Protein AF-A0A9D8QHR3-F1 (afdb_monomer_lite)

Structure (mmCIF, N/CA/C/O backbone):
data_AF-A0A9D8QHR3-F1
#
_entry.id   AF-A0A9D8QHR3-F1
#
loop_
_atom_site.group_PDB
_atom_site.id
_atom_site.type_symbol
_atom_site.label_atom_id
_atom_site.label_alt_id
_atom_site.label_comp_id
_atom_site.label_asym_id
_atom_site.label_entity_id
_atom_site.label_seq_id
_atom_site.pdbx_PDB_ins_code
_atom_site.Cartn_x
_atom_site.Cartn_y
_atom_site.Cartn_z
_atom_site.occupancy
_atom_site.B_iso_or_equiv
_atom_site.auth_seq_id
_atom_site.auth_comp_id
_atom_site.auth_asym_id
_atom_site.auth_atom_id
_atom_site.pdbx_PDB_model_num
ATOM 1 N N . MET A 1 1 ? -14.989 1.709 -7.422 1.00 44.19 1 MET A N 1
ATOM 2 C CA . MET A 1 1 ? -15.275 1.577 -8.869 1.00 44.19 1 MET A CA 1
ATOM 3 C C . MET A 1 1 ? -13.946 1.764 -9.574 1.00 44.19 1 MET A C 1
ATOM 5 O O . MET A 1 1 ? -13.256 2.701 -9.197 1.00 44.19 1 MET A O 1
ATOM 9 N N . GLY A 1 2 ? -13.545 0.848 -10.460 1.00 55.00 2 GLY A N 1
ATOM 10 C CA . GLY A 1 2 ? -12.274 0.977 -11.186 1.00 55.00 2 GLY A CA 1
ATOM 11 C C . GLY A 1 2 ? -12.282 2.189 -12.118 1.00 55.00 2 GLY A C 1
ATOM 12 O O . GLY A 1 2 ? -13.356 2.694 -12.461 1.00 55.00 2 GLY A O 1
ATOM 13 N N . GLU A 1 3 ? -11.103 2.671 -12.510 1.00 72.25 3 GLU A N 1
ATOM 14 C CA . GLU A 1 3 ? -11.011 3.735 -13.506 1.00 72.25 3 GLU A CA 1
ATOM 15 C C . GLU A 1 3 ? -11.602 3.259 -14.840 1.00 72.25 3 GLU A C 1
ATOM 17 O O . GLU A 1 3 ? -11.371 2.138 -15.301 1.00 72.25 3 GLU A O 1
ATOM 22 N N . THR A 1 4 ? -12.443 4.102 -15.443 1.00 85.62 4 THR A N 1
ATOM 23 C CA . THR A 1 4 ? -13.077 3.808 -16.729 1.00 85.62 4 THR A CA 1
ATOM 24 C C . THR A 1 4 ? -12.258 4.429 -17.852 1.00 85.62 4 THR A C 1
ATOM 26 O O . THR A 1 4 ? -12.161 5.651 -17.962 1.00 85.62 4 THR A O 1
ATOM 29 N N . VAL A 1 5 ? -11.749 3.590 -18.746 1.00 87.12 5 VAL A N 1
ATOM 30 C CA . VAL A 1 5 ? -11.009 3.993 -19.947 1.00 87.12 5 VAL A CA 1
ATOM 31 C C . VAL A 1 5 ? -11.892 3.875 -21.187 1.00 87.12 5 VAL A C 1
ATOM 33 O O . VAL A 1 5 ? -12.861 3.115 -21.206 1.00 87.12 5 VAL A O 1
ATOM 36 N N . SER A 1 6 ? -11.595 4.637 -22.247 1.00 91.44 6 SER A N 1
ATOM 37 C CA . SER A 1 6 ? -12.362 4.543 -23.496 1.00 91.44 6 SER A CA 1
ATOM 38 C C . SER A 1 6 ? -11.514 4.655 -24.757 1.00 91.44 6 SER A C 1
ATOM 40 O O . SER A 1 6 ? -10.625 5.500 -24.842 1.00 91.44 6 SER A O 1
ATOM 42 N N . ALA A 1 7 ? -11.833 3.840 -25.763 1.00 93.00 7 ALA A N 1
ATOM 43 C CA . ALA A 1 7 ? -11.141 3.823 -27.049 1.00 93.00 7 ALA A CA 1
ATOM 44 C C . ALA A 1 7 ? -12.078 3.458 -28.209 1.00 93.00 7 ALA A C 1
ATOM 46 O O . ALA A 1 7 ? -13.187 2.966 -28.006 1.00 93.00 7 ALA A O 1
ATOM 47 N N . VAL A 1 8 ? -11.629 3.707 -29.442 1.00 94.75 8 VAL A N 1
ATOM 48 C CA . VAL A 1 8 ? -12.275 3.201 -30.664 1.00 94.75 8 VAL A CA 1
ATOM 49 C C . VAL A 1 8 ? -11.417 2.048 -31.198 1.00 94.75 8 VAL A C 1
ATOM 51 O O . VAL A 1 8 ? -10.304 2.319 -31.659 1.00 94.75 8 VAL A O 1
ATOM 54 N N . PRO A 1 9 ? -11.890 0.787 -31.145 1.00 94.56 9 PRO A N 1
ATOM 55 C CA . PRO A 1 9 ? -11.086 -0.379 -31.513 1.00 94.56 9 PRO A CA 1
ATOM 56 C C . PRO A 1 9 ? -10.422 -0.276 -32.888 1.00 94.56 9 PRO A C 1
ATOM 58 O O . PRO A 1 9 ? -9.213 -0.458 -32.999 1.00 94.56 9 PRO A O 1
ATOM 61 N N . SER A 1 10 ? -11.188 0.093 -33.921 1.00 91.56 10 SER A N 1
ATOM 62 C CA . SER A 1 10 ? -10.720 0.159 -35.311 1.00 91.56 10 SER A CA 1
ATOM 63 C C . SER A 1 10 ? -9.621 1.192 -35.519 1.00 91.56 10 SER A C 1
ATOM 65 O O . SER A 1 10 ? -8.743 1.000 -36.360 1.00 91.56 10 SER A O 1
ATOM 67 N N . VAL A 1 11 ? -9.651 2.276 -34.742 1.00 92.38 11 VAL A N 1
ATOM 68 C CA . VAL A 1 11 ? -8.609 3.298 -34.758 1.00 92.38 11 VAL A CA 1
ATOM 69 C C . VAL A 1 11 ? -7.322 2.677 -34.228 1.00 92.38 11 VAL A C 1
ATOM 71 O O . VAL A 1 11 ? -6.329 2.683 -34.946 1.00 92.38 11 VAL A O 1
ATOM 74 N N . LEU A 1 12 ? -7.339 2.065 -33.040 1.00 90.38 12 LEU A N 1
ATOM 75 C CA . LEU A 1 12 ? -6.145 1.453 -32.441 1.00 90.38 12 LEU A CA 1
ATOM 76 C C . LEU A 1 12 ? -5.568 0.318 -33.298 1.00 90.38 12 LEU A C 1
ATOM 78 O O . LEU A 1 12 ? -4.377 0.333 -33.607 1.00 90.38 12 LEU A O 1
ATOM 82 N N . THR A 1 13 ? -6.406 -0.613 -33.768 1.00 89.56 13 THR A N 1
ATOM 83 C CA . THR A 1 13 ? -5.957 -1.695 -34.661 1.00 89.56 13 THR A CA 1
ATOM 84 C C . THR A 1 13 ? -5.456 -1.155 -36.001 1.00 89.56 13 THR A C 1
ATOM 86 O O . THR A 1 13 ? -4.514 -1.694 -36.577 1.00 89.56 13 THR A O 1
ATOM 89 N N . GLY A 1 14 ? -6.060 -0.073 -36.504 1.00 88.81 14 GLY A N 1
ATOM 90 C CA . GLY A 1 14 ? -5.651 0.591 -37.740 1.00 88.81 14 GLY A CA 1
ATOM 91 C C . GLY A 1 14 ? -4.286 1.271 -37.623 1.00 88.81 14 GLY A C 1
ATOM 92 O O . GLY A 1 14 ? -3.439 1.082 -38.496 1.00 88.81 14 GLY A O 1
ATOM 93 N N . TRP A 1 15 ? -4.045 2.010 -36.535 1.00 87.88 15 TRP A N 1
ATOM 94 C CA . TRP A 1 15 ? -2.740 2.614 -36.239 1.00 87.88 15 TRP A CA 1
ATOM 95 C C . TRP A 1 15 ? -1.659 1.549 -36.062 1.00 87.88 15 TRP A C 1
ATOM 97 O O . TRP A 1 15 ? -0.599 1.664 -36.674 1.00 87.88 15 TRP A O 1
ATOM 107 N N . ALA A 1 16 ? -1.953 0.488 -35.307 1.00 87.69 16 ALA A N 1
ATOM 108 C CA . ALA A 1 16 ? -1.055 -0.648 -35.122 1.00 87.69 16 ALA A CA 1
ATOM 109 C C . ALA A 1 16 ? -0.672 -1.304 -36.457 1.00 87.69 16 ALA A C 1
ATOM 111 O O . ALA A 1 16 ? 0.510 -1.479 -36.748 1.00 87.69 16 ALA A O 1
ATOM 112 N N . ALA A 1 17 ? -1.656 -1.611 -37.309 1.00 85.38 17 ALA A N 1
ATOM 113 C CA . ALA A 1 17 ? -1.415 -2.215 -38.618 1.00 85.38 17 ALA A CA 1
ATOM 114 C C . ALA A 1 17 ? -0.607 -1.291 -39.543 1.00 85.38 17 ALA A C 1
ATOM 116 O O . ALA A 1 17 ? 0.316 -1.740 -40.230 1.00 85.38 17 ALA A O 1
ATOM 117 N N . TRP A 1 18 ? -0.924 0.009 -39.547 1.00 89.44 18 TRP A N 1
ATOM 118 C CA . TRP A 1 18 ? -0.169 1.000 -40.309 1.00 89.44 18 TRP A CA 1
ATOM 119 C C . TRP A 1 18 ? 1.288 1.069 -39.842 1.00 89.44 18 TRP A C 1
ATOM 121 O O . TRP A 1 18 ? 2.194 1.004 -40.674 1.00 89.44 18 TRP A O 1
ATOM 131 N N . ALA A 1 19 ? 1.535 1.146 -38.535 1.00 81.50 19 ALA A N 1
ATOM 132 C CA . ALA A 1 19 ? 2.879 1.252 -37.977 1.00 81.50 19 ALA A CA 1
ATOM 133 C C . ALA A 1 19 ? 3.703 -0.028 -38.216 1.00 81.50 19 ALA A C 1
ATOM 135 O O . ALA A 1 19 ? 4.824 0.036 -38.732 1.00 81.50 19 ALA A O 1
ATOM 136 N N . GLN A 1 20 ? 3.101 -1.205 -38.011 1.00 80.69 20 GLN A N 1
ATOM 137 C CA . GLN A 1 20 ? 3.723 -2.501 -38.305 1.00 80.69 20 GLN A CA 1
ATOM 138 C C . GLN A 1 20 ? 4.167 -2.633 -39.767 1.00 80.69 20 GLN A C 1
ATOM 140 O O . GLN A 1 20 ? 5.239 -3.180 -40.033 1.00 80.69 20 GLN A O 1
ATOM 145 N N . ALA A 1 21 ? 3.401 -2.087 -40.718 1.00 84.25 21 ALA A N 1
ATOM 146 C CA . ALA A 1 21 ? 3.781 -2.083 -42.130 1.00 84.25 21 ALA A CA 1
ATOM 147 C C . ALA A 1 21 ? 5.041 -1.236 -42.420 1.00 84.25 21 ALA A C 1
ATOM 149 O O . ALA A 1 21 ? 5.750 -1.498 -43.393 1.00 84.25 21 ALA A O 1
ATOM 150 N N . HIS A 1 22 ? 5.357 -0.246 -41.576 1.00 82.25 22 HIS A N 1
ATOM 151 C CA . HIS A 1 22 ? 6.517 0.639 -41.737 1.00 82.25 22 HIS A CA 1
ATOM 152 C C . HIS A 1 22 ? 7.775 0.145 -41.006 1.00 82.25 22 HIS A C 1
ATOM 154 O O . HIS A 1 22 ? 8.889 0.529 -41.384 1.00 82.25 22 HIS A O 1
ATOM 160 N N . ASN A 1 23 ? 7.637 -0.755 -40.028 1.00 78.50 23 ASN A N 1
ATOM 161 C CA . ASN A 1 23 ? 8.758 -1.281 -39.242 1.00 78.50 23 ASN A CA 1
ATOM 162 C C . ASN A 1 23 ? 9.875 -1.928 -40.088 1.00 78.50 23 ASN A C 1
ATOM 164 O O . ASN A 1 23 ? 11.040 -1.569 -39.890 1.00 78.50 23 ASN A O 1
ATOM 168 N N . PRO A 1 24 ? 9.593 -2.773 -41.105 1.00 80.44 24 PRO A N 1
ATOM 169 C CA . PRO A 1 24 ? 10.641 -3.321 -41.970 1.00 80.44 24 PRO A CA 1
ATOM 170 C C . PRO A 1 24 ? 11.449 -2.242 -42.703 1.00 80.44 24 PRO A C 1
ATOM 172 O O . PRO A 1 24 ? 12.663 -2.380 -42.877 1.00 80.44 24 PRO A O 1
ATOM 175 N N . THR A 1 25 ? 10.797 -1.149 -43.109 1.00 82.94 25 THR A N 1
ATOM 176 C CA . THR A 1 25 ? 11.446 -0.022 -43.790 1.00 82.94 25 THR A CA 1
ATOM 177 C C . THR A 1 25 ? 12.392 0.713 -42.848 1.00 82.94 25 THR A C 1
ATOM 179 O O . THR A 1 25 ? 13.533 0.984 -43.234 1.00 82.94 25 THR A O 1
ATOM 182 N N . LEU A 1 26 ? 11.962 0.974 -41.609 1.00 74.25 26 LEU A N 1
ATOM 183 C CA . LEU A 1 26 ? 12.792 1.591 -40.570 1.00 74.25 26 LEU A CA 1
ATOM 184 C C . LEU A 1 26 ? 14.007 0.721 -40.234 1.00 74.25 26 LEU A C 1
ATOM 186 O O . LEU A 1 26 ? 15.140 1.199 -40.297 1.00 74.25 26 LEU A O 1
ATOM 190 N N . THR A 1 27 ? 13.806 -0.575 -39.981 1.00 75.19 27 THR A N 1
ATOM 191 C CA . THR A 1 27 ? 14.907 -1.514 -39.711 1.00 75.19 27 THR A CA 1
ATOM 192 C C . THR A 1 27 ? 15.877 -1.608 -40.892 1.00 75.19 27 THR A C 1
ATOM 194 O O . THR A 1 27 ? 17.094 -1.632 -40.709 1.00 75.19 27 THR A O 1
ATOM 197 N N . SER A 1 28 ? 15.365 -1.636 -42.125 1.00 78.75 28 SER A N 1
ATOM 198 C CA . SER A 1 28 ? 16.187 -1.686 -43.337 1.00 78.75 28 SER A CA 1
ATOM 199 C C . SER A 1 28 ? 17.006 -0.405 -43.534 1.00 78.75 28 SER A C 1
ATOM 201 O O . SER A 1 28 ? 18.184 -0.470 -43.887 1.00 78.75 28 SER A O 1
ATOM 203 N N . ALA A 1 29 ? 16.413 0.763 -43.272 1.00 76.06 29 ALA A N 1
ATOM 204 C CA . ALA A 1 29 ? 17.115 2.042 -43.313 1.00 76.06 29 ALA A CA 1
ATOM 205 C C . ALA A 1 29 ? 18.218 2.115 -42.247 1.00 76.06 29 ALA A C 1
ATOM 207 O O . ALA A 1 29 ? 19.336 2.513 -42.571 1.00 76.06 29 ALA A O 1
ATOM 208 N N . ALA A 1 30 ? 17.937 1.648 -41.027 1.00 70.25 30 ALA A N 1
ATOM 209 C CA . ALA A 1 30 ? 18.908 1.576 -39.939 1.00 70.25 30 ALA A CA 1
ATOM 210 C C . ALA A 1 30 ? 20.119 0.708 -40.309 1.00 70.25 30 ALA A C 1
ATOM 212 O O . ALA A 1 30 ? 21.258 1.153 -40.196 1.00 70.25 30 ALA A O 1
ATOM 213 N N . ARG A 1 31 ? 19.879 -0.495 -40.850 1.00 77.88 31 ARG A N 1
ATOM 214 C CA . ARG A 1 31 ? 20.946 -1.402 -41.311 1.00 77.88 31 ARG A CA 1
ATOM 215 C C . ARG A 1 31 ? 21.772 -0.816 -42.458 1.00 77.88 31 ARG A C 1
ATOM 217 O O . ARG A 1 31 ? 22.981 -1.013 -42.504 1.00 77.88 31 ARG A O 1
ATOM 224 N N . ARG A 1 32 ? 21.147 -0.090 -43.394 1.00 80.56 32 ARG A N 1
ATOM 225 C CA . ARG A 1 32 ? 21.882 0.601 -44.470 1.00 80.56 32 ARG A CA 1
ATOM 226 C C . ARG A 1 32 ? 22.756 1.731 -43.930 1.00 80.56 32 ARG A C 1
ATOM 228 O O . ARG A 1 32 ? 23.885 1.880 -44.390 1.00 80.56 32 ARG A O 1
ATOM 235 N N . ALA A 1 33 ? 22.243 2.514 -42.982 1.00 73.44 33 ALA A N 1
ATOM 236 C CA . ALA A 1 33 ? 23.008 3.573 -42.334 1.00 73.44 33 ALA A CA 1
ATOM 237 C C . ALA A 1 33 ? 24.202 2.997 -41.558 1.00 73.44 33 ALA A C 1
ATOM 239 O O . ALA A 1 33 ? 25.309 3.509 -41.689 1.00 73.44 33 ALA A O 1
ATOM 240 N N . ASP A 1 34 ? 23.998 1.894 -40.835 1.00 74.00 34 ASP A N 1
ATOM 241 C CA . ASP A 1 34 ? 25.063 1.152 -40.158 1.00 74.00 34 ASP A CA 1
ATOM 242 C C . ASP A 1 34 ? 26.159 0.704 -41.137 1.00 74.00 34 ASP A C 1
ATOM 244 O O . ASP A 1 34 ? 27.317 1.097 -41.000 1.00 74.00 34 ASP A O 1
ATOM 248 N N . ALA A 1 35 ? 25.787 -0.014 -42.200 1.00 80.31 35 ALA A N 1
ATOM 249 C CA . ALA A 1 35 ? 26.742 -0.467 -43.208 1.00 80.31 35 ALA A CA 1
ATOM 250 C C . ALA A 1 35 ? 27.534 0.697 -43.835 1.00 80.31 35 ALA A C 1
ATOM 252 O O . ALA A 1 35 ? 28.734 0.569 -44.078 1.00 80.31 35 ALA A O 1
ATOM 253 N N . ALA A 1 36 ? 26.890 1.845 -44.066 1.00 81.44 36 ALA A N 1
ATOM 254 C CA . ALA A 1 36 ? 27.550 3.038 -44.590 1.00 81.44 36 ALA A CA 1
ATOM 255 C C . ALA A 1 36 ? 28.528 3.664 -43.580 1.00 81.44 36 ALA A C 1
ATOM 257 O O . ALA A 1 36 ? 29.632 4.045 -43.966 1.00 81.44 36 ALA A O 1
ATOM 258 N N . ILE A 1 37 ? 28.161 3.741 -42.297 1.00 77.75 37 ILE A N 1
ATOM 259 C CA . ILE A 1 37 ? 29.025 4.270 -41.230 1.00 77.75 37 ILE A CA 1
ATOM 260 C C . ILE A 1 37 ? 30.220 3.346 -40.996 1.00 77.75 37 ILE A C 1
ATOM 262 O O . ILE A 1 37 ? 31.351 3.820 -40.895 1.00 77.75 37 ILE A O 1
ATOM 266 N N . GLN A 1 38 ? 30.003 2.030 -40.971 1.00 79.06 38 GLN A N 1
ATOM 267 C CA . GLN A 1 38 ? 31.087 1.056 -40.882 1.00 79.06 38 GLN A CA 1
ATOM 268 C C . GLN A 1 38 ? 32.012 1.147 -42.095 1.00 79.06 38 GLN A C 1
ATOM 270 O O . GLN A 1 38 ? 33.227 1.201 -41.926 1.00 79.06 38 GLN A O 1
ATOM 275 N N . ALA A 1 39 ? 31.465 1.225 -43.312 1.00 83.06 39 ALA A N 1
ATOM 276 C CA . ALA A 1 39 ? 32.263 1.410 -44.522 1.00 83.06 39 ALA A CA 1
ATOM 277 C C . ALA A 1 39 ? 33.082 2.711 -44.469 1.00 83.06 39 ALA A C 1
ATOM 279 O O . ALA A 1 39 ? 34.269 2.699 -44.793 1.00 83.06 39 ALA A O 1
ATOM 280 N N . PHE A 1 40 ? 32.482 3.810 -44.000 1.00 82.06 40 PHE A N 1
ATOM 281 C CA . PHE A 1 40 ? 33.166 5.085 -43.812 1.00 82.06 40 PHE A CA 1
ATOM 282 C C . PHE A 1 40 ? 34.310 4.973 -42.796 1.00 82.06 40 PHE A C 1
ATOM 284 O O . PHE A 1 40 ? 35.452 5.280 -43.130 1.00 82.06 40 PHE A O 1
ATOM 291 N N . A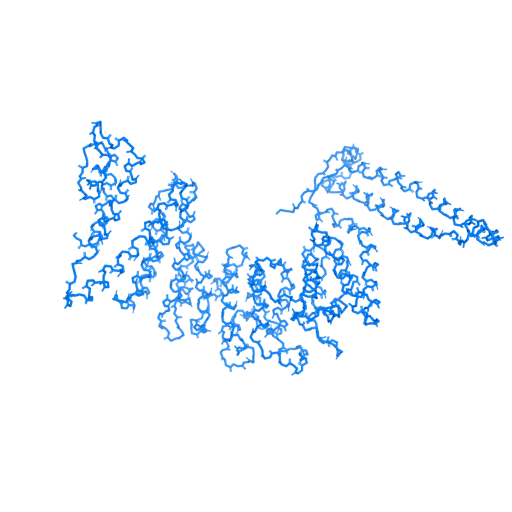SN A 1 41 ? 34.049 4.459 -41.593 1.00 79.38 41 ASN A N 1
ATOM 292 C CA . ASN A 1 41 ? 35.067 4.297 -40.551 1.00 79.38 41 ASN A CA 1
ATOM 293 C C . ASN A 1 41 ? 36.192 3.333 -40.986 1.00 79.38 41 ASN A C 1
ATOM 295 O O . ASN A 1 41 ? 37.371 3.617 -40.771 1.00 79.38 41 ASN A O 1
ATOM 299 N N . ASN A 1 42 ? 35.854 2.240 -41.678 1.00 82.56 42 ASN A N 1
ATOM 300 C CA . ASN A 1 42 ? 36.823 1.269 -42.198 1.00 82.56 42 ASN A CA 1
ATOM 301 C C . ASN A 1 42 ? 37.665 1.821 -43.354 1.00 82.56 42 ASN A C 1
ATOM 303 O O . ASN A 1 42 ? 38.779 1.345 -43.575 1.00 82.56 42 ASN A O 1
ATOM 307 N N . SER A 1 43 ? 37.174 2.837 -44.072 1.00 85.25 43 SER A N 1
ATOM 308 C CA . SER A 1 43 ? 37.928 3.476 -45.156 1.00 85.25 43 SER A CA 1
ATOM 309 C C . SER A 1 43 ? 39.126 4.304 -44.670 1.00 85.25 43 SER A C 1
ATOM 311 O O . SER A 1 43 ? 39.935 4.718 -45.496 1.00 85.25 43 SER A O 1
ATOM 313 N N . LYS A 1 44 ? 39.273 4.497 -43.345 1.00 83.50 44 LYS A N 1
ATOM 314 C CA . LYS A 1 44 ? 40.316 5.321 -42.708 1.00 83.50 44 LYS A CA 1
ATOM 315 C C . LYS A 1 44 ? 40.331 6.741 -43.298 1.00 83.50 44 LYS A C 1
ATOM 317 O O . LYS A 1 44 ? 41.303 7.113 -43.958 1.00 83.50 44 LYS A O 1
ATOM 322 N N . PRO A 1 45 ? 39.247 7.515 -43.100 1.00 77.06 45 PRO A N 1
ATOM 323 C CA . PRO A 1 45 ? 39.127 8.855 -43.659 1.00 77.06 45 PRO A CA 1
ATOM 324 C C . PRO A 1 45 ? 40.280 9.741 -43.181 1.00 77.06 45 PRO A C 1
ATOM 326 O O . PRO A 1 45 ? 40.812 9.535 -42.088 1.00 77.06 45 PRO A O 1
ATOM 329 N N . ASP A 1 46 ? 40.664 10.713 -44.011 1.00 85.06 46 ASP A N 1
ATOM 330 C CA . ASP A 1 46 ? 41.776 11.616 -43.718 1.00 85.06 46 ASP A CA 1
ATOM 331 C C . ASP A 1 46 ? 41.583 12.270 -42.332 1.00 85.06 46 ASP A C 1
ATOM 333 O O . ASP A 1 46 ? 40.606 13.005 -42.134 1.00 85.06 46 ASP A O 1
ATOM 337 N N . PRO A 1 47 ? 42.489 12.024 -41.367 1.00 76.56 47 PRO A N 1
ATOM 338 C CA . PRO A 1 47 ? 42.366 12.551 -40.014 1.00 76.56 47 PRO A CA 1
ATOM 339 C C . PRO A 1 47 ? 42.473 14.082 -39.948 1.00 76.56 47 PRO A C 1
ATOM 341 O O . PRO A 1 47 ? 42.086 14.668 -38.937 1.00 76.56 47 PRO A O 1
ATOM 344 N N . ALA A 1 48 ? 42.950 14.744 -41.012 1.00 80.38 48 ALA A N 1
ATOM 345 C CA . ALA A 1 48 ? 42.902 16.200 -41.138 1.00 80.38 48 ALA A CA 1
ATOM 346 C C . ALA A 1 48 ? 41.474 16.735 -41.373 1.00 80.38 48 ALA A C 1
ATOM 348 O O . ALA A 1 48 ? 41.203 17.899 -41.082 1.00 80.38 48 ALA A O 1
ATOM 349 N N . VAL A 1 49 ? 40.562 15.895 -41.881 1.00 77.81 49 VAL A N 1
ATOM 350 C CA . VAL A 1 49 ? 39.163 16.245 -42.184 1.00 77.81 49 VAL A CA 1
ATOM 351 C C . VAL A 1 49 ? 38.205 15.661 -41.146 1.00 77.81 49 VAL A C 1
ATOM 353 O O . VAL A 1 49 ? 37.271 16.338 -40.719 1.00 77.81 49 VAL A O 1
ATOM 356 N N . VAL A 1 50 ? 38.438 14.421 -40.707 1.00 77.69 50 VAL A N 1
ATOM 357 C CA . VAL A 1 50 ? 37.612 13.738 -39.705 1.00 77.69 50 VAL A CA 1
ATOM 358 C C . VAL A 1 50 ? 38.475 13.339 -38.518 1.00 77.69 50 VAL A C 1
ATOM 360 O O . VAL A 1 50 ? 39.159 12.322 -38.516 1.00 77.69 50 VAL A O 1
ATOM 363 N N . THR A 1 51 ? 38.428 14.170 -37.481 1.00 74.81 51 THR A N 1
ATOM 364 C CA . THR A 1 51 ? 39.276 14.042 -36.287 1.00 74.81 51 THR A CA 1
ATOM 365 C C . THR A 1 51 ? 38.785 12.990 -35.294 1.00 74.81 51 THR A C 1
ATOM 367 O O . THR A 1 51 ? 39.510 12.641 -34.362 1.00 74.81 51 THR A O 1
ATOM 370 N N . ARG A 1 52 ? 37.557 12.482 -35.459 1.00 69.50 52 ARG A N 1
ATOM 371 C CA . ARG A 1 52 ? 36.955 11.440 -34.617 1.00 69.50 52 ARG A CA 1
ATOM 372 C C . ARG A 1 52 ? 36.103 10.496 -35.469 1.00 69.50 52 ARG A C 1
ATOM 374 O O . ARG A 1 52 ? 35.434 10.987 -36.377 1.00 69.50 52 ARG A O 1
ATOM 381 N N . PRO A 1 53 ? 36.081 9.183 -35.174 1.00 68.44 53 PRO A N 1
ATOM 382 C CA . PRO A 1 53 ? 35.147 8.257 -35.808 1.00 68.44 53 PRO A CA 1
ATOM 383 C C . PRO A 1 53 ? 33.711 8.774 -35.704 1.00 68.44 53 PRO A C 1
ATOM 385 O O . PRO A 1 53 ? 33.335 9.357 -34.682 1.00 68.44 53 PRO A O 1
ATOM 388 N N . VAL A 1 54 ? 32.909 8.557 -36.748 1.00 68.81 54 VAL A N 1
ATOM 389 C CA . VAL A 1 54 ? 31.485 8.913 -36.704 1.00 68.81 54 VAL A CA 1
ATOM 390 C C . VAL A 1 54 ? 30.836 8.064 -35.604 1.00 68.81 54 VAL A C 1
ATOM 392 O O . VAL A 1 54 ? 31.005 6.839 -35.643 1.00 68.81 54 VAL A O 1
ATOM 395 N N . PRO A 1 55 ? 30.140 8.678 -34.620 1.00 62.81 55 PRO A N 1
ATOM 396 C CA . PRO A 1 55 ? 29.454 7.944 -33.561 1.00 62.81 55 PRO A CA 1
ATOM 397 C C . PRO A 1 55 ? 28.522 6.897 -34.162 1.00 62.81 55 PRO A C 1
ATOM 399 O O . PRO A 1 55 ? 27.986 7.106 -35.245 1.00 62.81 55 PRO A O 1
ATOM 402 N N . TYR A 1 56 ? 28.326 5.783 -33.466 1.00 62.94 56 TYR A N 1
ATOM 403 C CA . TYR A 1 56 ? 27.524 4.659 -33.937 1.00 62.94 56 TYR A CA 1
ATOM 404 C C . TYR A 1 56 ? 26.058 4.789 -33.474 1.00 62.94 56 TYR A C 1
ATOM 406 O O . TYR A 1 56 ? 25.769 4.504 -32.315 1.00 62.94 56 TYR A O 1
ATOM 414 N N . PRO A 1 57 ? 25.106 5.214 -34.334 1.00 61.69 57 PRO A N 1
ATOM 415 C CA . PRO A 1 57 ? 23.685 5.226 -33.995 1.00 61.69 57 PRO A CA 1
ATOM 416 C C . PRO A 1 57 ? 22.983 3.903 -34.333 1.00 61.69 57 PRO A C 1
ATOM 418 O O . PRO A 1 57 ? 21.819 3.745 -33.984 1.00 61.69 57 PRO A O 1
ATOM 421 N N . GLY A 1 58 ? 23.636 2.984 -35.058 1.00 61.03 58 GLY A N 1
ATOM 422 C CA . GLY A 1 58 ? 22.986 1.835 -35.702 1.00 61.03 58 GLY A CA 1
ATOM 423 C C . GLY A 1 58 ? 22.207 0.958 -34.725 1.00 61.03 58 GLY A C 1
ATOM 424 O O . GLY A 1 58 ? 21.026 0.693 -34.939 1.00 61.03 58 GLY A O 1
ATOM 425 N N . GLU A 1 59 ? 22.828 0.591 -33.609 1.00 58.25 59 GLU A N 1
ATOM 426 C CA . GLU A 1 59 ? 22.190 -0.204 -32.556 1.00 58.25 59 GLU A CA 1
ATOM 427 C C . GLU A 1 59 ? 21.074 0.555 -31.833 1.00 58.25 59 GLU A C 1
ATOM 429 O O . GLU A 1 59 ? 20.029 -0.028 -31.554 1.00 58.25 59 GLU A O 1
ATOM 434 N N . ASN A 1 60 ? 21.211 1.869 -31.637 1.00 60.62 60 ASN A N 1
ATOM 435 C CA . ASN A 1 60 ? 20.152 2.706 -31.063 1.00 60.62 60 ASN A CA 1
ATOM 436 C C . ASN A 1 60 ? 18.926 2.799 -31.987 1.00 60.62 60 ASN A C 1
ATOM 438 O O . ASN A 1 60 ? 17.794 2.754 -31.520 1.00 60.62 60 ASN A O 1
ATOM 442 N N . VAL A 1 61 ? 19.122 2.891 -33.306 1.00 64.62 61 VAL A N 1
ATOM 443 C CA . VAL A 1 61 ? 18.008 2.957 -34.270 1.00 64.62 61 VAL A CA 1
ATOM 444 C C . VAL A 1 61 ? 17.358 1.583 -34.459 1.00 64.62 61 VAL A C 1
ATOM 446 O O . VAL A 1 61 ? 16.136 1.489 -34.559 1.00 64.62 61 VAL A O 1
ATOM 449 N N . VAL A 1 62 ? 18.149 0.505 -34.487 1.00 64.12 62 VAL A N 1
ATOM 450 C CA . VAL A 1 62 ? 17.625 -0.867 -34.571 1.00 64.12 62 VAL A CA 1
ATOM 451 C C . VAL A 1 62 ? 16.850 -1.234 -33.304 1.00 64.12 62 VAL A C 1
ATOM 453 O O . VAL A 1 62 ? 15.746 -1.767 -33.412 1.00 64.12 62 VAL A O 1
ATOM 456 N N . SER A 1 63 ? 17.374 -0.911 -32.119 1.00 62.75 63 SER A N 1
ATOM 457 C CA . SER A 1 63 ? 16.675 -1.132 -30.847 1.00 62.75 63 SER A CA 1
ATOM 458 C C . SER A 1 63 ? 15.422 -0.264 -30.719 1.00 62.75 63 SER A C 1
ATOM 460 O O . SER A 1 63 ? 14.387 -0.767 -30.289 1.00 62.75 63 SER A O 1
ATOM 462 N N . PHE A 1 64 ? 15.457 0.993 -31.170 1.00 66.31 64 PHE A N 1
ATOM 463 C CA . PHE A 1 64 ? 14.271 1.849 -31.241 1.00 66.31 64 PHE A CA 1
ATOM 464 C C . PHE A 1 64 ? 13.185 1.259 -32.152 1.00 66.31 64 PHE A C 1
ATOM 466 O O . PHE A 1 64 ? 12.030 1.167 -31.746 1.00 66.31 64 PHE A O 1
ATOM 473 N N . ALA A 1 65 ? 13.547 0.796 -33.354 1.00 67.75 65 ALA A N 1
ATOM 474 C CA . ALA A 1 65 ? 12.600 0.162 -34.272 1.00 67.75 65 ALA A CA 1
ATOM 475 C C . ALA A 1 65 ? 12.001 -1.130 -33.688 1.00 67.75 65 ALA A C 1
ATOM 477 O O . ALA A 1 65 ? 10.812 -1.389 -33.860 1.00 67.75 65 ALA A O 1
ATOM 478 N N . ALA A 1 66 ? 12.804 -1.925 -32.972 1.00 66.81 66 ALA A N 1
ATOM 479 C CA . ALA A 1 66 ? 12.318 -3.114 -32.280 1.00 66.81 66 ALA A CA 1
ATOM 480 C C . ALA A 1 66 ? 11.334 -2.759 -31.152 1.00 66.81 66 ALA A C 1
ATOM 482 O O . ALA A 1 66 ? 10.257 -3.344 -31.095 1.00 66.81 66 ALA A O 1
ATOM 483 N N . ARG A 1 67 ? 11.658 -1.768 -30.306 1.00 67.19 67 ARG A N 1
ATOM 484 C CA . ARG A 1 67 ? 10.769 -1.287 -29.231 1.00 67.19 67 ARG A CA 1
ATOM 485 C C . ARG A 1 67 ? 9.446 -0.762 -29.783 1.00 67.19 67 ARG A C 1
ATOM 487 O O . ARG A 1 67 ? 8.396 -1.184 -29.309 1.00 67.19 67 ARG A O 1
ATOM 494 N N . ASN A 1 68 ? 9.490 0.071 -30.825 1.00 73.88 68 ASN A N 1
ATOM 495 C CA . ASN A 1 68 ? 8.278 0.558 -31.489 1.00 73.88 68 ASN A CA 1
ATOM 496 C C . ASN A 1 68 ? 7.424 -0.588 -32.028 1.00 73.88 68 ASN A C 1
ATOM 498 O O . ASN A 1 68 ? 6.219 -0.587 -31.818 1.00 73.88 68 ASN A O 1
ATOM 502 N N . GLY A 1 69 ? 8.035 -1.612 -32.631 1.00 73.25 69 GLY A N 1
ATOM 503 C CA . GLY A 1 69 ? 7.287 -2.773 -33.107 1.00 73.25 69 GLY A CA 1
ATOM 504 C C . GLY A 1 69 ? 6.512 -3.504 -32.009 1.00 73.25 69 GLY A C 1
ATOM 505 O O . GLY A 1 69 ? 5.413 -3.991 -32.273 1.00 73.25 69 GLY A O 1
ATOM 506 N N . ILE A 1 70 ? 7.041 -3.551 -30.782 1.00 75.81 70 ILE A N 1
ATOM 507 C CA . ILE A 1 70 ? 6.341 -4.155 -29.641 1.00 75.81 70 ILE A CA 1
ATOM 508 C C . ILE A 1 70 ? 5.196 -3.244 -29.164 1.00 75.81 70 ILE A C 1
ATOM 510 O O . ILE A 1 70 ? 4.099 -3.746 -28.921 1.00 75.81 70 ILE A O 1
ATOM 514 N N . VAL A 1 71 ? 5.402 -1.920 -29.105 1.00 78.31 71 VAL A N 1
ATOM 515 C CA . VAL A 1 71 ? 4.327 -0.949 -28.800 1.00 78.31 71 VAL A CA 1
ATOM 516 C C . VAL A 1 71 ? 3.196 -1.060 -29.805 1.00 78.31 71 VAL A C 1
ATOM 518 O O . VAL A 1 71 ? 2.042 -1.168 -29.411 1.00 78.31 71 VAL A O 1
ATOM 521 N N . ASP A 1 72 ? 3.514 -1.078 -31.098 1.00 81.31 72 ASP A N 1
ATOM 522 C CA . ASP A 1 72 ? 2.513 -1.136 -32.160 1.00 81.31 72 ASP A CA 1
ATOM 523 C C . ASP A 1 72 ? 1.659 -2.402 -32.032 1.00 81.31 72 ASP A C 1
ATOM 525 O O . ASP A 1 72 ? 0.439 -2.365 -32.178 1.00 81.31 72 ASP A O 1
ATOM 529 N N . GLN A 1 73 ? 2.289 -3.542 -31.730 1.00 82.19 73 GLN A N 1
ATOM 530 C CA . GLN A 1 73 ? 1.577 -4.789 -31.448 1.00 82.19 73 GLN A CA 1
ATOM 531 C C . GLN A 1 73 ? 0.692 -4.678 -30.209 1.00 82.19 73 GLN A C 1
ATOM 533 O O . GLN A 1 73 ? -0.454 -5.123 -30.247 1.00 82.19 73 GLN A O 1
ATOM 538 N N . TRP A 1 74 ? 1.194 -4.081 -29.131 1.00 84.81 74 TRP A N 1
ATOM 539 C CA . TRP A 1 74 ? 0.425 -3.893 -27.906 1.00 84.81 74 TRP A CA 1
ATOM 540 C C . TRP A 1 74 ? -0.776 -2.965 -28.116 1.00 84.81 74 TRP A C 1
ATOM 542 O O . TRP A 1 74 ? -1.888 -3.344 -27.763 1.00 84.81 74 TRP A O 1
ATOM 552 N N . VAL A 1 75 ? -0.610 -1.833 -28.807 1.00 86.19 75 VAL A N 1
ATOM 553 C CA . VAL A 1 75 ? -1.713 -0.934 -29.197 1.00 86.19 75 VAL A CA 1
ATOM 554 C C . VAL A 1 75 ? -2.772 -1.681 -30.014 1.00 86.19 75 VAL A C 1
ATOM 556 O O . VAL A 1 75 ? -3.971 -1.494 -29.797 1.00 86.19 75 VAL A O 1
ATOM 559 N N . GLY A 1 76 ? -2.347 -2.568 -30.919 1.00 87.44 76 GLY A N 1
ATOM 560 C CA . GLY A 1 76 ? -3.252 -3.441 -31.667 1.00 87.44 76 GLY A CA 1
ATOM 561 C C . GLY A 1 76 ? -4.067 -4.349 -30.747 1.00 87.44 76 GLY A C 1
ATOM 562 O O . GLY A 1 76 ? -5.294 -4.368 -30.842 1.00 87.44 76 GLY A O 1
ATOM 563 N N . LYS A 1 77 ? -3.404 -5.018 -29.797 1.00 88.25 77 LYS A N 1
ATOM 564 C CA . LYS A 1 77 ? -4.074 -5.857 -28.796 1.00 88.25 77 LYS A CA 1
ATOM 565 C C . LYS A 1 77 ? -5.015 -5.054 -27.891 1.00 88.25 77 LYS A C 1
ATOM 567 O O . LYS A 1 77 ? -6.065 -5.569 -27.528 1.00 88.25 77 LYS A O 1
ATOM 572 N N . VAL A 1 78 ? -4.702 -3.795 -27.556 1.00 88.50 78 VAL A N 1
ATOM 573 C CA . VAL A 1 78 ? -5.624 -2.909 -26.809 1.00 88.50 78 VAL A CA 1
ATOM 574 C C . VAL A 1 78 ? -6.890 -2.680 -27.625 1.00 88.50 78 VAL A C 1
ATOM 576 O O . VAL A 1 78 ? -7.996 -2.822 -27.105 1.00 88.50 78 VAL A O 1
ATOM 579 N N . GLY A 1 79 ? -6.750 -2.402 -28.923 1.00 90.12 79 GLY A N 1
ATOM 580 C CA . GLY A 1 79 ? -7.889 -2.328 -29.837 1.00 90.12 79 GLY A CA 1
ATOM 581 C C . GLY A 1 79 ? -8.726 -3.611 -29.843 1.00 90.12 79 GLY A C 1
ATOM 582 O O . GLY A 1 79 ? -9.949 -3.547 -29.701 1.00 90.12 79 GLY A O 1
ATOM 583 N N . GLU A 1 80 ? -8.079 -4.773 -29.941 1.00 91.69 80 GLU A N 1
ATOM 584 C CA . GLU A 1 80 ? -8.739 -6.085 -29.872 1.00 91.69 80 GLU A CA 1
ATOM 585 C C . GLU A 1 80 ? -9.446 -6.314 -28.526 1.00 91.69 80 GLU A C 1
ATOM 587 O O . GLU A 1 80 ? -10.569 -6.819 -28.511 1.00 91.69 80 GLU A O 1
ATOM 592 N N . ALA A 1 81 ? -8.858 -5.869 -27.412 1.00 92.00 81 ALA A N 1
ATOM 593 C CA . ALA A 1 81 ? -9.435 -6.007 -26.079 1.00 92.00 81 ALA A CA 1
ATOM 594 C C . ALA A 1 81 ? -10.715 -5.182 -25.906 1.00 92.00 81 ALA A C 1
ATOM 596 O O . ALA A 1 81 ? -11.742 -5.704 -25.466 1.00 92.00 81 ALA A O 1
ATOM 597 N N . PHE A 1 82 ? -10.711 -3.912 -26.325 1.00 94.06 82 PHE A N 1
ATOM 598 C CA . PHE A 1 82 ? -11.930 -3.095 -26.315 1.00 94.06 82 PHE A CA 1
ATOM 599 C C . PHE A 1 82 ? -13.026 -3.701 -27.201 1.00 94.06 82 PHE A C 1
ATOM 601 O O . PHE A 1 82 ? -14.202 -3.677 -26.829 1.00 94.06 82 PHE A O 1
ATOM 608 N N . PHE A 1 83 ? -12.660 -4.280 -28.349 1.00 92.81 83 PHE A N 1
ATOM 609 C CA . PHE A 1 83 ? -13.615 -4.991 -29.196 1.00 92.81 83 PHE A CA 1
ATOM 610 C C . PHE A 1 83 ? -14.184 -6.230 -28.492 1.00 92.81 83 PHE A C 1
ATOM 612 O O . PHE A 1 83 ? -15.402 -6.406 -28.456 1.00 92.81 83 PHE A O 1
ATOM 619 N N . ALA A 1 84 ? -13.341 -7.064 -27.883 1.00 92.31 84 ALA A N 1
ATOM 620 C CA . ALA A 1 84 ? -13.763 -8.259 -27.157 1.00 92.31 84 ALA A CA 1
ATOM 621 C C . ALA A 1 84 ? -14.674 -7.926 -25.962 1.00 92.31 84 ALA A C 1
ATOM 623 O O . ALA A 1 84 ? -15.694 -8.580 -25.755 1.00 92.31 84 ALA A O 1
ATOM 624 N N . ILE A 1 85 ? -14.366 -6.866 -25.209 1.00 91.94 85 ILE A N 1
ATOM 625 C CA . ILE A 1 85 ? -15.203 -6.394 -24.095 1.00 91.94 85 ILE A CA 1
ATOM 626 C C . ILE A 1 85 ? -16.580 -5.956 -24.601 1.00 91.94 85 ILE A C 1
ATOM 628 O O . ILE A 1 85 ? -17.601 -6.381 -24.058 1.00 91.94 85 ILE A O 1
ATOM 632 N N . ALA A 1 86 ? -16.624 -5.162 -25.674 1.00 91.56 86 ALA A N 1
ATOM 633 C CA . ALA A 1 86 ? -17.878 -4.690 -26.258 1.00 91.56 86 ALA A CA 1
ATOM 634 C C . ALA A 1 86 ? -18.753 -5.823 -26.814 1.00 91.56 86 ALA A C 1
ATOM 636 O O . ALA A 1 86 ? -19.973 -5.686 -26.889 1.00 91.56 86 ALA A O 1
ATOM 637 N N . THR A 1 87 ? -18.127 -6.936 -27.201 1.00 92.62 87 THR A N 1
ATOM 638 C CA . THR A 1 87 ? -18.774 -8.061 -27.882 1.00 92.62 87 THR A CA 1
ATOM 639 C C . THR A 1 87 ? -18.997 -9.283 -26.993 1.00 92.62 87 THR A C 1
ATOM 641 O O . THR A 1 87 ? -19.629 -10.240 -27.436 1.00 92.62 87 THR A O 1
ATOM 644 N N . LYS A 1 88 ? -18.573 -9.241 -25.720 1.00 92.44 88 LYS A N 1
ATOM 645 C CA . LYS A 1 88 ? -18.587 -10.373 -24.773 1.00 92.44 88 LYS A CA 1
ATOM 646 C C . LYS A 1 88 ? -19.924 -11.120 -24.686 1.00 92.44 88 LYS A C 1
ATOM 648 O O . LYS A 1 88 ? -19.931 -12.332 -24.506 1.00 92.44 88 LYS A O 1
ATOM 653 N N . ASN A 1 89 ? -21.044 -10.408 -24.806 1.00 91.38 89 ASN A N 1
ATOM 654 C CA . ASN A 1 89 ? -22.394 -10.970 -24.667 1.00 91.38 89 ASN A CA 1
ATOM 655 C C . ASN A 1 89 ? -23.172 -11.020 -25.990 1.00 91.38 89 ASN A C 1
ATOM 657 O O . ASN A 1 89 ? -24.395 -11.156 -25.981 1.00 91.38 89 ASN A O 1
ATOM 661 N N . ILE A 1 90 ? -22.487 -10.870 -27.122 1.00 88.81 90 ILE A N 1
ATOM 662 C CA . ILE A 1 90 ? -23.119 -10.841 -28.438 1.00 88.81 90 ILE A CA 1
ATOM 663 C C . ILE A 1 90 ? -22.953 -12.212 -29.092 1.00 88.81 90 ILE A C 1
ATOM 665 O O . ILE A 1 90 ? -21.825 -12.694 -29.210 1.00 88.81 90 ILE A O 1
ATOM 669 N N . PRO A 1 91 ? -24.047 -12.848 -29.544 1.00 90.31 91 PRO A N 1
ATOM 670 C CA . PRO A 1 91 ? -23.962 -14.108 -30.265 1.00 90.31 91 PRO A CA 1
ATOM 671 C C . PRO A 1 91 ? -23.060 -13.995 -31.508 1.00 90.31 91 PRO A C 1
ATOM 673 O O . PRO A 1 91 ? -23.137 -12.986 -32.221 1.00 90.31 91 PRO A O 1
ATOM 676 N N . PRO A 1 92 ? -22.242 -15.017 -31.823 1.00 88.69 92 PRO A N 1
ATOM 677 C CA . PRO A 1 92 ? -21.362 -15.004 -32.992 1.00 88.69 92 PRO A CA 1
ATOM 678 C C . PRO A 1 92 ? -22.080 -14.688 -34.312 1.00 88.69 92 PRO A C 1
ATOM 680 O O . PRO A 1 92 ? -21.512 -14.026 -35.180 1.00 88.69 92 PRO A O 1
ATOM 683 N N . GLU A 1 93 ? -23.336 -15.114 -34.465 1.00 88.00 93 GLU A N 1
ATOM 684 C CA . GLU A 1 93 ? -24.142 -14.857 -35.660 1.00 88.00 93 GLU A CA 1
ATOM 685 C C . GLU A 1 93 ? -24.511 -13.373 -35.807 1.00 88.00 93 GLU A C 1
ATOM 687 O O . GLU A 1 93 ? -24.539 -12.853 -36.921 1.00 88.00 93 GLU A O 1
ATOM 692 N N . ALA A 1 94 ? -24.752 -12.672 -34.694 1.00 86.19 94 ALA A N 1
ATOM 693 C CA . ALA A 1 94 ? -25.040 -11.237 -34.692 1.00 86.19 94 ALA A CA 1
ATOM 694 C C . ALA A 1 94 ? -23.766 -10.406 -34.931 1.00 86.19 94 ALA A C 1
ATOM 696 O O . ALA A 1 94 ? -23.794 -9.404 -35.650 1.00 86.19 94 ALA A O 1
ATOM 697 N N . LEU A 1 95 ? -22.619 -10.873 -34.425 1.00 86.81 95 LEU A N 1
ATOM 698 C CA . LEU A 1 95 ? -21.326 -10.213 -34.627 1.00 86.81 95 LEU A CA 1
ATOM 699 C C . LEU A 1 95 ? -20.916 -10.104 -36.095 1.00 86.81 95 LEU A C 1
ATOM 701 O O . LEU A 1 95 ? -20.253 -9.135 -36.467 1.00 86.81 95 LEU A O 1
ATOM 705 N N . GLN A 1 96 ? -21.331 -11.041 -36.950 1.00 81.12 96 GLN A N 1
ATOM 706 C CA . GLN A 1 96 ? -21.034 -10.969 -38.384 1.00 81.12 96 GLN A CA 1
ATOM 707 C C . GLN A 1 96 ? -21.599 -9.698 -39.035 1.00 81.12 96 GLN A C 1
ATOM 709 O O . GLN A 1 96 ? -20.950 -9.122 -39.908 1.00 81.12 96 GLN A O 1
ATOM 714 N N . TYR A 1 97 ? -22.760 -9.225 -38.579 1.00 80.94 97 TYR A N 1
ATOM 715 C CA . TYR A 1 97 ? -23.414 -8.031 -39.116 1.00 80.94 97 TYR A CA 1
ATOM 716 C C . TYR A 1 97 ? -23.015 -6.753 -38.370 1.00 80.94 97 TYR A C 1
ATOM 718 O O . TYR A 1 97 ? -22.950 -5.681 -38.972 1.00 80.94 97 TYR A O 1
ATOM 726 N N . GLU A 1 98 ? -22.697 -6.864 -37.078 1.00 87.06 98 GLU A N 1
ATOM 727 C CA . GLU A 1 98 ? -22.450 -5.712 -36.202 1.00 87.06 98 GLU A CA 1
ATOM 728 C C . GLU A 1 98 ? -20.965 -5.453 -35.909 1.00 87.06 98 GLU A C 1
ATOM 730 O O . GLU A 1 98 ? -20.624 -4.462 -35.265 1.00 87.06 98 GLU A O 1
ATOM 735 N N . SER A 1 99 ? -20.046 -6.278 -36.417 1.00 84.31 99 SER A N 1
ATOM 736 C CA . SER A 1 99 ? -18.600 -6.088 -36.216 1.00 84.31 99 SER A CA 1
ATOM 737 C C . SER A 1 99 ? -18.127 -4.677 -36.592 1.00 84.31 99 SER A C 1
ATOM 739 O O . SER A 1 99 ? -17.358 -4.062 -35.851 1.00 84.31 99 SER A O 1
ATOM 741 N N . SER A 1 100 ? -18.631 -4.112 -37.695 1.00 87.56 100 SER A N 1
ATOM 742 C CA . SER A 1 100 ? -18.311 -2.742 -38.127 1.00 87.56 100 SER A CA 1
ATOM 743 C C . SER A 1 100 ? -18.835 -1.678 -37.157 1.00 87.56 100 SER A C 1
ATOM 745 O O . SER A 1 100 ? -18.197 -0.644 -36.963 1.00 87.56 100 SER A O 1
ATOM 747 N N . TYR A 1 101 ? -19.967 -1.940 -36.508 1.00 88.44 101 TYR A N 1
ATOM 748 C CA . TYR A 1 101 ? -20.536 -1.059 -35.501 1.00 88.44 101 TYR A CA 1
ATOM 749 C C . TYR A 1 101 ? -19.664 -1.035 -34.242 1.00 88.44 101 TYR A C 1
ATOM 751 O O . TYR A 1 101 ? -19.238 0.037 -33.817 1.00 88.44 101 TYR A O 1
ATOM 759 N N . TYR A 1 102 ? -19.326 -2.202 -33.685 1.00 89.75 102 TYR A N 1
ATOM 760 C CA . TYR A 1 102 ? -18.523 -2.287 -32.458 1.00 89.75 102 TYR A CA 1
ATOM 761 C C . TYR A 1 102 ? -17.071 -1.859 -32.652 1.00 89.75 102 TYR A C 1
ATOM 763 O O . TYR A 1 102 ? -16.496 -1.232 -31.768 1.00 89.75 102 TYR A O 1
ATOM 771 N N . SER A 1 103 ? -16.492 -2.132 -33.821 1.00 90.00 103 SER A N 1
ATOM 772 C CA . SER A 1 103 ? -15.125 -1.708 -34.130 1.00 90.00 103 SER A CA 1
ATOM 773 C C . SER A 1 103 ? -14.991 -0.189 -34.277 1.00 90.00 103 SER A C 1
ATOM 775 O O . SER A 1 103 ? -13.977 0.360 -33.863 1.00 90.00 103 SER A O 1
ATOM 777 N N . ASN A 1 104 ? -16.002 0.510 -34.805 1.00 92.31 104 ASN A N 1
ATOM 778 C CA . ASN A 1 104 ? -15.945 1.964 -35.023 1.00 92.31 104 ASN A CA 1
ATOM 779 C C . ASN A 1 104 ? -16.595 2.797 -33.908 1.00 92.31 104 ASN A C 1
ATOM 781 O O . ASN A 1 104 ? -16.558 4.029 -33.951 1.00 92.31 104 ASN A O 1
ATOM 785 N N . ARG A 1 105 ? -17.200 2.153 -32.908 1.00 91.88 105 ARG A N 1
ATOM 786 C CA . ARG A 1 105 ? -17.816 2.833 -31.768 1.00 91.88 105 ARG A CA 1
ATOM 787 C C . ARG A 1 105 ? -16.779 3.085 -30.673 1.00 91.88 105 ARG A C 1
ATOM 789 O O . ARG A 1 105 ? -15.904 2.263 -30.428 1.00 91.88 105 ARG A O 1
ATOM 796 N N . ARG A 1 106 ? -16.909 4.218 -29.972 1.00 94.00 106 ARG A N 1
ATOM 797 C CA . ARG A 1 106 ? -16.181 4.440 -28.717 1.00 94.00 106 ARG A CA 1
ATOM 798 C C . ARG A 1 106 ? -16.729 3.490 -27.652 1.00 94.00 106 ARG A C 1
ATOM 800 O O . ARG A 1 106 ? -17.905 3.583 -27.299 1.00 94.00 106 ARG A O 1
ATOM 807 N N . ILE A 1 107 ? -15.874 2.606 -27.163 1.00 93.06 107 ILE A N 1
ATOM 808 C CA . ILE A 1 107 ? -16.164 1.652 -26.097 1.00 93.06 107 ILE A CA 1
ATOM 809 C C . ILE A 1 107 ? -15.552 2.192 -24.812 1.00 93.06 107 ILE A C 1
ATOM 811 O O . ILE A 1 107 ? -14.385 2.574 -24.818 1.00 93.06 107 ILE A O 1
ATOM 815 N N . SER A 1 108 ? -16.339 2.227 -23.740 1.00 93.19 108 SER A N 1
ATOM 816 C CA . SER A 1 108 ? -15.848 2.471 -22.384 1.00 93.19 108 SER A CA 1
ATOM 817 C C . SER A 1 108 ? -15.773 1.142 -21.644 1.00 93.19 108 SER A C 1
ATOM 819 O O . SER A 1 108 ? -16.703 0.341 -21.747 1.00 93.19 108 SER A O 1
ATOM 821 N N . ALA A 1 109 ? -14.681 0.906 -20.929 1.00 88.81 109 ALA A N 1
ATOM 822 C CA . ALA A 1 109 ? -14.433 -0.317 -20.181 1.00 88.81 109 ALA A CA 1
ATOM 823 C C . ALA A 1 109 ? -13.705 0.001 -18.873 1.00 88.81 109 ALA A C 1
ATOM 825 O O . ALA A 1 109 ? -13.023 1.021 -18.778 1.00 88.81 109 ALA A O 1
ATOM 826 N N . ASP A 1 110 ? -13.838 -0.886 -17.892 1.00 86.12 110 ASP A N 1
ATOM 827 C CA . ASP A 1 110 ? -12.980 -0.861 -16.711 1.00 86.12 110 ASP A CA 1
ATOM 828 C C . ASP A 1 110 ? -11.535 -1.148 -17.140 1.00 86.12 110 ASP A C 1
ATOM 830 O O . ASP A 1 110 ? -11.288 -2.093 -17.895 1.00 86.12 110 ASP A O 1
ATOM 834 N N . GLU A 1 111 ? -10.587 -0.340 -16.666 1.00 79.44 111 GLU A N 1
ATOM 835 C CA . GLU A 1 111 ? -9.167 -0.458 -17.014 1.00 79.44 111 GLU A CA 1
ATOM 836 C C . GLU A 1 111 ? -8.619 -1.859 -16.738 1.00 79.44 111 GLU A C 1
ATOM 838 O O . GLU A 1 111 ? -8.042 -2.483 -17.627 1.00 79.44 111 GLU A O 1
ATOM 843 N N . SER A 1 112 ? -8.932 -2.421 -15.570 1.00 76.94 112 SER A N 1
ATOM 844 C CA . SER A 1 112 ? -8.503 -3.769 -15.188 1.00 76.94 112 SER A CA 1
ATOM 845 C C . SER A 1 112 ? -8.996 -4.861 -16.148 1.00 76.94 112 SER A C 1
ATOM 847 O O . SER A 1 112 ? -8.306 -5.856 -16.368 1.00 76.94 112 SER A O 1
ATOM 849 N N . ALA A 1 113 ? -10.167 -4.688 -16.770 1.00 83.06 113 ALA A N 1
ATOM 850 C CA . ALA A 1 113 ? -10.687 -5.635 -17.755 1.00 83.06 113 ALA A CA 1
ATOM 851 C C . ALA A 1 113 ? -9.937 -5.548 -19.092 1.00 83.06 113 ALA A C 1
ATOM 853 O O . ALA A 1 113 ? -9.812 -6.557 -19.791 1.00 83.06 113 ALA A O 1
ATOM 854 N N . VAL A 1 114 ? -9.445 -4.358 -19.449 1.00 83.44 114 VAL A N 1
ATOM 855 C CA . VAL A 1 114 ? -8.571 -4.159 -20.610 1.00 83.44 114 VAL A CA 1
ATOM 856 C C . VAL A 1 114 ? -7.203 -4.765 -20.310 1.00 83.44 114 VAL A C 1
ATOM 858 O O . VAL A 1 114 ? -6.763 -5.640 -21.052 1.00 83.44 114 VAL A O 1
ATOM 861 N N . GLU A 1 115 ? -6.579 -4.391 -19.191 1.00 77.44 115 GLU A N 1
ATOM 862 C CA . GLU A 1 115 ? -5.262 -4.880 -18.763 1.00 77.44 115 GLU A CA 1
ATOM 863 C C . GLU A 1 115 ? -5.171 -6.409 -18.728 1.00 77.44 115 GLU A C 1
ATOM 865 O O . GLU A 1 115 ? -4.207 -6.978 -19.241 1.00 77.44 115 GLU A O 1
ATOM 870 N N . GLN A 1 116 ? -6.199 -7.091 -18.211 1.00 78.56 116 GLN A N 1
ATOM 871 C CA . GLN A 1 116 ? -6.263 -8.558 -18.190 1.00 78.56 116 GLN A CA 1
ATOM 872 C C . GLN A 1 116 ? -6.161 -9.197 -19.584 1.00 78.56 116 GLN A C 1
ATOM 874 O O . GLN A 1 116 ? -5.694 -10.329 -19.701 1.00 78.56 116 GLN A O 1
ATOM 879 N N . GLN A 1 117 ? -6.598 -8.505 -20.640 1.00 79.88 117 GLN A N 1
ATOM 880 C CA . GLN A 1 117 ? -6.546 -9.026 -22.007 1.00 79.88 117 GLN A CA 1
ATOM 881 C C . GLN A 1 117 ? -5.245 -8.686 -22.737 1.00 79.88 117 GLN A C 1
ATOM 883 O O . GLN A 1 117 ? -4.792 -9.476 -23.567 1.00 79.88 117 GLN A O 1
ATOM 888 N N . VAL A 1 118 ? -4.640 -7.530 -22.451 1.00 80.31 118 VAL A N 1
ATOM 889 C CA . VAL A 1 118 ? -3.439 -7.056 -23.164 1.00 80.31 118 VAL A CA 1
ATOM 890 C C . VAL A 1 118 ? -2.117 -7.322 -22.458 1.00 80.31 118 VAL A C 1
ATOM 892 O O . VAL A 1 118 ? -1.095 -7.454 -23.140 1.00 80.31 118 VAL A O 1
ATOM 895 N N . GLY A 1 119 ? -2.121 -7.412 -21.128 1.00 75.06 119 GLY A N 1
ATOM 896 C CA . GLY A 1 119 ? -0.922 -7.255 -20.306 1.00 75.06 119 GLY A CA 1
ATOM 897 C C . GLY A 1 119 ? -0.451 -5.794 -20.226 1.00 75.06 119 GLY A C 1
ATOM 898 O O . GLY A 1 119 ? -0.988 -4.914 -20.901 1.00 75.06 119 GLY A O 1
ATOM 899 N N . GLY A 1 120 ? 0.564 -5.534 -19.395 1.00 69.06 120 GLY A N 1
ATOM 900 C CA . GLY A 1 120 ? 1.107 -4.181 -19.190 1.00 69.06 120 GLY A CA 1
ATOM 901 C C . GLY A 1 120 ? 1.857 -3.604 -20.401 1.00 69.06 120 GLY A C 1
ATOM 902 O O . GLY A 1 120 ? 2.130 -4.318 -21.368 1.00 69.06 120 GLY A O 1
ATOM 903 N N . ASP A 1 121 ? 2.211 -2.317 -20.326 1.00 71.31 121 ASP A N 1
ATOM 904 C CA . ASP A 1 121 ? 2.941 -1.596 -21.379 1.00 71.31 121 ASP A CA 1
ATOM 905 C C . ASP A 1 121 ? 4.329 -2.225 -21.639 1.00 71.31 121 ASP A C 1
ATOM 907 O O . ASP A 1 121 ? 5.185 -2.233 -20.748 1.00 71.31 121 ASP A O 1
ATOM 911 N N . PRO A 1 122 ? 4.605 -2.724 -22.857 1.00 73.25 122 PRO A N 1
ATOM 912 C CA . PRO A 1 122 ? 5.877 -3.355 -23.183 1.00 73.25 122 PRO A CA 1
ATOM 913 C C . PRO A 1 122 ? 7.078 -2.400 -23.194 1.00 73.25 122 PRO A C 1
ATOM 915 O O . PRO A 1 122 ? 8.208 -2.864 -23.041 1.00 73.25 122 PRO A O 1
ATOM 918 N N . VAL A 1 123 ? 6.891 -1.092 -23.409 1.00 71.50 123 VAL A N 1
ATOM 919 C CA . VAL A 1 123 ? 7.996 -0.120 -23.331 1.00 71.50 123 VAL A CA 1
ATOM 920 C C . VAL A 1 123 ? 8.352 0.158 -21.890 1.00 71.50 123 VAL A C 1
ATOM 922 O O . VAL A 1 123 ? 9.541 0.132 -21.565 1.00 71.50 123 VAL A O 1
ATOM 925 N N . ALA A 1 124 ? 7.347 0.370 -21.040 1.00 73.25 124 ALA A N 1
ATOM 926 C CA . ALA A 1 124 ? 7.553 0.445 -19.603 1.00 73.25 124 ALA A CA 1
ATOM 927 C C . ALA A 1 124 ? 8.255 -0.826 -19.103 1.00 73.25 124 ALA A C 1
ATOM 929 O O . ALA A 1 124 ? 9.291 -0.713 -18.460 1.00 73.25 124 ALA A O 1
ATOM 930 N N . GLN A 1 125 ? 7.794 -2.015 -19.511 1.00 79.81 125 GLN A N 1
ATOM 931 C CA . GLN A 1 125 ? 8.423 -3.296 -19.163 1.00 79.81 125 GLN A CA 1
ATOM 932 C C . GLN A 1 125 ? 9.865 -3.414 -19.663 1.00 79.81 125 GLN A C 1
ATOM 934 O O . GLN A 1 125 ? 10.754 -3.727 -18.886 1.00 79.81 125 GLN A O 1
ATOM 939 N N . ALA A 1 126 ? 10.141 -3.142 -20.943 1.00 75.75 126 ALA A N 1
ATOM 940 C CA . ALA A 1 126 ? 11.493 -3.281 -21.487 1.00 75.75 126 ALA A CA 1
ATOM 941 C C . ALA A 1 126 ? 12.481 -2.278 -20.872 1.00 75.75 126 ALA A C 1
ATOM 943 O O . ALA A 1 126 ? 13.664 -2.586 -20.723 1.00 75.75 126 ALA A O 1
ATOM 944 N N . LYS A 1 127 ? 12.010 -1.069 -20.545 1.00 84.75 127 LYS A N 1
ATOM 945 C CA . LYS A 1 127 ? 12.812 -0.072 -19.837 1.00 84.75 127 LYS A CA 1
ATOM 946 C C . LYS A 1 127 ? 13.058 -0.508 -18.396 1.00 84.75 127 LYS A C 1
ATOM 948 O O . LYS A 1 127 ? 14.207 -0.543 -17.978 1.00 84.75 127 LYS A O 1
ATOM 953 N N . ALA A 1 128 ? 12.001 -0.892 -17.689 1.00 89.69 128 ALA A N 1
ATOM 954 C CA . ALA A 1 128 ? 12.067 -1.363 -16.317 1.00 89.69 128 ALA A CA 1
ATOM 955 C C . ALA A 1 128 ? 12.991 -2.579 -16.168 1.00 89.69 128 ALA A C 1
ATOM 957 O O . ALA A 1 128 ? 13.810 -2.590 -15.260 1.00 89.69 128 ALA A O 1
ATOM 958 N N . ALA A 1 129 ? 12.943 -3.532 -17.104 1.00 82.00 129 ALA A N 1
ATOM 959 C CA . ALA A 1 129 ? 13.843 -4.683 -17.159 1.00 82.00 129 ALA A CA 1
ATOM 960 C C . ALA A 1 129 ? 15.314 -4.273 -17.322 1.00 82.00 129 ALA A C 1
ATOM 962 O O . ALA A 1 129 ? 16.199 -4.828 -16.675 1.00 82.00 129 ALA A O 1
ATOM 963 N N . GLY A 1 130 ? 15.588 -3.298 -18.198 1.00 80.38 130 GLY A N 1
ATOM 964 C CA . GLY A 1 130 ? 16.935 -2.764 -18.403 1.00 80.38 130 GLY A CA 1
ATOM 965 C C . GLY A 1 130 ? 17.469 -2.053 -17.160 1.00 80.38 130 GLY A C 1
ATOM 966 O O . GLY A 1 130 ? 18.592 -2.320 -16.739 1.00 80.38 130 GLY A O 1
ATOM 967 N N . ASP A 1 131 ? 16.639 -1.210 -16.546 1.00 93.00 131 ASP A N 1
ATOM 968 C CA . ASP A 1 131 ? 16.988 -0.478 -15.330 1.00 93.00 131 ASP A CA 1
ATOM 969 C C . ASP A 1 131 ? 17.124 -1.454 -14.132 1.00 93.00 131 ASP A C 1
ATOM 971 O O . ASP A 1 131 ? 18.028 -1.321 -13.311 1.00 93.00 131 ASP A O 1
ATOM 975 N N . ALA A 1 132 ? 16.305 -2.505 -14.041 1.00 92.00 132 ALA A N 1
ATOM 976 C CA . ALA A 1 132 ? 16.454 -3.555 -13.030 1.00 92.00 132 ALA A CA 1
ATOM 977 C C . ALA A 1 132 ? 17.752 -4.365 -13.216 1.00 92.00 132 ALA A C 1
ATOM 979 O O . ALA A 1 132 ? 18.450 -4.637 -12.241 1.00 92.00 132 ALA A O 1
ATOM 980 N N . ALA A 1 133 ? 18.128 -4.691 -14.457 1.00 84.81 133 ALA A N 1
ATOM 981 C CA . ALA A 1 133 ? 19.375 -5.397 -14.753 1.00 84.81 133 ALA A CA 1
ATOM 982 C C . ALA A 1 133 ? 20.627 -4.549 -14.453 1.00 84.81 133 ALA A C 1
ATOM 984 O O . ALA A 1 133 ? 21.611 -5.068 -13.926 1.00 84.81 133 ALA A O 1
ATOM 985 N N . GLU A 1 134 ? 20.605 -3.241 -14.740 1.00 88.69 134 GLU A N 1
ATOM 986 C CA . GLU A 1 134 ? 21.696 -2.337 -14.340 1.00 88.69 134 GLU A CA 1
ATOM 987 C C . GLU A 1 134 ? 21.778 -2.228 -12.804 1.00 88.69 134 GLU A C 1
ATOM 989 O O . GLU A 1 134 ? 22.880 -2.212 -12.251 1.00 88.69 134 GLU A O 1
ATOM 994 N N . MET A 1 135 ? 20.636 -2.251 -12.103 1.00 94.31 135 MET A N 1
ATOM 995 C CA . MET A 1 135 ? 20.597 -2.302 -10.638 1.00 94.31 135 MET A CA 1
ATOM 996 C C . MET A 1 135 ? 21.195 -3.611 -10.093 1.00 94.31 135 MET A C 1
ATOM 998 O O . MET A 1 135 ? 21.981 -3.557 -9.146 1.00 94.31 135 MET A O 1
ATOM 1002 N N . HIS A 1 136 ? 20.904 -4.770 -10.706 1.00 87.94 136 HIS A N 1
ATOM 1003 C CA . HIS A 1 136 ? 21.566 -6.047 -10.380 1.00 87.94 136 HIS A CA 1
ATOM 1004 C C . HIS A 1 136 ? 23.083 -5.935 -10.513 1.00 87.94 136 HIS A C 1
ATOM 1006 O O . HIS A 1 136 ? 23.805 -6.222 -9.561 1.00 87.94 136 HIS A O 1
ATOM 1012 N N . GLU A 1 137 ? 23.570 -5.449 -11.659 1.00 80.19 137 GLU A N 1
ATOM 1013 C CA . GLU A 1 137 ? 25.008 -5.316 -11.913 1.00 80.19 137 GLU A CA 1
ATOM 1014 C C . GLU A 1 137 ? 25.675 -4.331 -10.937 1.00 80.19 137 GLU A C 1
ATOM 1016 O O . GLU A 1 137 ? 26.824 -4.516 -10.526 1.00 80.19 137 GLU A O 1
ATOM 1021 N N . ALA A 1 138 ? 24.980 -3.261 -10.548 1.00 89.94 138 ALA A N 1
ATOM 1022 C CA . ALA A 1 138 ? 25.473 -2.316 -9.554 1.00 89.94 138 ALA A CA 1
ATOM 1023 C C . ALA A 1 138 ? 25.592 -2.955 -8.163 1.00 89.94 138 ALA A C 1
ATOM 1025 O O . ALA A 1 138 ? 26.625 -2.791 -7.511 1.00 89.94 138 ALA A O 1
ATOM 1026 N N . ILE A 1 139 ? 24.579 -3.717 -7.741 1.00 88.50 139 ILE A N 1
ATOM 1027 C CA . ILE A 1 139 ? 24.573 -4.450 -6.469 1.00 88.50 139 ILE A CA 1
ATOM 1028 C C . ILE A 1 139 ? 25.679 -5.511 -6.450 1.00 88.50 139 ILE A C 1
ATOM 1030 O O . ILE A 1 139 ? 26.456 -5.553 -5.498 1.00 88.50 139 ILE A O 1
ATOM 1034 N N . ASP A 1 140 ? 25.816 -6.308 -7.512 1.00 86.94 140 ASP A N 1
ATOM 1035 C CA . ASP A 1 140 ? 26.822 -7.378 -7.605 1.00 86.94 140 ASP A CA 1
ATOM 1036 C C . ASP A 1 140 ? 28.263 -6.842 -7.616 1.00 86.94 140 ASP A C 1
ATOM 1038 O O . ASP A 1 140 ? 29.193 -7.511 -7.162 1.00 86.94 140 ASP A O 1
ATOM 1042 N N . ARG A 1 141 ? 28.468 -5.612 -8.107 1.00 90.88 141 ARG A N 1
ATOM 1043 C CA . ARG A 1 141 ? 29.762 -4.907 -8.055 1.00 90.88 141 ARG A CA 1
ATOM 1044 C C . ARG A 1 141 ? 29.977 -4.117 -6.762 1.00 90.88 141 ARG A C 1
ATOM 1046 O O . ARG A 1 141 ? 31.013 -3.464 -6.625 1.00 90.88 141 ARG A O 1
ATOM 1053 N N . SER A 1 142 ? 29.013 -4.134 -5.842 1.00 92.69 142 SER A N 1
ATOM 1054 C CA . SER A 1 142 ? 28.979 -3.288 -4.644 1.00 92.69 142 SER A CA 1
ATOM 1055 C C . SER A 1 142 ? 29.122 -1.785 -4.940 1.00 92.69 142 SER A C 1
ATOM 1057 O O . SER A 1 142 ? 29.658 -1.028 -4.125 1.00 92.69 142 SER A O 1
ATOM 1059 N N . ASP A 1 143 ? 28.643 -1.325 -6.100 1.00 95.12 143 ASP A N 1
ATOM 1060 C CA . ASP A 1 143 ? 28.663 0.085 -6.497 1.00 95.12 143 ASP A CA 1
ATOM 1061 C C . ASP A 1 143 ? 27.455 0.832 -5.918 1.00 95.12 143 ASP A C 1
ATOM 1063 O O . ASP A 1 143 ? 26.485 1.163 -6.607 1.00 95.12 143 ASP A O 1
ATOM 1067 N N . GLY A 1 144 ? 27.542 1.154 -4.626 1.00 93.81 144 GLY A N 1
ATOM 1068 C CA . GLY A 1 144 ? 26.489 1.892 -3.927 1.00 93.81 144 GLY A CA 1
ATOM 1069 C C . GLY A 1 144 ? 26.184 3.272 -4.518 1.00 93.81 144 GLY A C 1
ATOM 1070 O O . GLY A 1 144 ? 25.092 3.795 -4.312 1.00 93.81 144 GLY A O 1
ATOM 1071 N N . SER A 1 145 ? 27.119 3.879 -5.260 1.00 95.31 145 SER A N 1
ATOM 1072 C CA . SER A 1 145 ? 26.878 5.171 -5.912 1.00 95.31 145 SER A CA 1
ATOM 1073 C C . SER A 1 145 ? 25.922 5.036 -7.095 1.00 95.31 145 SER A C 1
ATOM 1075 O O . SER A 1 145 ? 25.003 5.845 -7.235 1.00 95.31 145 SER A O 1
ATOM 1077 N N . THR A 1 146 ? 26.085 3.976 -7.890 1.00 94.81 146 THR A N 1
ATOM 1078 C CA . THR A 1 146 ? 25.151 3.640 -8.963 1.00 94.81 146 THR A CA 1
ATOM 1079 C C . THR A 1 146 ? 23.809 3.197 -8.396 1.00 94.81 146 THR A C 1
ATOM 1081 O O . THR A 1 146 ? 22.799 3.736 -8.834 1.00 94.81 146 THR A O 1
ATOM 1084 N N . VAL A 1 147 ? 23.780 2.331 -7.373 1.00 95.31 147 VAL A N 1
ATOM 1085 C CA . VAL A 1 147 ? 22.524 1.900 -6.723 1.00 95.31 147 VAL A CA 1
ATOM 1086 C C . VAL A 1 147 ? 21.689 3.103 -6.271 1.00 95.31 147 VAL A C 1
ATOM 1088 O O . VAL A 1 147 ? 20.517 3.211 -6.628 1.00 95.31 147 VAL A O 1
ATOM 1091 N N . ARG A 1 148 ? 22.304 4.068 -5.572 1.00 95.88 148 ARG A N 1
ATOM 1092 C CA . ARG A 1 148 ? 21.615 5.294 -5.133 1.00 95.88 148 ARG A CA 1
ATOM 1093 C C . ARG A 1 148 ? 21.122 6.150 -6.296 1.00 95.88 148 ARG A C 1
ATOM 1095 O O . ARG A 1 148 ? 19.966 6.550 -6.303 1.00 95.88 148 ARG A O 1
ATOM 1102 N N . ARG A 1 149 ? 21.961 6.372 -7.316 1.00 97.12 149 ARG A N 1
ATOM 1103 C CA . ARG A 1 149 ? 21.567 7.110 -8.531 1.00 97.12 149 ARG A CA 1
ATOM 1104 C C . ARG A 1 149 ? 20.358 6.468 -9.217 1.00 97.12 149 ARG A C 1
ATOM 1106 O O . ARG A 1 149 ? 19.503 7.184 -9.730 1.00 97.12 149 ARG A O 1
ATOM 1113 N N . MET A 1 150 ? 20.309 5.139 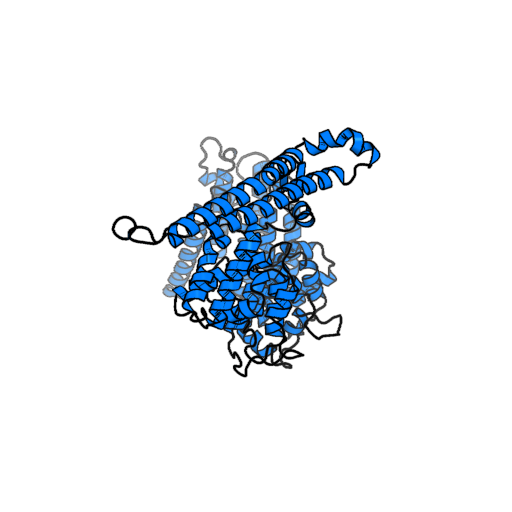-9.269 1.00 96.38 150 MET A N 1
ATOM 1114 C CA . MET A 1 150 ? 19.203 4.405 -9.882 1.00 96.38 150 MET A CA 1
ATOM 1115 C C . MET A 1 150 ? 17.924 4.495 -9.053 1.00 96.38 150 MET A C 1
ATOM 1117 O O . MET A 1 150 ? 16.869 4.771 -9.617 1.00 96.38 150 MET A O 1
ATOM 1121 N N . ALA A 1 151 ? 18.026 4.349 -7.730 1.00 95.06 151 ALA A N 1
ATOM 1122 C CA . ALA A 1 151 ? 16.901 4.524 -6.818 1.00 95.06 151 ALA A CA 1
ATOM 1123 C C . ALA A 1 151 ? 16.334 5.960 -6.855 1.00 95.06 151 ALA A C 1
ATOM 1125 O O . ALA A 1 151 ? 15.124 6.131 -6.979 1.00 95.06 151 ALA A O 1
ATOM 1126 N N . ASP A 1 152 ? 17.186 6.993 -6.871 1.00 94.94 152 ASP A N 1
ATOM 1127 C CA . ASP A 1 152 ? 16.762 8.389 -7.090 1.00 94.94 152 ASP A CA 1
ATOM 1128 C C . ASP A 1 152 ? 16.096 8.572 -8.465 1.00 94.94 152 ASP A C 1
ATOM 1130 O O . ASP A 1 152 ? 15.145 9.341 -8.624 1.00 94.94 152 ASP A O 1
ATOM 1134 N N . GLY A 1 153 ? 16.573 7.830 -9.469 1.00 94.75 153 GLY A N 1
ATOM 1135 C CA . GLY A 1 153 ? 16.008 7.785 -10.815 1.00 94.75 153 GLY A CA 1
ATOM 1136 C C . GLY A 1 153 ? 14.566 7.272 -10.875 1.00 94.75 153 GLY A C 1
ATOM 1137 O O . GLY A 1 153 ? 13.904 7.490 -11.892 1.00 94.75 153 GLY A O 1
ATOM 1138 N N . LEU A 1 154 ? 14.052 6.654 -9.802 1.00 95.31 154 LEU A N 1
ATOM 1139 C CA . LEU A 1 154 ? 12.655 6.230 -9.705 1.00 95.31 154 LEU A CA 1
ATOM 1140 C C . LEU A 1 154 ? 11.689 7.388 -9.397 1.00 95.31 154 LEU A C 1
ATOM 1142 O O . LEU A 1 154 ? 10.491 7.264 -9.660 1.00 95.31 154 LEU A O 1
ATOM 1146 N N . ALA A 1 155 ? 12.184 8.529 -8.896 1.00 93.06 155 ALA A N 1
ATOM 1147 C CA . ALA A 1 155 ? 11.349 9.650 -8.453 1.00 93.06 155 ALA A CA 1
ATOM 1148 C C . ALA A 1 155 ? 10.315 10.135 -9.490 1.00 93.06 155 ALA A C 1
ATOM 1150 O O . ALA A 1 155 ? 9.169 10.362 -9.099 1.00 93.06 155 ALA A O 1
ATOM 1151 N N . PRO A 1 156 ? 10.633 10.265 -10.797 1.00 92.19 156 PRO A N 1
ATOM 1152 C CA . PRO A 1 156 ? 9.645 10.681 -11.791 1.00 92.19 156 PRO A CA 1
ATOM 1153 C C . PRO A 1 156 ? 8.468 9.706 -11.920 1.00 92.19 156 PRO A C 1
ATOM 1155 O O . PRO A 1 156 ? 7.346 10.143 -12.148 1.00 92.19 156 PRO A O 1
ATOM 1158 N N . TYR A 1 157 ? 8.697 8.401 -11.758 1.00 91.12 157 TYR A N 1
ATOM 1159 C CA . TYR A 1 157 ? 7.637 7.392 -11.857 1.00 91.12 157 TYR A CA 1
ATOM 1160 C C . TYR A 1 157 ? 6.759 7.386 -10.612 1.00 91.12 157 TYR A C 1
ATOM 1162 O O . TYR A 1 157 ? 5.541 7.321 -10.728 1.00 91.12 157 TYR A O 1
ATOM 1170 N N . VAL A 1 158 ? 7.366 7.549 -9.433 1.00 87.31 158 VAL A N 1
ATOM 1171 C CA . VAL A 1 158 ? 6.634 7.715 -8.169 1.00 87.31 158 VAL A CA 1
ATOM 1172 C C . VAL A 1 158 ? 5.745 8.960 -8.221 1.00 87.31 158 VAL A C 1
ATOM 1174 O O . VAL A 1 158 ? 4.559 8.889 -7.920 1.00 87.31 158 VAL A O 1
ATOM 1177 N N . GLN A 1 159 ? 6.292 10.100 -8.652 1.00 87.38 159 GLN A N 1
ATOM 1178 C CA . GLN A 1 159 ? 5.558 11.370 -8.721 1.00 87.38 159 GLN A CA 1
ATOM 1179 C C . GLN A 1 159 ? 4.421 11.352 -9.747 1.00 87.38 159 GLN A C 1
ATOM 1181 O O . GLN A 1 159 ? 3.390 11.983 -9.522 1.00 87.38 159 GLN A O 1
ATOM 1186 N N . ASN A 1 160 ? 4.604 10.636 -10.859 1.00 83.75 160 ASN A N 1
ATOM 1187 C CA . ASN A 1 160 ? 3.587 10.502 -11.900 1.00 83.75 160 ASN A CA 1
ATOM 1188 C C . ASN A 1 160 ? 2.594 9.360 -11.633 1.00 83.75 160 ASN A C 1
ATOM 1190 O O . ASN A 1 160 ? 1.656 9.206 -12.410 1.00 83.75 160 ASN A O 1
ATOM 1194 N N . GLY A 1 161 ? 2.796 8.560 -10.578 1.00 82.62 161 GLY A N 1
ATOM 1195 C CA . GLY A 1 161 ? 1.985 7.372 -10.311 1.00 82.62 161 GLY A CA 1
ATOM 1196 C C . GLY A 1 161 ? 2.097 6.306 -11.405 1.00 82.62 161 GLY A C 1
ATOM 1197 O O . GLY A 1 161 ? 1.122 5.613 -11.674 1.00 82.62 161 GLY A O 1
ATOM 1198 N N . ASP A 1 162 ? 3.259 6.179 -12.057 1.00 85.00 162 ASP A N 1
ATOM 1199 C CA . ASP A 1 162 ? 3.504 5.194 -13.121 1.00 85.00 162 ASP A CA 1
ATOM 1200 C C . ASP A 1 162 ? 3.688 3.790 -12.523 1.00 85.00 162 ASP A C 1
ATOM 1202 O O . ASP A 1 162 ? 4.788 3.235 -12.415 1.00 85.00 162 ASP A O 1
ATOM 1206 N N . GLY A 1 163 ? 2.568 3.236 -12.066 1.00 87.50 163 GLY A N 1
ATOM 1207 C CA . GLY A 1 163 ? 2.504 1.939 -11.417 1.00 87.50 163 GLY A CA 1
ATOM 1208 C C . GLY A 1 163 ? 2.918 0.790 -12.328 1.00 87.50 163 GLY A C 1
ATOM 1209 O O . GLY A 1 163 ? 3.550 -0.150 -11.853 1.00 87.50 163 GLY A O 1
ATOM 1210 N N . ALA A 1 164 ? 2.649 0.878 -13.634 1.00 83.06 164 ALA A N 1
ATOM 1211 C CA . ALA A 1 164 ? 3.019 -0.156 -14.597 1.00 83.06 164 ALA A CA 1
ATOM 1212 C C . ALA A 1 164 ? 4.543 -0.300 -14.732 1.00 83.06 164 ALA A C 1
ATOM 1214 O O . ALA A 1 164 ? 5.056 -1.424 -14.709 1.00 83.06 164 ALA A O 1
ATOM 1215 N N . TYR A 1 165 ? 5.273 0.820 -14.826 1.00 90.50 165 TYR A N 1
ATOM 1216 C CA . TYR A 1 165 ? 6.735 0.803 -14.822 1.00 90.50 165 TYR A CA 1
ATOM 1217 C C . TYR A 1 165 ? 7.284 0.243 -13.505 1.00 90.50 165 TYR A C 1
ATOM 1219 O O . TYR A 1 165 ? 8.135 -0.645 -13.525 1.00 90.50 165 TYR A O 1
ATOM 1227 N N . LEU A 1 166 ? 6.788 0.732 -12.363 1.00 93.19 166 LEU A N 1
ATOM 1228 C CA . LEU A 1 166 ? 7.283 0.329 -11.043 1.00 93.19 166 LEU A CA 1
ATOM 1229 C C . LEU A 1 166 ? 7.001 -1.154 -10.755 1.00 93.19 166 LEU A C 1
ATOM 1231 O O . LEU A 1 166 ? 7.889 -1.859 -10.280 1.00 93.19 166 LEU A O 1
ATOM 1235 N N . LEU A 1 167 ? 5.819 -1.657 -11.122 1.00 89.75 167 LEU A N 1
ATOM 1236 C CA . LEU A 1 167 ? 5.484 -3.081 -11.064 1.00 89.75 167 LEU A CA 1
ATOM 1237 C C . LEU A 1 167 ? 6.481 -3.921 -11.869 1.00 89.75 167 LEU A C 1
ATOM 1239 O O . LEU A 1 167 ? 7.010 -4.902 -11.350 1.00 89.75 167 LEU A O 1
ATOM 1243 N N . ALA A 1 168 ? 6.750 -3.545 -13.123 1.00 87.62 168 ALA A N 1
ATOM 1244 C CA . ALA A 1 168 ? 7.707 -4.264 -13.959 1.00 87.62 168 ALA A CA 1
ATOM 1245 C C . ALA A 1 168 ? 9.131 -4.197 -13.382 1.00 87.62 168 ALA A C 1
ATOM 1247 O O . ALA A 1 168 ? 9.816 -5.215 -13.331 1.00 87.62 168 ALA A O 1
ATOM 1248 N N . TYR A 1 169 ? 9.539 -3.029 -12.881 1.00 94.31 169 TYR A N 1
ATOM 1249 C CA . TYR A 1 169 ? 10.870 -2.805 -12.319 1.00 94.31 169 TYR A CA 1
ATOM 1250 C C . TYR A 1 169 ? 11.113 -3.707 -11.114 1.00 94.31 169 TYR A C 1
ATOM 1252 O O . TYR A 1 169 ? 12.096 -4.438 -11.093 1.00 94.31 169 TYR A O 1
ATOM 1260 N N . TYR A 1 170 ? 10.198 -3.717 -10.141 1.00 93.62 170 TYR A N 1
ATOM 1261 C CA . TYR A 1 170 ? 10.337 -4.561 -8.954 1.00 93.62 170 TYR A CA 1
ATOM 1262 C C . TYR A 1 170 ? 10.182 -6.048 -9.267 1.00 93.62 170 TYR A C 1
ATOM 1264 O O . TYR A 1 170 ? 10.875 -6.868 -8.668 1.00 93.62 170 TYR A O 1
ATOM 1272 N N . LYS A 1 171 ? 9.340 -6.413 -10.239 1.00 88.56 171 LYS A N 1
ATOM 1273 C CA . LYS A 1 171 ? 9.214 -7.802 -10.690 1.00 88.56 171 LYS A CA 1
ATOM 1274 C C . LYS A 1 171 ? 10.519 -8.337 -11.284 1.00 88.56 171 LYS A C 1
ATOM 1276 O O . LYS A 1 171 ? 10.905 -9.456 -10.953 1.00 88.56 171 LYS A O 1
ATOM 1281 N N . ASP A 1 172 ? 11.184 -7.546 -12.123 1.00 88.00 172 ASP A N 1
ATOM 1282 C CA . ASP A 1 172 ? 12.449 -7.933 -12.757 1.00 88.00 172 ASP A CA 1
ATOM 1283 C C . ASP A 1 172 ? 13.642 -7.792 -11.802 1.00 88.00 172 ASP A C 1
ATOM 1285 O O . ASP A 1 172 ? 14.561 -8.612 -11.840 1.00 88.00 172 ASP A O 1
ATOM 1289 N N . LEU A 1 173 ? 13.610 -6.807 -10.894 1.00 90.44 173 LEU A N 1
ATOM 1290 C CA . LEU A 1 173 ? 14.594 -6.679 -9.820 1.00 90.44 173 LEU A CA 1
ATOM 1291 C C . LEU A 1 173 ? 14.513 -7.894 -8.883 1.00 90.44 173 LEU A C 1
ATOM 1293 O O . LEU A 1 173 ? 15.534 -8.452 -8.492 1.00 90.44 173 LEU A O 1
ATOM 1297 N N . GLY A 1 174 ? 13.304 -8.348 -8.566 1.00 87.44 174 GLY A N 1
ATOM 1298 C CA . GLY A 1 174 ? 13.065 -9.487 -7.693 1.00 87.44 174 GLY A CA 1
ATOM 1299 C C . GLY A 1 174 ? 13.286 -9.174 -6.205 1.00 87.44 174 GLY A C 1
ATOM 1300 O O . GLY A 1 174 ? 13.870 -8.144 -5.849 1.00 87.44 174 GLY A O 1
ATOM 1301 N N . PRO A 1 175 ? 12.806 -10.057 -5.313 1.00 84.88 175 PRO A N 1
ATOM 1302 C CA . PRO A 1 175 ? 12.805 -9.824 -3.869 1.00 84.88 175 PRO A CA 1
ATOM 1303 C C . PRO A 1 175 ? 14.227 -9.671 -3.308 1.00 84.88 175 PRO A C 1
ATOM 1305 O O . PRO A 1 175 ? 14.517 -8.678 -2.649 1.00 84.88 175 PRO A O 1
ATOM 1308 N N . ASP A 1 176 ? 15.155 -10.568 -3.654 1.00 80.19 176 ASP A N 1
ATOM 1309 C CA . ASP A 1 176 ? 16.517 -10.580 -3.099 1.00 80.19 176 ASP A CA 1
ATOM 1310 C C . ASP A 1 176 ? 17.316 -9.307 -3.421 1.00 80.19 176 ASP A C 1
ATOM 1312 O O . ASP A 1 176 ? 18.007 -8.755 -2.564 1.00 80.19 176 ASP A O 1
ATOM 1316 N N . TYR A 1 177 ? 17.239 -8.813 -4.660 1.00 85.69 177 TYR A N 1
ATOM 1317 C CA . TYR A 1 177 ? 17.947 -7.590 -5.051 1.00 85.69 177 TYR A CA 1
ATOM 1318 C C . TYR A 1 177 ? 17.220 -6.329 -4.597 1.00 85.69 177 TYR A C 1
ATOM 1320 O O . TYR A 1 177 ? 17.886 -5.343 -4.285 1.00 85.69 177 TYR A O 1
ATOM 1328 N N . THR A 1 178 ? 15.889 -6.369 -4.472 1.00 89.31 178 THR A N 1
ATOM 1329 C CA . THR A 1 178 ? 15.145 -5.326 -3.751 1.00 89.31 178 THR A CA 1
ATOM 1330 C C . THR A 1 178 ? 15.672 -5.221 -2.325 1.00 89.31 178 THR A C 1
ATOM 1332 O O . THR A 1 178 ? 15.919 -4.115 -1.843 1.00 89.31 178 THR A O 1
ATOM 1335 N N . VAL A 1 179 ? 15.957 -6.367 -1.691 1.00 82.75 179 VAL A N 1
ATOM 1336 C CA . VAL A 1 179 ? 16.525 -6.410 -0.346 1.00 82.75 179 VAL A CA 1
ATOM 1337 C C . VAL A 1 179 ? 17.925 -5.830 -0.277 1.00 82.75 179 VAL A C 1
ATOM 1339 O O . VAL A 1 179 ? 18.181 -4.907 0.499 1.00 82.75 179 VAL A O 1
ATOM 1342 N N . LYS A 1 180 ? 18.815 -6.304 -1.144 1.00 84.56 180 LYS A N 1
ATOM 1343 C CA . LYS A 1 180 ? 20.203 -5.835 -1.201 1.00 84.56 180 LYS A CA 1
ATOM 1344 C C . LYS A 1 180 ? 20.318 -4.348 -1.538 1.00 84.56 180 LYS A C 1
ATOM 1346 O O . LYS A 1 180 ? 21.224 -3.694 -1.030 1.00 84.56 180 LYS A O 1
ATOM 1351 N N . ALA A 1 181 ? 19.416 -3.797 -2.355 1.00 89.44 181 ALA A N 1
ATOM 1352 C CA . ALA A 1 181 ? 19.425 -2.380 -2.714 1.00 89.44 181 ALA A CA 1
ATOM 1353 C C . ALA A 1 181 ? 19.364 -1.470 -1.477 1.00 89.44 181 ALA A C 1
ATOM 1355 O O . ALA A 1 181 ? 20.111 -0.492 -1.396 1.00 89.44 181 ALA A O 1
ATOM 1356 N N . THR A 1 182 ? 18.527 -1.809 -0.489 1.00 85.94 182 THR A N 1
ATOM 1357 C CA . THR A 1 182 ? 18.336 -0.976 0.711 1.00 85.94 182 THR A CA 1
ATOM 1358 C C . THR A 1 182 ? 19.599 -0.873 1.562 1.00 85.94 182 THR A C 1
ATOM 1360 O O . THR A 1 182 ? 19.839 0.166 2.169 1.00 85.94 182 THR A O 1
ATOM 1363 N N . HIS A 1 183 ? 20.475 -1.884 1.536 1.00 84.06 183 HIS A N 1
ATOM 1364 C CA . HIS A 1 183 ? 21.764 -1.868 2.241 1.00 84.06 183 HIS A CA 1
ATOM 1365 C C . HIS A 1 183 ? 22.746 -0.813 1.714 1.00 84.06 183 HIS A C 1
ATOM 1367 O O . HIS A 1 183 ? 23.697 -0.458 2.402 1.00 84.06 183 HIS A O 1
ATOM 1373 N N . PHE A 1 184 ? 22.536 -0.284 0.507 1.00 87.38 184 PHE A N 1
ATOM 1374 C CA . PHE A 1 184 ? 23.338 0.823 -0.023 1.00 87.38 184 PHE A CA 1
ATOM 1375 C C . PHE A 1 184 ? 22.756 2.206 0.317 1.00 87.38 184 PHE A C 1
ATOM 1377 O O . PHE A 1 184 ? 23.313 3.225 -0.110 1.00 87.38 184 PHE A O 1
ATOM 1384 N N . MET A 1 185 ? 21.638 2.247 1.047 1.00 87.12 185 MET A N 1
ATOM 1385 C CA . MET A 1 185 ? 20.860 3.449 1.365 1.00 87.12 185 MET A CA 1
ATOM 1386 C C . MET A 1 185 ? 20.450 3.500 2.851 1.00 87.12 185 MET A C 1
ATOM 1388 O O . MET A 1 185 ? 19.525 4.220 3.214 1.00 87.12 185 MET A O 1
ATOM 1392 N N . ASP A 1 186 ? 21.117 2.725 3.710 1.00 76.56 186 ASP A N 1
ATOM 1393 C CA . ASP A 1 186 ? 20.707 2.459 5.095 1.00 76.56 186 ASP A CA 1
ATOM 1394 C C . ASP A 1 186 ? 21.219 3.486 6.122 1.00 76.56 186 ASP A C 1
ATOM 1396 O O . ASP A 1 186 ? 20.822 3.456 7.290 1.00 76.56 186 ASP A O 1
ATOM 1400 N N . ASN A 1 187 ? 22.064 4.440 5.718 1.00 80.19 187 ASN A N 1
ATOM 1401 C CA . ASN A 1 187 ? 22.519 5.501 6.611 1.00 80.19 187 ASN A CA 1
ATOM 1402 C C . ASN A 1 187 ? 21.458 6.603 6.755 1.00 80.19 187 ASN A C 1
ATOM 1404 O O . ASN A 1 187 ? 21.536 7.649 6.115 1.00 80.19 187 ASN A O 1
ATOM 1408 N N . LEU A 1 188 ? 20.499 6.397 7.657 1.00 73.88 188 LEU A N 1
ATOM 1409 C CA . LEU A 1 188 ? 19.392 7.334 7.903 1.00 73.88 188 LEU A CA 1
ATOM 1410 C C . LEU A 1 188 ? 19.830 8.688 8.487 1.00 73.88 188 LEU A C 1
ATOM 1412 O O . LEU A 1 188 ? 19.079 9.660 8.424 1.00 73.88 188 LEU A O 1
ATOM 1416 N N . ASN A 1 189 ? 21.053 8.782 9.020 1.00 77.19 189 ASN A N 1
ATOM 1417 C CA . ASN A 1 189 ? 21.629 10.055 9.461 1.00 77.19 189 ASN A CA 1
ATOM 1418 C C . ASN A 1 189 ? 22.125 10.917 8.289 1.00 77.19 189 ASN A C 1
ATOM 1420 O O . ASN A 1 189 ? 22.439 12.091 8.487 1.00 77.19 189 ASN A O 1
ATOM 1424 N N . ASP A 1 190 ? 22.230 10.345 7.087 1.00 82.25 190 ASP A N 1
ATOM 1425 C CA . ASP A 1 190 ? 22.512 11.060 5.848 1.00 82.25 190 ASP A CA 1
ATOM 1426 C C . ASP A 1 190 ? 21.183 11.407 5.148 1.00 82.25 190 ASP A C 1
ATOM 1428 O O . ASP A 1 190 ? 20.521 10.516 4.606 1.00 82.25 190 ASP A O 1
ATOM 1432 N N . PRO A 1 191 ? 20.779 12.694 5.115 1.00 82.75 191 PRO A N 1
ATOM 1433 C CA . PRO A 1 191 ? 19.509 13.103 4.521 1.00 82.75 191 PRO A CA 1
ATOM 1434 C C . PRO A 1 191 ? 19.361 12.711 3.049 1.00 82.75 191 PRO A C 1
ATOM 1436 O O . PRO A 1 191 ? 18.239 12.506 2.590 1.00 82.75 191 PRO A O 1
ATOM 1439 N N . ALA A 1 192 ? 20.469 12.615 2.304 1.00 86.50 192 ALA A N 1
ATOM 1440 C CA . ALA A 1 192 ? 20.424 12.207 0.906 1.00 86.50 192 ALA A CA 1
ATOM 1441 C C . ALA A 1 192 ? 20.049 10.726 0.789 1.00 86.50 192 ALA A C 1
ATOM 1443 O O . ALA A 1 192 ? 19.120 10.394 0.062 1.00 86.50 192 ALA A O 1
ATOM 1444 N N . GLN A 1 193 ? 20.698 9.852 1.563 1.00 85.12 193 GLN A N 1
ATOM 1445 C CA . GLN A 1 193 ? 20.387 8.418 1.560 1.00 85.12 193 GLN A CA 1
ATOM 1446 C C . GLN A 1 193 ? 18.977 8.137 2.077 1.00 85.12 193 GLN A C 1
ATOM 1448 O O . GLN A 1 193 ? 18.265 7.335 1.478 1.00 85.12 193 GLN A O 1
ATOM 1453 N N . ALA A 1 194 ? 18.537 8.854 3.115 1.00 81.38 194 ALA A N 1
ATOM 1454 C CA . ALA A 1 194 ? 17.165 8.765 3.603 1.00 81.38 194 ALA A CA 1
ATOM 1455 C C . ALA A 1 194 ? 16.138 9.164 2.523 1.00 81.38 194 ALA A C 1
ATOM 1457 O O . ALA A 1 194 ? 15.113 8.499 2.365 1.00 81.38 194 ALA A O 1
ATOM 1458 N N . ALA A 1 195 ? 16.409 10.218 1.743 1.00 84.81 195 ALA A N 1
ATOM 1459 C CA . ALA A 1 195 ? 15.543 10.636 0.639 1.00 84.81 195 ALA A CA 1
ATOM 1460 C C . ALA A 1 195 ? 15.530 9.625 -0.524 1.00 84.81 195 ALA A C 1
ATOM 1462 O O . ALA A 1 195 ? 14.463 9.345 -1.080 1.00 84.81 195 ALA A O 1
ATOM 1463 N N . THR A 1 196 ? 16.685 9.048 -0.864 1.00 89.19 196 THR A N 1
ATOM 1464 C CA . THR A 1 196 ? 16.799 7.998 -1.884 1.00 89.19 196 THR A CA 1
ATOM 1465 C C . THR A 1 196 ? 16.019 6.751 -1.476 1.00 89.19 196 THR A C 1
ATOM 1467 O O . THR A 1 196 ? 15.185 6.267 -2.241 1.00 89.19 196 THR A O 1
ATOM 1470 N N . LEU A 1 197 ? 16.224 6.259 -0.250 1.00 86.25 197 LEU A N 1
ATOM 1471 C CA . LEU A 1 197 ? 15.522 5.081 0.249 1.00 86.25 197 LEU A CA 1
ATOM 1472 C C . LEU A 1 197 ? 14.012 5.339 0.343 1.00 86.25 197 LEU A C 1
ATOM 1474 O O . LEU A 1 197 ? 13.234 4.465 -0.018 1.00 86.25 197 LEU A O 1
ATOM 1478 N N . LYS A 1 198 ? 13.582 6.557 0.709 1.00 82.94 198 LYS A N 1
ATOM 1479 C CA . LYS A 1 198 ? 12.162 6.948 0.675 1.00 82.94 198 LYS A CA 1
ATOM 1480 C C . LYS A 1 198 ? 11.577 6.876 -0.735 1.00 82.94 198 LYS A C 1
ATOM 1482 O O . LYS A 1 198 ? 10.456 6.415 -0.909 1.00 82.94 198 LYS A O 1
ATOM 1487 N N . THR A 1 199 ? 12.314 7.343 -1.737 1.00 88.38 199 THR A N 1
ATOM 1488 C CA . THR A 1 199 ? 11.873 7.274 -3.139 1.00 88.38 199 THR A CA 1
ATOM 1489 C C . THR A 1 199 ? 11.737 5.822 -3.593 1.00 88.38 199 THR A C 1
ATOM 1491 O O . THR A 1 199 ? 10.750 5.463 -4.233 1.00 88.38 199 THR A O 1
ATOM 1494 N N . PHE A 1 200 ? 12.705 4.981 -3.224 1.00 90.88 200 PHE A N 1
ATOM 1495 C CA . PHE A 1 200 ? 12.684 3.550 -3.507 1.00 90.88 200 PHE A CA 1
ATOM 1496 C C . PHE A 1 200 ? 11.463 2.874 -2.855 1.00 90.88 200 PHE A C 1
ATOM 1498 O O . PHE A 1 200 ? 10.650 2.272 -3.554 1.00 90.88 200 PHE A O 1
ATOM 1505 N N . ASP A 1 201 ? 11.266 3.085 -1.552 1.00 85.50 201 ASP A N 1
ATOM 1506 C CA . ASP A 1 201 ? 10.124 2.611 -0.756 1.00 85.50 201 ASP A CA 1
ATOM 1507 C C . ASP A 1 201 ? 8.773 3.027 -1.369 1.00 85.50 201 ASP A C 1
ATOM 1509 O O . ASP A 1 201 ? 7.942 2.177 -1.680 1.00 85.50 201 ASP A O 1
ATOM 1513 N N . GLN A 1 202 ? 8.588 4.309 -1.701 1.00 85.81 202 GLN A N 1
ATOM 1514 C CA . GLN A 1 202 ? 7.373 4.790 -2.373 1.00 85.81 202 GLN A CA 1
ATOM 1515 C C . GLN A 1 202 ? 7.151 4.139 -3.747 1.00 85.81 202 GLN A C 1
ATOM 1517 O O . GLN A 1 202 ? 6.008 3.912 -4.160 1.00 85.81 202 GLN A O 1
ATOM 1522 N N . GLY A 1 203 ? 8.235 3.819 -4.455 1.00 90.38 203 GLY A N 1
ATOM 1523 C CA . GLY A 1 203 ? 8.183 3.028 -5.678 1.00 90.38 203 GLY A CA 1
ATOM 1524 C C . GLY A 1 203 ? 7.614 1.633 -5.435 1.00 90.38 203 GLY A C 1
ATOM 1525 O O . GLY A 1 203 ? 6.734 1.199 -6.180 1.00 90.38 203 GLY A O 1
ATOM 1526 N N . LEU A 1 204 ? 8.077 0.956 -4.381 1.00 89.88 204 LEU A N 1
ATOM 1527 C CA . LEU A 1 204 ? 7.605 -0.377 -4.007 1.00 89.88 204 LEU A CA 1
ATOM 1528 C C . LEU A 1 204 ? 6.142 -0.336 -3.552 1.00 89.88 204 LEU A C 1
ATOM 1530 O O . LEU A 1 204 ? 5.340 -1.140 -4.019 1.00 89.88 204 LEU A O 1
ATOM 1534 N N . VAL A 1 205 ? 5.755 0.650 -2.735 1.00 86.19 205 VAL A N 1
ATOM 1535 C CA . VAL A 1 205 ? 4.352 0.886 -2.356 1.00 86.19 205 VAL A CA 1
ATOM 1536 C C . VAL A 1 205 ? 3.468 0.998 -3.597 1.00 86.19 205 VAL A C 1
ATOM 1538 O O . VAL A 1 205 ? 2.449 0.315 -3.707 1.00 86.19 205 VAL A O 1
ATOM 1541 N N . THR A 1 206 ? 3.869 1.831 -4.559 1.00 86.25 206 THR A N 1
ATOM 1542 C CA . THR A 1 206 ? 3.101 2.043 -5.793 1.00 86.25 206 THR A CA 1
ATOM 1543 C C . THR A 1 206 ? 2.988 0.752 -6.603 1.00 86.25 206 THR A C 1
ATOM 1545 O O . THR A 1 206 ? 1.903 0.449 -7.099 1.00 86.25 206 THR A O 1
ATOM 1548 N N . ALA A 1 207 ? 4.070 -0.029 -6.694 1.00 88.88 207 ALA A N 1
ATOM 1549 C CA . ALA A 1 207 ? 4.100 -1.319 -7.380 1.00 88.88 207 ALA A CA 1
ATOM 1550 C C . ALA A 1 207 ? 3.192 -2.368 -6.716 1.00 88.88 207 ALA A C 1
ATOM 1552 O O . ALA A 1 207 ? 2.439 -3.050 -7.411 1.00 88.88 207 ALA A O 1
ATOM 1553 N N . THR A 1 208 ? 3.215 -2.466 -5.381 1.00 86.56 208 THR A N 1
ATOM 1554 C CA . THR A 1 208 ? 2.430 -3.463 -4.625 1.00 86.56 208 THR A CA 1
ATOM 1555 C C . THR A 1 208 ? 0.922 -3.255 -4.738 1.00 86.56 208 THR A C 1
ATOM 1557 O O . THR A 1 208 ? 0.153 -4.207 -4.629 1.00 86.56 208 THR A O 1
ATOM 1560 N N . ASN A 1 209 ? 0.490 -2.022 -5.005 1.00 82.44 209 ASN A N 1
ATOM 1561 C CA . ASN A 1 209 ? -0.917 -1.676 -5.191 1.00 82.44 209 ASN A CA 1
ATOM 1562 C C . ASN A 1 209 ? -1.426 -1.896 -6.628 1.00 82.44 209 ASN A C 1
ATOM 1564 O O . ASN A 1 209 ? -2.585 -1.595 -6.912 1.00 82.44 209 ASN A O 1
ATOM 1568 N N . GLN A 1 210 ? -0.596 -2.406 -7.546 1.00 83.88 210 GLN A N 1
ATOM 1569 C CA . GLN A 1 210 ? -1.010 -2.645 -8.930 1.00 83.88 210 GLN A CA 1
ATOM 1570 C C . GLN A 1 210 ? -1.768 -3.978 -9.101 1.00 83.88 210 GLN A C 1
ATOM 1572 O O . GLN A 1 210 ? -1.377 -4.976 -8.491 1.00 83.88 210 GLN A O 1
ATOM 1577 N N . PRO A 1 211 ? -2.768 -4.069 -10.009 1.00 75.31 211 PRO A N 1
ATOM 1578 C CA . PRO A 1 211 ? -3.561 -5.287 -10.266 1.00 75.31 211 PRO A CA 1
ATOM 1579 C C . PRO A 1 211 ? -2.785 -6.542 -10.719 1.00 75.31 211 PRO A C 1
ATOM 1581 O O . PRO A 1 211 ? -3.375 -7.615 -10.834 1.00 75.31 211 PRO A O 1
ATOM 1584 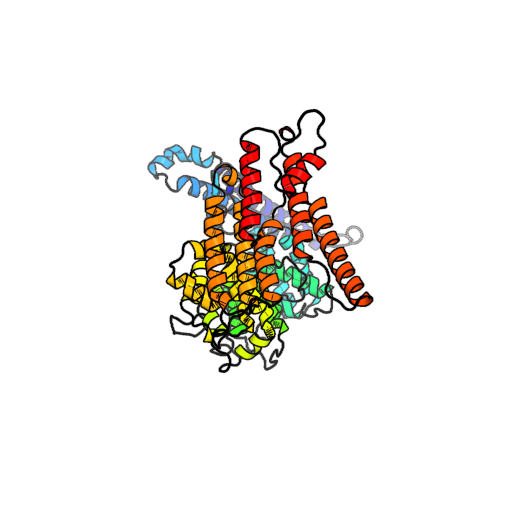N N . GLY A 1 212 ? -1.482 -6.428 -10.995 1.00 77.44 212 GLY A N 1
ATOM 1585 C CA . GLY A 1 212 ? -0.600 -7.525 -11.407 1.00 77.44 212 GLY A CA 1
ATOM 1586 C C . GLY A 1 212 ? 0.545 -7.822 -10.437 1.00 77.44 212 GLY A C 1
ATOM 1587 O O . GLY A 1 212 ? 1.473 -8.536 -10.825 1.00 77.44 212 GLY A O 1
ATOM 1588 N N . TRP A 1 213 ? 0.518 -7.255 -9.225 1.00 86.38 213 TRP A N 1
ATOM 1589 C CA . TRP A 1 213 ? 1.516 -7.546 -8.199 1.00 86.38 213 TRP A CA 1
ATOM 1590 C C . TRP A 1 213 ? 1.507 -9.034 -7.826 1.00 86.38 213 TRP A C 1
ATOM 1592 O O . TRP A 1 213 ? 0.456 -9.635 -7.601 1.00 86.38 213 TRP A O 1
ATOM 1602 N N . ASP A 1 214 ? 2.691 -9.637 -7.786 1.00 83.00 214 ASP A N 1
ATOM 1603 C CA . ASP A 1 214 ? 2.878 -11.037 -7.417 1.00 83.00 214 ASP A CA 1
ATOM 1604 C C . ASP A 1 214 ? 2.996 -11.140 -5.895 1.00 83.00 214 ASP A C 1
ATOM 1606 O O . ASP A 1 214 ? 4.032 -10.797 -5.336 1.00 83.00 214 ASP A O 1
ATOM 1610 N N . SER A 1 215 ? 1.965 -11.643 -5.213 1.00 80.88 215 SER A N 1
ATOM 1611 C CA . SER A 1 215 ? 1.988 -11.792 -3.750 1.00 80.88 215 SER A CA 1
ATOM 1612 C C . SER A 1 215 ? 3.104 -12.724 -3.250 1.00 80.88 215 SER A C 1
ATOM 1614 O O . SER A 1 215 ? 3.537 -12.600 -2.106 1.00 80.88 215 SER A O 1
ATOM 1616 N N . SER A 1 216 ? 3.630 -13.618 -4.103 1.00 79.00 216 SER A N 1
ATOM 1617 C CA . SER A 1 216 ? 4.800 -14.445 -3.770 1.00 79.00 216 SER A CA 1
ATOM 1618 C C . SER A 1 216 ? 6.101 -13.638 -3.704 1.00 79.00 216 SER A C 1
ATOM 1620 O O . SER A 1 216 ? 7.108 -14.125 -3.187 1.00 79.00 216 SER A O 1
ATOM 1622 N N . PHE A 1 217 ? 6.121 -12.414 -4.244 1.00 85.19 217 PHE A N 1
ATOM 1623 C CA . PHE A 1 217 ? 7.203 -11.467 -4.005 1.00 85.19 217 PHE A CA 1
ATOM 1624 C C . PHE A 1 217 ? 7.265 -11.130 -2.519 1.00 85.19 217 PHE A C 1
ATOM 1626 O O . PHE A 1 217 ? 8.326 -11.277 -1.925 1.00 85.19 217 PHE A O 1
ATOM 1633 N N . ASP A 1 218 ? 6.131 -10.763 -1.916 1.00 82.44 218 ASP A N 1
ATOM 1634 C CA . ASP A 1 218 ? 6.046 -10.407 -0.495 1.00 82.44 218 ASP A CA 1
ATOM 1635 C C . ASP A 1 218 ? 6.472 -11.595 0.368 1.00 82.44 218 ASP A C 1
ATOM 1637 O O . ASP A 1 218 ? 7.324 -11.457 1.243 1.00 82.44 218 ASP A O 1
ATOM 1641 N N . ASP A 1 219 ? 5.955 -12.788 0.050 1.00 77.06 219 ASP A N 1
ATOM 1642 C CA . ASP A 1 219 ? 6.347 -14.019 0.735 1.00 77.06 219 ASP A CA 1
ATOM 1643 C C . ASP A 1 219 ? 7.856 -14.240 0.687 1.00 77.06 219 ASP A C 1
ATOM 1645 O O . ASP A 1 219 ? 8.411 -14.662 1.687 1.00 77.06 219 ASP A O 1
ATOM 1649 N N . ARG A 1 220 ? 8.520 -13.951 -0.440 1.00 75.12 220 ARG A N 1
ATOM 1650 C CA . ARG A 1 220 ? 9.971 -14.122 -0.604 1.00 75.12 220 ARG A CA 1
ATOM 1651 C C . ARG A 1 220 ? 10.790 -13.015 0.046 1.00 75.12 220 ARG A C 1
ATOM 1653 O O . ARG A 1 220 ? 11.844 -13.316 0.590 1.00 75.12 220 ARG A O 1
ATOM 1660 N N . VAL A 1 221 ? 10.315 -11.769 0.024 1.00 76.19 221 VAL A N 1
ATOM 1661 C CA . VAL A 1 221 ? 10.948 -10.664 0.763 1.00 76.19 221 VAL A CA 1
ATOM 1662 C C . VAL A 1 221 ? 10.979 -10.980 2.253 1.00 76.19 221 VAL A C 1
ATOM 1664 O O . VAL A 1 221 ? 11.972 -10.691 2.907 1.00 76.19 221 VAL A O 1
ATOM 1667 N N . PHE A 1 222 ? 9.921 -11.597 2.781 1.00 73.38 222 PHE A N 1
ATOM 1668 C CA . PHE A 1 222 ? 9.824 -11.976 4.191 1.00 73.38 222 PHE A CA 1
ATOM 1669 C C . PHE A 1 222 ? 10.116 -13.466 4.454 1.00 73.38 222 PHE A C 1
ATOM 1671 O O . PHE A 1 222 ? 9.966 -13.921 5.590 1.00 73.38 222 PHE A O 1
ATOM 1678 N N . ALA A 1 223 ? 10.519 -14.233 3.433 1.00 65.88 223 ALA A N 1
ATOM 1679 C CA . ALA A 1 223 ? 10.824 -15.654 3.569 1.00 65.88 223 ALA A CA 1
ATOM 1680 C C . ALA A 1 223 ? 12.125 -15.853 4.339 1.00 65.88 223 ALA A C 1
ATOM 1682 O O . ALA A 1 223 ? 13.005 -14.993 4.378 1.00 65.88 223 ALA A O 1
ATOM 1683 N N . GLU A 1 224 ? 12.220 -17.045 4.922 1.00 49.56 224 GLU A N 1
ATOM 1684 C CA . GLU A 1 224 ? 13.366 -17.559 5.649 1.00 49.56 224 GLU A CA 1
ATOM 1685 C C . GLU A 1 224 ? 14.696 -17.145 5.008 1.00 49.56 224 GLU A C 1
ATOM 1687 O O . GLU A 1 224 ? 14.975 -17.500 3.863 1.00 49.56 224 GLU A O 1
ATOM 1692 N N . GLY A 1 225 ? 15.484 -16.369 5.762 1.00 47.47 225 GLY A N 1
ATOM 1693 C CA . GLY A 1 225 ? 16.743 -15.791 5.326 1.00 47.47 225 GLY A CA 1
ATOM 1694 C C . GLY A 1 225 ? 17.578 -16.759 4.503 1.00 47.47 225 GLY A C 1
ATOM 1695 O O . GLY A 1 225 ? 17.954 -17.836 4.961 1.00 47.47 225 GLY A O 1
ATOM 1696 N N . THR A 1 226 ? 17.936 -16.335 3.295 1.00 40.84 226 THR A N 1
ATOM 1697 C CA . THR A 1 226 ? 19.170 -16.833 2.701 1.00 40.84 226 THR A CA 1
ATOM 1698 C C . THR A 1 226 ? 20.280 -16.577 3.721 1.00 40.84 226 THR A C 1
ATOM 1700 O O . THR A 1 226 ? 20.380 -15.447 4.206 1.00 40.84 226 THR A O 1
ATOM 1703 N N . ASP A 1 227 ? 21.072 -17.603 4.051 1.00 44.75 227 ASP A N 1
ATOM 1704 C CA . ASP A 1 227 ? 22.131 -17.587 5.082 1.00 44.75 227 ASP A CA 1
ATOM 1705 C C . ASP A 1 227 ? 23.059 -16.355 5.021 1.00 44.75 227 ASP A C 1
ATOM 1707 O O . ASP A 1 227 ? 23.686 -16.000 6.018 1.00 44.75 227 ASP A O 1
ATOM 1711 N N . ASP A 1 228 ? 23.132 -15.680 3.872 1.00 45.19 228 ASP A N 1
ATOM 1712 C CA . ASP A 1 228 ? 23.962 -14.498 3.682 1.00 45.19 228 ASP A CA 1
ATOM 1713 C C . ASP A 1 228 ? 23.336 -13.200 4.227 1.00 45.19 228 ASP A C 1
ATOM 1715 O O . ASP A 1 228 ? 24.071 -12.383 4.779 1.00 45.19 228 ASP A O 1
ATOM 1719 N N . HIS A 1 229 ? 22.013 -12.997 4.147 1.00 49.38 229 HIS A N 1
ATOM 1720 C CA . HIS A 1 229 ? 21.336 -11.776 4.619 1.00 49.38 229 HIS A CA 1
ATOM 1721 C C . HIS A 1 229 ? 19.837 -12.039 4.871 1.00 49.38 229 HIS A C 1
ATOM 1723 O O . HIS A 1 229 ? 19.057 -12.005 3.918 1.00 49.38 229 HIS A O 1
ATOM 1729 N N . PRO A 1 230 ? 19.374 -12.279 6.111 1.00 50.22 230 PRO A N 1
ATOM 1730 C CA . PRO A 1 230 ? 17.942 -12.222 6.382 1.00 50.22 230 PRO A CA 1
ATOM 1731 C C . PRO A 1 230 ? 17.458 -10.816 6.041 1.00 50.22 230 PRO A C 1
ATOM 1733 O O . PRO A 1 230 ? 18.086 -9.832 6.442 1.00 50.22 230 PRO A O 1
ATOM 1736 N N . ALA A 1 231 ? 16.379 -10.723 5.265 1.00 51.28 231 ALA A N 1
ATOM 1737 C CA . ALA A 1 231 ? 15.724 -9.458 4.998 1.00 51.28 231 ALA A CA 1
ATOM 1738 C C . ALA A 1 231 ? 15.361 -8.840 6.346 1.00 51.28 231 ALA A C 1
ATOM 1740 O O . ALA A 1 231 ? 14.458 -9.318 7.019 1.00 51.28 231 ALA A O 1
ATOM 1741 N N . ASP A 1 232 ? 16.127 -7.837 6.772 1.00 57.31 232 ASP A N 1
ATOM 1742 C CA . ASP A 1 232 ? 15.835 -7.033 7.949 1.00 57.31 232 ASP A CA 1
ATOM 1743 C C . ASP A 1 232 ? 14.604 -6.205 7.584 1.00 57.31 232 ASP A C 1
ATOM 1745 O O . ASP A 1 232 ? 14.728 -5.232 6.826 1.00 57.31 232 ASP A O 1
ATOM 1749 N N . PRO A 1 233 ? 13.398 -6.596 8.025 1.00 50.53 233 PRO A N 1
ATOM 1750 C CA . PRO A 1 233 ? 12.192 -6.002 7.483 1.00 50.53 233 PRO A CA 1
ATOM 1751 C C . PRO A 1 233 ? 12.045 -4.518 7.882 1.00 50.53 233 PRO A C 1
ATOM 1753 O O . PRO A 1 233 ? 11.179 -3.816 7.369 1.00 50.53 233 PRO A O 1
ATOM 1756 N N . HIS A 1 234 ? 12.922 -4.013 8.767 1.00 52.28 234 HIS A N 1
ATOM 1757 C CA . HIS A 1 234 ? 13.023 -2.618 9.192 1.00 52.28 234 HIS A CA 1
ATOM 1758 C C . HIS A 1 234 ? 13.663 -1.757 8.105 1.00 52.28 234 HIS A C 1
ATOM 1760 O O . HIS A 1 234 ? 13.663 -0.537 8.216 1.00 52.28 234 HIS A O 1
ATOM 1766 N N . ARG A 1 235 ? 14.225 -2.388 7.068 1.00 56.56 235 ARG A N 1
ATOM 1767 C CA . ARG A 1 235 ? 14.833 -1.720 5.915 1.00 56.56 235 ARG A CA 1
ATOM 1768 C C . ARG A 1 235 ? 13.868 -1.578 4.736 1.00 56.56 235 ARG A C 1
ATOM 1770 O O . ARG A 1 235 ? 14.076 -0.685 3.923 1.00 56.56 235 ARG A O 1
ATOM 1777 N N . PHE A 1 236 ? 12.834 -2.430 4.644 1.00 56.72 236 PHE A N 1
ATOM 1778 C CA . PHE A 1 236 ? 11.779 -2.360 3.606 1.00 56.72 236 PHE A CA 1
ATOM 1779 C C . PHE A 1 236 ? 10.626 -1.460 3.981 1.00 56.72 236 PHE A C 1
ATOM 1781 O O . PHE A 1 236 ? 9.929 -0.966 3.112 1.00 56.72 236 PHE A O 1
ATOM 1788 N N . LEU A 1 237 ? 10.420 -1.282 5.275 1.00 60.41 237 LEU A N 1
ATOM 1789 C CA . LEU A 1 237 ? 9.527 -0.283 5.805 1.00 60.41 237 LEU A CA 1
ATOM 1790 C C . LEU A 1 237 ? 10.453 0.837 6.262 1.00 60.41 237 LEU A C 1
ATOM 1792 O O . LEU A 1 237 ? 11.073 0.701 7.304 1.00 60.41 237 LEU A O 1
ATOM 1796 N N . LEU A 1 238 ? 10.627 1.916 5.512 1.00 50.94 238 LEU A N 1
ATOM 1797 C CA . LEU A 1 238 ? 11.108 3.162 6.121 1.00 50.94 238 LEU A CA 1
ATOM 1798 C C . LEU A 1 238 ? 9.911 3.851 6.788 1.00 50.94 238 LEU A C 1
ATOM 1800 O O . LEU A 1 238 ? 8.945 4.167 6.110 1.00 50.94 238 LEU A O 1
ATOM 1804 N N . LEU A 1 239 ? 9.803 4.192 8.070 1.00 48.84 239 LEU A N 1
ATOM 1805 C CA . LEU A 1 239 ? 10.629 4.091 9.273 1.00 48.84 239 LEU A CA 1
ATOM 1806 C C . LEU A 1 239 ? 11.858 4.996 9.367 1.00 48.84 239 LEU A C 1
ATOM 1808 O O . LEU A 1 239 ? 12.969 4.539 9.587 1.00 48.84 239 LEU A O 1
ATOM 1812 N N . HIS A 1 240 ? 11.615 6.311 9.318 1.00 41.47 240 HIS A N 1
ATOM 1813 C CA . HIS A 1 240 ? 12.188 7.231 10.319 1.00 41.47 240 HIS A CA 1
ATOM 1814 C C . HIS A 1 240 ? 11.395 8.544 10.473 1.00 41.47 240 HIS A C 1
ATOM 1816 O O . HIS A 1 240 ? 11.950 9.564 10.882 1.00 41.47 240 HIS A O 1
ATOM 1822 N N . ASP A 1 241 ? 10.103 8.591 10.144 1.00 41.19 241 ASP A N 1
ATOM 1823 C CA . ASP A 1 241 ? 9.382 9.849 10.319 1.00 41.19 241 ASP A CA 1
ATOM 1824 C C . ASP A 1 241 ? 7.979 9.658 10.877 1.00 41.19 241 ASP A C 1
ATOM 1826 O O . ASP A 1 241 ? 7.008 9.473 10.150 1.00 41.19 241 ASP A O 1
ATOM 1830 N N . ALA A 1 242 ? 7.878 9.768 12.203 1.00 43.00 242 ALA A N 1
ATOM 1831 C CA . ALA A 1 242 ? 6.602 9.935 12.893 1.00 43.00 242 ALA A CA 1
ATOM 1832 C C . ALA A 1 242 ? 5.832 11.185 12.412 1.00 43.00 242 ALA A C 1
ATOM 1834 O O . ALA A 1 242 ? 4.655 11.327 12.731 1.00 43.00 242 ALA A O 1
ATOM 1835 N N . SER A 1 243 ? 6.479 12.088 11.660 1.00 45.06 243 SER A N 1
ATOM 1836 C CA . SER A 1 243 ? 5.872 13.283 11.079 1.00 45.06 243 SER A CA 1
ATOM 1837 C C . SER A 1 243 ? 5.509 13.167 9.598 1.00 45.06 243 SER A C 1
ATOM 1839 O O . SER A 1 243 ? 4.933 14.119 9.083 1.00 45.06 243 SER A O 1
ATOM 1841 N N . ALA A 1 244 ? 5.752 12.034 8.920 1.00 43.97 244 ALA A N 1
ATOM 1842 C CA . ALA A 1 244 ? 5.279 11.823 7.551 1.00 43.97 244 ALA A CA 1
ATOM 1843 C C . ALA A 1 244 ? 3.783 11.444 7.575 1.00 43.97 244 ALA A C 1
ATOM 1845 O O . ALA A 1 244 ? 3.455 10.274 7.764 1.00 43.97 244 ALA A O 1
ATOM 1846 N N . PRO A 1 245 ? 2.840 12.380 7.347 1.00 40.97 245 PRO A N 1
ATOM 1847 C CA . PRO A 1 245 ? 1.403 12.151 7.538 1.00 40.97 245 PRO A CA 1
ATOM 1848 C C . PRO A 1 245 ? 0.786 11.295 6.417 1.00 40.97 245 PRO A C 1
ATOM 1850 O O . PRO A 1 245 ? -0.432 11.168 6.318 1.00 40.97 245 PRO A O 1
ATOM 1853 N N . HIS A 1 246 ? 1.627 10.768 5.525 1.00 43.44 246 HIS A N 1
ATOM 1854 C CA . HIS A 1 246 ? 1.265 10.221 4.225 1.00 43.44 246 HIS A CA 1
ATOM 1855 C C . HIS A 1 246 ? 2.215 9.091 3.820 1.00 43.44 246 HIS A C 1
ATOM 1857 O O . HIS A 1 246 ? 2.695 9.097 2.688 1.00 43.44 246 HIS A O 1
ATOM 1863 N N . ALA A 1 247 ? 2.547 8.149 4.711 1.00 48.69 247 ALA A N 1
ATOM 1864 C CA . ALA A 1 247 ? 3.059 6.876 4.204 1.00 48.69 247 ALA A CA 1
ATOM 1865 C C . ALA A 1 247 ? 1.936 6.292 3.327 1.00 48.69 247 ALA A C 1
ATOM 1867 O O . ALA A 1 247 ? 0.856 6.012 3.857 1.00 48.69 247 ALA A O 1
ATOM 1868 N N . PRO A 1 248 ? 2.107 6.228 1.992 1.00 51.28 248 PRO A N 1
ATOM 1869 C CA . PRO A 1 248 ? 1.100 5.602 1.161 1.00 51.28 248 PRO A CA 1
ATOM 1870 C C . PRO A 1 248 ? 1.015 4.137 1.601 1.00 51.28 248 PRO A C 1
ATOM 1872 O O . PRO A 1 248 ? 2.031 3.513 1.912 1.00 51.28 248 PRO A O 1
ATOM 1875 N N . SER A 1 249 ? -0.201 3.612 1.733 1.00 64.94 249 SER A N 1
ATOM 1876 C CA . SER A 1 249 ? -0.398 2.265 2.254 1.00 64.94 249 SER A CA 1
ATOM 1877 C C . SER A 1 249 ? 0.161 1.257 1.259 1.00 64.94 249 SER A C 1
ATOM 1879 O O . SER A 1 249 ? -0.326 1.170 0.131 1.00 64.94 249 SER A O 1
ATOM 1881 N N . TYR A 1 250 ? 1.158 0.485 1.678 1.00 75.94 250 TYR A N 1
ATOM 1882 C CA . TYR A 1 250 ? 1.497 -0.788 1.051 1.00 75.94 250 TYR A CA 1
ATOM 1883 C C . TYR A 1 250 ? 0.241 -1.648 0.835 1.00 75.94 250 TYR A C 1
ATOM 1885 O O . TYR A 1 250 ? -0.776 -1.463 1.522 1.00 75.94 250 TYR A O 1
ATOM 1893 N N . SER A 1 251 ? 0.325 -2.608 -0.091 1.00 76.69 251 SER A N 1
ATOM 1894 C CA . SER A 1 251 ? -0.744 -3.592 -0.262 1.00 76.69 251 SER A CA 1
ATOM 1895 C C . SER A 1 251 ? -1.058 -4.288 1.067 1.00 76.69 251 SER A C 1
ATOM 1897 O O . SER A 1 251 ? -0.183 -4.492 1.915 1.00 76.69 251 SER A O 1
ATOM 1899 N N . THR A 1 252 ? -2.322 -4.668 1.253 1.00 81.06 252 THR A N 1
ATOM 1900 C CA . THR A 1 252 ? -2.771 -5.366 2.464 1.00 81.06 252 THR A CA 1
ATOM 1901 C C . THR A 1 252 ? -1.927 -6.609 2.752 1.00 81.06 252 THR A C 1
ATOM 1903 O O . THR A 1 252 ? -1.452 -6.785 3.871 1.00 81.06 252 THR A O 1
ATOM 1906 N N . HIS A 1 253 ? -1.647 -7.413 1.723 1.00 81.38 253 HIS A N 1
ATOM 1907 C CA . HIS A 1 253 ? -0.835 -8.621 1.850 1.00 81.38 253 HIS A CA 1
ATOM 1908 C C . HIS A 1 253 ? 0.596 -8.321 2.326 1.00 81.38 253 HIS A C 1
ATOM 1910 O O . HIS A 1 253 ? 1.091 -8.988 3.233 1.00 81.38 253 HIS A O 1
ATOM 1916 N N . PHE A 1 254 ? 1.243 -7.283 1.785 1.00 81.31 254 PHE A N 1
ATOM 1917 C CA . PHE A 1 254 ? 2.588 -6.888 2.205 1.00 81.31 254 PHE A CA 1
ATOM 1918 C C . PHE A 1 254 ? 2.623 -6.475 3.684 1.00 81.31 254 PHE A C 1
ATOM 1920 O O . PHE A 1 254 ? 3.490 -6.920 4.436 1.00 81.31 254 PHE A O 1
ATOM 1927 N N . LEU A 1 255 ? 1.655 -5.660 4.120 1.00 81.81 255 LEU A N 1
ATOM 1928 C CA . LEU A 1 255 ? 1.538 -5.210 5.512 1.00 81.81 255 LEU A CA 1
ATOM 1929 C C . LEU A 1 255 ? 1.268 -6.370 6.477 1.00 81.81 255 LEU A C 1
ATOM 1931 O O . LEU A 1 255 ? 1.859 -6.418 7.557 1.00 81.81 255 LEU A O 1
ATOM 1935 N N . GLU A 1 256 ? 0.423 -7.322 6.083 1.00 82.12 256 GLU A N 1
ATOM 1936 C CA . GLU A 1 256 ? 0.170 -8.525 6.873 1.00 82.12 256 GLU A CA 1
ATOM 1937 C C . GLU A 1 256 ? 1.428 -9.379 7.035 1.00 82.12 256 GLU A C 1
ATOM 1939 O O . GLU A 1 256 ? 1.754 -9.788 8.150 1.00 82.12 256 GLU A O 1
ATOM 1944 N N . LYS A 1 257 ? 2.159 -9.617 5.938 1.00 81.25 257 LYS A N 1
ATOM 1945 C CA . LYS A 1 257 ? 3.394 -10.410 5.951 1.00 81.25 257 LYS A CA 1
ATOM 1946 C C . LYS A 1 257 ? 4.494 -9.738 6.751 1.00 81.25 257 LYS A C 1
ATOM 1948 O O . LYS A 1 257 ? 5.173 -10.416 7.517 1.00 81.25 257 LYS A O 1
ATOM 1953 N N . ALA A 1 258 ? 4.618 -8.418 6.648 1.00 78.19 258 ALA A N 1
ATOM 1954 C CA . ALA A 1 258 ? 5.509 -7.651 7.500 1.00 78.19 258 ALA A CA 1
ATOM 1955 C C . ALA A 1 258 ? 5.147 -7.813 8.984 1.00 78.19 258 ALA A C 1
ATOM 1957 O O . ALA A 1 258 ? 6.013 -8.135 9.795 1.00 78.19 258 ALA A O 1
ATOM 1958 N N . GLY A 1 259 ? 3.871 -7.639 9.348 1.00 78.31 259 GLY A N 1
ATOM 1959 C CA . GLY A 1 259 ? 3.399 -7.861 10.717 1.00 78.31 259 GLY A CA 1
ATOM 1960 C C . GLY A 1 259 ? 3.713 -9.275 11.209 1.00 78.31 259 GLY A C 1
ATOM 1961 O O . GLY A 1 259 ? 4.238 -9.457 12.307 1.00 78.31 259 GLY A O 1
ATOM 1962 N N . ASP A 1 260 ? 3.477 -10.281 10.374 1.00 79.56 260 ASP A N 1
ATOM 1963 C CA . ASP A 1 260 ? 3.749 -11.679 10.704 1.00 79.56 260 ASP A CA 1
ATOM 1964 C C . ASP A 1 260 ? 5.224 -11.971 10.933 1.00 79.56 260 ASP A C 1
ATOM 1966 O O . ASP A 1 260 ? 5.598 -12.556 11.956 1.00 79.56 260 ASP A O 1
ATOM 1970 N N . ALA A 1 261 ? 6.055 -11.505 10.004 1.00 74.06 261 ALA A N 1
ATOM 1971 C CA . ALA A 1 261 ? 7.498 -11.617 10.074 1.00 74.06 261 ALA A CA 1
ATOM 1972 C C . ALA A 1 261 ? 8.077 -10.881 11.283 1.00 74.06 261 ALA A C 1
ATOM 1974 O O . ALA A 1 261 ? 9.169 -11.226 11.710 1.00 74.06 261 ALA A O 1
ATOM 1975 N N . TYR A 1 262 ? 7.377 -9.903 11.866 1.00 72.69 262 TYR A N 1
ATOM 1976 C CA . TYR A 1 262 ? 7.805 -9.248 13.103 1.00 72.69 262 TYR A CA 1
ATOM 1977 C C . TYR A 1 262 ? 7.351 -9.946 14.367 1.00 72.69 262 TYR A C 1
ATOM 1979 O O . TYR A 1 262 ? 8.139 -10.149 15.290 1.00 72.69 262 TYR A O 1
ATOM 1987 N N . PHE A 1 263 ? 6.071 -10.287 14.428 1.00 72.81 263 PHE A N 1
ATOM 1988 C CA . PHE A 1 263 ? 5.441 -10.681 15.678 1.00 72.81 263 PHE A CA 1
ATOM 1989 C C . PHE A 1 263 ? 5.488 -12.183 15.941 1.00 72.81 263 PHE A C 1
ATOM 1991 O O . PHE A 1 263 ? 5.432 -12.594 17.101 1.00 72.81 263 PHE A O 1
ATOM 1998 N N . PHE A 1 264 ? 5.638 -13.004 14.897 1.00 70.75 264 PHE A N 1
ATOM 1999 C CA . PHE A 1 264 ? 5.539 -14.463 15.000 1.00 70.75 264 PHE A CA 1
ATOM 2000 C C . PHE A 1 264 ? 6.803 -15.202 14.539 1.00 70.75 264 PHE A C 1
ATOM 2002 O O . PHE A 1 264 ? 6.752 -16.403 14.276 1.00 70.75 264 PHE A O 1
ATOM 2009 N N . GLN A 1 265 ? 7.961 -14.525 14.548 1.00 62.22 265 GLN A N 1
ATOM 2010 C CA . GLN A 1 265 ? 9.286 -15.087 14.207 1.00 62.22 265 GLN A CA 1
ATOM 2011 C C . GLN A 1 265 ? 9.606 -16.421 14.899 1.00 62.22 265 GLN A C 1
ATOM 2013 O O . GLN A 1 265 ? 10.404 -17.210 14.407 1.00 62.22 265 GLN A O 1
ATOM 2018 N N . TYR A 1 266 ? 8.995 -16.681 16.055 1.00 53.19 266 TYR A N 1
ATOM 2019 C CA . TYR A 1 266 ? 9.400 -17.748 16.960 1.00 53.19 266 TYR A CA 1
ATOM 2020 C C . TYR A 1 266 ? 8.833 -19.142 16.673 1.00 53.19 266 TYR A C 1
ATOM 2022 O O . TYR A 1 266 ? 9.313 -20.085 17.300 1.00 53.19 266 TYR A O 1
ATOM 2030 N N . MET A 1 267 ? 7.847 -19.316 15.783 1.00 47.50 267 MET A N 1
ATOM 2031 C CA . MET A 1 267 ? 7.222 -20.642 15.635 1.00 47.50 267 MET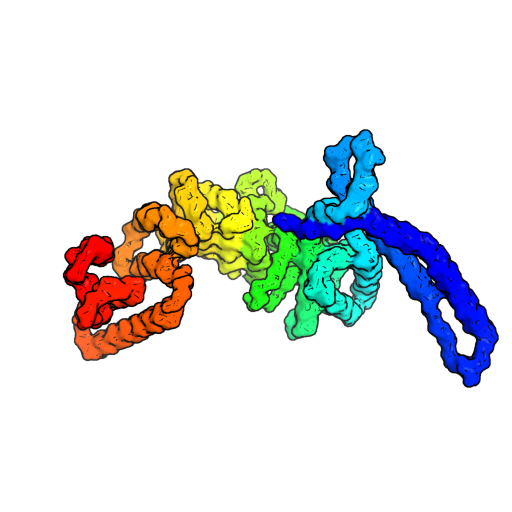 A CA 1
ATOM 2032 C C . MET A 1 267 ? 7.791 -21.498 14.505 1.00 47.50 267 MET A C 1
ATOM 2034 O O . MET A 1 267 ? 7.832 -22.707 14.688 1.00 47.50 267 MET A O 1
ATOM 2038 N N . ASN A 1 268 ? 8.277 -20.916 13.401 1.00 44.59 268 ASN A N 1
ATOM 2039 C CA . ASN A 1 268 ? 8.885 -21.673 12.294 1.00 44.59 268 ASN A CA 1
ATOM 2040 C C . ASN A 1 268 ? 9.873 -20.878 11.413 1.00 44.59 268 ASN A C 1
ATOM 2042 O O . ASN A 1 268 ? 10.355 -21.466 10.465 1.00 44.59 268 ASN A O 1
ATOM 2046 N N . ALA A 1 269 ? 10.178 -19.598 11.673 1.00 43.38 269 ALA A N 1
ATOM 2047 C CA . ALA A 1 269 ? 11.079 -18.806 10.819 1.00 43.38 269 ALA A CA 1
ATOM 2048 C C . ALA A 1 269 ? 12.546 -18.908 11.295 1.00 43.38 269 ALA A C 1
ATOM 2050 O O . ALA A 1 269 ? 12.785 -19.086 12.498 1.00 43.38 269 ALA A O 1
ATOM 2051 N N . PRO A 1 270 ? 13.560 -18.769 10.416 1.00 40.25 270 PRO A N 1
ATOM 2052 C CA . PRO A 1 270 ? 14.942 -18.685 10.838 1.00 40.25 270 PRO A CA 1
ATOM 2053 C C . PRO A 1 270 ? 15.090 -17.453 11.708 1.00 40.25 270 PRO A C 1
ATOM 2055 O O . PRO A 1 270 ? 14.524 -16.389 11.448 1.00 40.25 270 PRO A O 1
ATOM 2058 N N . LYS A 1 271 ? 15.872 -17.625 12.767 1.00 45.69 271 LYS A N 1
ATOM 2059 C CA . LYS A 1 271 ? 16.251 -16.533 13.646 1.00 45.69 271 LYS A CA 1
ATOM 2060 C C . LYS A 1 271 ? 16.786 -15.397 12.775 1.00 45.69 271 LYS A C 1
ATOM 2062 O O . LYS A 1 271 ? 17.729 -15.614 12.011 1.00 45.69 271 LYS A O 1
ATOM 2067 N N . LEU A 1 272 ? 16.222 -14.195 12.923 1.00 44.22 272 LEU A N 1
ATOM 2068 C CA . LEU A 1 272 ? 16.960 -12.983 12.572 1.00 44.22 272 LEU A CA 1
ATOM 2069 C C . LEU A 1 272 ? 18.372 -13.106 13.177 1.00 44.22 272 LEU A C 1
ATOM 2071 O O . LEU A 1 272 ? 18.521 -13.774 14.211 1.00 44.22 272 LEU A O 1
ATOM 2075 N N . PRO A 1 273 ? 19.413 -12.513 12.563 1.00 43.78 273 PRO A N 1
ATOM 2076 C CA . PRO A 1 273 ? 20.764 -12.597 13.098 1.00 43.78 273 PRO A CA 1
ATOM 2077 C C . PRO A 1 273 ? 20.704 -12.211 14.573 1.00 43.78 273 PRO A C 1
ATOM 2079 O O . PRO A 1 273 ? 19.907 -11.346 14.936 1.00 43.78 273 PRO A O 1
ATOM 2082 N N . ASP A 1 274 ? 21.539 -12.818 15.419 1.00 42.62 274 ASP A N 1
ATOM 2083 C CA . ASP A 1 274 ? 21.582 -12.590 16.876 1.00 42.62 274 ASP A CA 1
ATOM 2084 C C . ASP A 1 274 ? 21.783 -11.107 17.294 1.00 42.62 274 ASP A C 1
ATOM 2086 O O . ASP A 1 274 ? 21.892 -10.793 18.481 1.00 42.62 274 ASP A O 1
ATOM 2090 N N . THR A 1 275 ? 21.775 -10.156 16.355 1.00 42.03 275 THR A N 1
ATOM 2091 C CA . THR A 1 275 ? 21.193 -8.828 16.566 1.00 42.03 275 THR A CA 1
ATOM 2092 C C . THR A 1 275 ? 19.721 -8.960 16.949 1.00 42.03 275 THR A C 1
ATOM 2094 O O . THR A 1 275 ? 18.814 -8.665 16.174 1.00 42.03 275 THR A O 1
ATOM 2097 N N . VAL A 1 276 ? 19.476 -9.383 18.185 1.00 42.09 276 VAL A N 1
ATOM 2098 C CA . VAL A 1 276 ? 18.220 -9.097 18.856 1.00 42.09 276 VAL A CA 1
ATOM 2099 C C . VAL A 1 276 ? 18.014 -7.590 18.702 1.00 42.09 276 VAL A C 1
ATOM 2101 O O . VAL A 1 276 ? 18.737 -6.796 19.308 1.00 42.09 276 VAL A O 1
ATOM 2104 N N . VAL A 1 277 ? 17.077 -7.182 17.847 1.00 45.03 277 VAL A N 1
ATOM 2105 C CA . VAL A 1 277 ? 16.595 -5.803 17.799 1.00 45.03 277 VAL A CA 1
ATOM 2106 C C . VAL A 1 277 ? 15.792 -5.624 19.085 1.00 45.03 277 VAL A C 1
ATOM 2108 O O . VAL A 1 277 ? 14.573 -5.745 19.127 1.00 45.03 277 VAL A O 1
ATOM 2111 N N . ILE A 1 278 ? 16.507 -5.447 20.200 1.00 45.91 278 ILE A N 1
ATOM 2112 C CA . ILE A 1 278 ? 15.954 -5.096 21.508 1.00 45.91 278 ILE A CA 1
ATOM 2113 C C . ILE A 1 278 ? 15.628 -3.605 21.427 1.00 45.91 278 ILE A C 1
ATOM 2115 O O . ILE A 1 278 ? 16.331 -2.764 21.979 1.00 45.91 278 ILE A O 1
ATOM 2119 N N . GLY A 1 279 ? 14.603 -3.265 20.652 1.00 54.38 279 GLY A N 1
ATOM 2120 C CA . GLY A 1 279 ? 14.136 -1.900 20.467 1.00 54.38 279 GLY A CA 1
ATOM 2121 C C . GLY A 1 279 ? 12.629 -1.897 20.274 1.00 54.38 279 GLY A C 1
ATOM 2122 O O . GLY A 1 279 ? 12.098 -2.636 19.455 1.00 54.38 279 GLY A O 1
ATOM 2123 N N . SER A 1 280 ? 11.927 -1.071 21.042 1.00 60.38 280 SER A N 1
ATOM 2124 C CA . SER A 1 280 ? 10.490 -0.816 20.890 1.00 60.38 280 SER A CA 1
ATOM 2125 C C . SER A 1 280 ? 10.162 -0.117 19.565 1.00 60.38 280 SER A C 1
ATOM 2127 O O . SER A 1 280 ? 9.115 -0.364 18.967 1.00 60.38 280 SER A O 1
ATOM 2129 N N . GLU A 1 281 ? 11.067 0.740 19.087 1.00 66.62 281 GLU A N 1
ATOM 2130 C CA . GLU A 1 281 ? 10.869 1.577 17.897 1.00 66.62 281 GLU A CA 1
ATOM 2131 C C . GLU A 1 281 ? 10.506 0.773 16.651 1.00 66.62 281 GLU A C 1
ATOM 2133 O O . GLU A 1 281 ? 9.470 1.067 16.053 1.00 66.62 281 GLU A O 1
ATOM 2138 N N . PRO A 1 282 ? 11.240 -0.294 16.298 1.00 65.25 282 PRO A N 1
ATOM 2139 C CA . PRO A 1 282 ? 11.047 -0.916 15.002 1.00 65.25 282 PRO A CA 1
ATOM 2140 C C . PRO A 1 282 ? 9.782 -1.784 14.906 1.00 65.25 282 PRO A C 1
ATOM 2142 O O . PRO A 1 282 ? 9.234 -2.005 13.828 1.00 65.25 282 PRO A O 1
ATOM 2145 N N . THR A 1 283 ? 9.245 -2.175 16.060 1.00 69.25 283 THR A N 1
ATOM 2146 C CA . THR A 1 283 ? 7.919 -2.785 16.199 1.00 69.25 283 THR A CA 1
ATOM 2147 C C . THR A 1 283 ? 6.791 -1.746 16.103 1.00 69.25 283 THR A C 1
ATOM 2149 O O . THR A 1 283 ? 5.812 -1.967 15.390 1.00 69.25 283 THR A O 1
ATOM 2152 N N . ASN A 1 284 ? 6.916 -0.594 16.783 1.00 73.31 284 ASN A N 1
ATOM 2153 C CA . ASN A 1 284 ? 5.918 0.495 16.721 1.00 73.31 284 ASN A CA 1
ATOM 2154 C C . ASN A 1 284 ? 5.671 0.960 15.296 1.00 73.31 284 ASN A C 1
ATOM 2156 O O . ASN A 1 284 ? 4.561 1.245 14.875 1.00 73.31 284 ASN A O 1
ATOM 2160 N N . TRP A 1 285 ? 6.762 1.047 14.577 1.00 74.19 285 TRP A N 1
ATOM 2161 C CA . TRP A 1 285 ? 6.873 1.370 13.188 1.00 74.19 285 TRP A CA 1
ATOM 2162 C C . TRP A 1 285 ? 6.019 0.495 12.257 1.00 74.19 285 TRP A C 1
ATOM 2164 O O . TRP A 1 285 ? 5.186 1.025 11.522 1.00 74.19 285 TRP A O 1
ATOM 2174 N N . VAL A 1 286 ? 6.162 -0.828 12.333 1.00 76.06 286 VAL A N 1
ATOM 2175 C CA . VAL A 1 286 ? 5.361 -1.772 11.535 1.00 76.06 286 VAL A CA 1
ATOM 2176 C C . VAL A 1 286 ? 3.887 -1.672 11.913 1.00 76.06 286 VAL A C 1
ATOM 2178 O O . VAL A 1 286 ? 3.032 -1.558 11.041 1.00 76.06 286 VAL A O 1
ATOM 2181 N N . LEU A 1 287 ? 3.584 -1.628 13.215 1.00 79.12 287 LEU A N 1
ATOM 2182 C CA . LEU A 1 287 ? 2.213 -1.459 13.707 1.00 79.12 287 LEU A CA 1
ATOM 2183 C C . LEU A 1 287 ? 1.577 -0.162 13.207 1.00 79.12 287 LEU A C 1
ATOM 2185 O O . LEU A 1 287 ? 0.418 -0.165 12.801 1.00 79.12 287 LEU A O 1
ATOM 2189 N N . ASN A 1 288 ? 2.334 0.934 13.209 1.00 79.56 288 ASN A N 1
ATOM 2190 C CA . ASN A 1 288 ? 1.871 2.213 12.693 1.00 79.56 288 ASN A CA 1
ATOM 2191 C C . ASN A 1 288 ? 1.604 2.123 11.186 1.00 79.56 288 ASN A C 1
ATOM 2193 O O . ASN A 1 288 ? 0.545 2.564 10.750 1.00 79.56 288 ASN A O 1
ATOM 2197 N N . ALA A 1 289 ? 2.497 1.507 10.404 1.00 77.06 289 ALA A N 1
ATOM 2198 C CA . ALA A 1 289 ? 2.298 1.314 8.966 1.00 77.06 289 ALA A CA 1
ATOM 2199 C C . ALA A 1 289 ? 1.036 0.490 8.663 1.00 77.06 289 ALA A C 1
ATOM 2201 O O . ALA A 1 289 ? 0.230 0.897 7.829 1.00 77.06 289 ALA A O 1
ATOM 2202 N N . ILE A 1 290 ? 0.814 -0.608 9.396 1.00 82.44 290 ILE A N 1
ATOM 2203 C CA . ILE A 1 290 ? -0.418 -1.399 9.291 1.00 82.44 290 ILE A CA 1
ATOM 2204 C C . ILE A 1 290 ? -1.634 -0.539 9.680 1.00 82.44 290 ILE A C 1
ATOM 2206 O O . ILE A 1 290 ? -2.633 -0.538 8.970 1.00 82.44 290 ILE A O 1
ATOM 2210 N N . SER A 1 291 ? -1.550 0.248 10.760 1.00 83.25 291 SER A N 1
ATOM 2211 C CA . SER A 1 291 ? -2.663 1.086 11.239 1.00 83.25 291 SER A CA 1
ATOM 2212 C C . SER A 1 291 ? -3.081 2.203 10.273 1.00 83.25 291 SER A C 1
ATOM 2214 O O . SER A 1 291 ? -4.214 2.669 10.339 1.00 83.25 291 SER A O 1
ATOM 2216 N N . LEU A 1 292 ? -2.206 2.622 9.353 1.00 80.81 292 LEU A N 1
ATOM 2217 C CA . LEU A 1 292 ? -2.553 3.599 8.314 1.00 80.81 292 LEU A CA 1
ATOM 2218 C C . LEU A 1 292 ? -3.439 3.002 7.208 1.00 80.81 292 LEU A C 1
ATOM 2220 O O . LEU A 1 292 ? -4.032 3.750 6.434 1.00 80.81 292 LEU A O 1
ATOM 2224 N N . ASN A 1 293 ? -3.556 1.674 7.140 1.00 80.00 293 ASN A N 1
ATOM 2225 C CA . ASN A 1 293 ? -4.458 0.964 6.243 1.00 80.00 293 ASN A CA 1
ATOM 2226 C C . ASN A 1 293 ? -5.500 0.205 7.080 1.00 80.00 293 ASN A C 1
ATOM 2228 O O . ASN A 1 293 ? -5.236 -0.889 7.572 1.00 80.00 293 ASN A O 1
ATOM 2232 N N . HIS A 1 294 ? -6.696 0.781 7.241 1.00 85.19 294 HIS A N 1
ATOM 2233 C CA . HIS A 1 294 ? -7.751 0.211 8.091 1.00 85.19 294 HIS A CA 1
ATOM 2234 C C . HIS A 1 294 ? -8.114 -1.234 7.711 1.00 85.19 294 HIS A C 1
ATOM 2236 O O . HIS A 1 294 ? -8.326 -2.065 8.594 1.00 85.19 294 HIS A O 1
ATOM 2242 N N . GLN A 1 295 ? -8.140 -1.544 6.409 1.00 82.69 295 GLN A N 1
ATOM 2243 C CA . GLN A 1 295 ? -8.400 -2.892 5.905 1.00 82.69 295 GLN A CA 1
ATOM 2244 C C . GLN A 1 295 ? -7.281 -3.851 6.325 1.00 82.69 295 GLN A C 1
ATOM 2246 O O . GLN A 1 295 ? -7.566 -4.886 6.916 1.00 82.69 295 GLN A O 1
ATOM 2251 N N . ALA A 1 296 ? -6.013 -3.482 6.112 1.00 84.06 296 ALA A N 1
ATOM 2252 C CA . ALA A 1 296 ? -4.880 -4.312 6.522 1.00 84.06 296 ALA A CA 1
ATOM 2253 C C . ALA A 1 296 ? -4.797 -4.489 8.043 1.00 84.06 296 ALA A C 1
ATOM 2255 O O . ALA A 1 296 ? -4.505 -5.581 8.522 1.00 84.06 296 ALA A O 1
ATOM 2256 N N . ALA A 1 297 ? -5.103 -3.447 8.818 1.00 86.69 297 ALA A N 1
ATOM 2257 C CA . ALA A 1 297 ? -5.203 -3.539 10.270 1.00 86.69 297 ALA A CA 1
ATOM 2258 C C . ALA A 1 297 ? -6.261 -4.557 10.702 1.00 86.69 297 ALA A C 1
ATOM 2260 O O . ALA A 1 297 ? -5.998 -5.390 11.575 1.00 86.69 297 ALA A O 1
ATOM 2261 N N . ALA A 1 298 ? -7.441 -4.513 10.082 1.00 86.69 298 ALA A N 1
ATOM 2262 C CA . ALA A 1 298 ? -8.515 -5.442 10.386 1.00 86.69 298 ALA A CA 1
ATOM 2263 C C . ALA A 1 298 ? -8.196 -6.866 9.921 1.00 86.69 298 ALA A C 1
ATOM 2265 O O . ALA A 1 298 ? -8.339 -7.799 10.710 1.00 86.69 298 ALA A O 1
ATOM 2266 N N . ASP A 1 299 ? -7.716 -7.048 8.690 1.00 87.31 299 ASP A N 1
ATOM 2267 C CA . ASP A 1 299 ? -7.332 -8.355 8.151 1.00 87.31 299 ASP A CA 1
ATOM 2268 C C . ASP A 1 299 ? -6.212 -9.000 8.964 1.00 87.31 299 ASP A C 1
ATOM 2270 O O . ASP A 1 299 ? -6.302 -10.175 9.327 1.00 87.31 299 ASP A O 1
ATOM 2274 N N . TRP A 1 300 ? -5.200 -8.221 9.347 1.00 89.12 300 TRP A N 1
ATOM 2275 C CA . TRP A 1 300 ? -4.121 -8.720 10.179 1.00 89.12 300 TRP A CA 1
ATOM 2276 C C . TRP A 1 300 ? -4.636 -9.133 11.564 1.00 89.12 300 TRP A C 1
ATOM 2278 O O . TRP A 1 300 ? -4.441 -10.281 11.963 1.00 89.12 300 TRP A O 1
ATOM 2288 N N . LEU A 1 301 ? -5.359 -8.264 12.283 1.00 89.94 301 LEU A N 1
ATOM 2289 C CA . LEU A 1 301 ? -5.847 -8.566 13.637 1.00 89.94 301 LEU A CA 1
ATOM 2290 C C . LEU A 1 301 ? -6.848 -9.730 13.691 1.00 89.94 301 LEU A C 1
ATOM 2292 O O . LEU A 1 301 ? -6.800 -10.527 14.632 1.00 89.94 301 LEU A O 1
ATOM 2296 N N . THR A 1 302 ? -7.747 -9.822 12.709 1.00 88.88 302 THR A N 1
ATOM 2297 C CA . THR A 1 302 ? -8.763 -10.890 12.617 1.00 88.88 302 THR A CA 1
ATOM 2298 C C . THR A 1 302 ? -8.200 -12.186 12.040 1.00 88.88 302 THR A C 1
ATOM 2300 O O . THR A 1 302 ? -8.718 -13.263 12.325 1.00 88.88 302 THR A O 1
ATOM 2303 N N . GLY A 1 303 ? -7.121 -12.103 11.260 1.00 88.00 303 GLY A N 1
ATOM 2304 C CA . GLY A 1 303 ? -6.478 -13.258 10.658 1.00 88.00 303 GLY A CA 1
ATOM 2305 C C . GLY A 1 303 ? -5.764 -14.157 11.667 1.00 88.00 303 GLY A C 1
ATOM 2306 O O . GLY A 1 303 ? -5.586 -13.832 12.848 1.00 88.00 303 GLY A O 1
ATOM 2307 N N . ARG A 1 304 ? -5.354 -15.328 11.178 1.00 86.75 304 ARG A N 1
ATOM 2308 C CA . ARG A 1 304 ? -4.655 -16.336 11.978 1.00 86.75 304 ARG A CA 1
ATOM 2309 C C . ARG A 1 304 ? -3.158 -16.037 12.036 1.00 86.75 304 ARG A C 1
ATOM 2311 O O . ARG A 1 304 ? -2.584 -15.678 11.010 1.00 86.75 304 ARG A O 1
ATOM 2318 N N . PRO A 1 305 ? -2.516 -16.216 13.195 1.00 83.25 305 PRO A N 1
ATOM 2319 C CA . PRO A 1 305 ? -1.067 -16.144 13.288 1.00 83.25 305 PRO A CA 1
ATOM 2320 C C . PRO A 1 305 ? -0.424 -17.296 12.484 1.00 83.25 305 PRO A C 1
ATOM 2322 O O . PRO A 1 305 ? -0.994 -18.391 12.408 1.00 83.25 305 PRO A O 1
ATOM 2325 N N . PRO A 1 306 ? 0.760 -17.085 11.884 1.00 75.38 306 PRO A N 1
ATOM 2326 C CA . PRO A 1 306 ? 1.475 -18.130 11.159 1.00 75.38 306 PRO A CA 1
ATOM 2327 C C . PRO A 1 306 ? 1.750 -19.360 12.032 1.00 75.38 306 PRO A C 1
ATOM 2329 O O . PRO A 1 306 ? 2.260 -19.238 13.144 1.00 75.38 306 PRO A O 1
ATOM 2332 N N . GLY A 1 307 ? 1.464 -20.554 11.506 1.00 74.50 307 GLY A N 1
ATOM 2333 C CA . GLY A 1 307 ? 1.777 -21.827 12.167 1.00 74.50 307 GLY A CA 1
ATOM 2334 C C . GLY A 1 307 ? 0.777 -22.300 13.229 1.00 74.50 307 GLY A C 1
ATOM 2335 O O . GLY A 1 307 ? 0.954 -23.402 13.741 1.00 74.50 307 GLY A O 1
ATOM 2336 N N . GLU A 1 308 ? -0.277 -21.539 13.540 1.00 76.19 308 GLU A N 1
ATOM 2337 C CA . GLU A 1 308 ? -1.359 -22.019 14.412 1.00 76.19 308 GLU A CA 1
ATOM 2338 C C . GLU A 1 308 ? -2.407 -22.813 13.627 1.00 76.19 308 GLU A C 1
ATOM 2340 O O . GLU A 1 308 ? -3.034 -22.315 12.688 1.00 76.19 308 GLU A O 1
ATOM 2345 N N . GLU A 1 309 ? -2.638 -24.053 14.055 1.00 70.81 309 GLU A N 1
ATOM 2346 C CA . GLU A 1 309 ? -3.672 -24.933 13.493 1.00 70.81 309 GLU A CA 1
ATOM 2347 C C . GLU A 1 309 ? -5.047 -24.713 14.147 1.00 70.81 309 GLU A C 1
ATOM 2349 O O . GLU A 1 309 ? -6.074 -25.137 13.613 1.00 70.81 309 GLU A O 1
ATOM 2354 N N . ASN A 1 310 ? -5.091 -24.034 15.298 1.00 75.00 310 ASN A N 1
ATOM 2355 C CA . ASN A 1 310 ? -6.324 -23.801 16.041 1.00 75.00 310 ASN A CA 1
ATOM 2356 C C . ASN A 1 310 ? -7.205 -22.765 15.334 1.00 75.00 310 ASN A C 1
ATOM 2358 O O . ASN A 1 310 ? -6.895 -21.575 15.305 1.00 75.00 310 ASN A O 1
ATOM 2362 N N . GLU A 1 311 ? -8.354 -23.208 14.818 1.00 69.69 311 GLU A N 1
ATOM 2363 C CA . GLU A 1 311 ? -9.229 -22.379 13.980 1.00 69.69 311 GLU A CA 1
ATOM 2364 C C . GLU A 1 311 ? -9.777 -21.112 14.655 1.00 69.69 311 GLU A C 1
ATOM 2366 O O . GLU A 1 311 ? -10.193 -20.195 13.948 1.00 69.69 311 GLU A O 1
ATOM 2371 N N . GLY A 1 312 ? -9.768 -21.060 15.991 1.00 76.56 312 GLY A N 1
ATOM 2372 C CA . GLY A 1 312 ? -10.274 -19.938 16.786 1.00 76.56 312 GLY A CA 1
ATOM 2373 C C . GLY A 1 312 ? -9.221 -18.929 17.255 1.00 76.56 312 GLY A C 1
ATOM 2374 O O . GLY A 1 312 ? -9.591 -17.921 17.853 1.00 76.56 312 GLY A O 1
ATOM 2375 N N . THR A 1 313 ? -7.929 -19.171 17.019 1.00 82.69 313 THR A N 1
ATOM 2376 C CA . THR A 1 313 ? -6.862 -18.279 17.494 1.00 82.69 313 THR A CA 1
ATOM 2377 C C . THR A 1 313 ? -6.590 -17.188 16.462 1.00 82.69 313 THR A C 1
ATOM 2379 O O . THR A 1 313 ? -5.998 -17.445 15.415 1.00 82.69 313 THR A O 1
ATOM 2382 N N . THR A 1 314 ? -7.004 -15.955 16.754 1.00 87.88 314 THR A N 1
ATOM 2383 C CA . THR A 1 314 ? -6.666 -14.780 15.934 1.00 87.88 314 THR A CA 1
ATOM 2384 C C . THR A 1 314 ? -5.390 -14.105 16.432 1.00 87.88 314 THR A C 1
ATOM 2386 O O . THR A 1 314 ? -4.981 -14.288 17.585 1.00 87.88 314 THR A O 1
ATOM 2389 N N . ARG A 1 315 ? -4.753 -13.282 15.588 1.00 86.75 315 ARG A N 1
ATOM 2390 C CA . ARG A 1 315 ? -3.606 -12.465 16.017 1.00 86.75 315 ARG A CA 1
ATOM 2391 C C . ARG A 1 315 ? -4.000 -11.545 17.163 1.00 86.75 315 ARG A C 1
ATOM 2393 O O . ARG A 1 315 ? -3.296 -11.519 18.164 1.00 86.75 315 ARG A O 1
ATOM 2400 N N . LEU A 1 316 ? -5.159 -10.885 17.080 1.00 86.62 316 LEU A N 1
ATOM 2401 C CA . LEU A 1 316 ? -5.708 -10.096 18.186 1.00 86.62 316 LEU A CA 1
ATOM 2402 C C . LEU A 1 316 ? -5.783 -10.904 19.482 1.00 86.62 316 LEU A C 1
ATOM 2404 O O . LEU A 1 316 ? -5.363 -10.409 20.525 1.00 86.62 316 LEU A O 1
ATOM 2408 N N . TRP A 1 317 ? -6.289 -12.139 19.418 1.00 83.50 317 TRP A N 1
ATOM 2409 C CA . TRP A 1 317 ? -6.383 -12.996 20.593 1.00 83.50 317 TRP A CA 1
ATOM 2410 C C . TRP A 1 317 ? -5.005 -13.262 21.196 1.00 83.50 317 TRP A C 1
ATOM 2412 O O . TRP A 1 317 ? -4.848 -13.110 22.403 1.00 83.50 317 TRP A O 1
ATOM 2422 N N . LEU A 1 318 ? -3.981 -13.573 20.394 1.00 79.25 318 LEU A N 1
ATOM 2423 C CA . LEU A 1 318 ? -2.611 -13.736 20.902 1.00 79.25 318 LEU A CA 1
ATOM 2424 C C . LEU A 1 318 ? -2.033 -12.442 21.490 1.00 79.25 318 LEU A C 1
ATOM 2426 O O . LEU A 1 318 ? -1.364 -12.497 22.524 1.00 79.25 318 LEU A O 1
ATOM 2430 N N . LEU A 1 319 ? -2.312 -11.293 20.862 1.00 77.94 319 LEU A N 1
ATOM 2431 C CA . LEU A 1 319 ? -1.841 -9.978 21.310 1.00 77.94 319 LEU A CA 1
ATOM 2432 C C . LEU A 1 319 ? -2.361 -9.637 22.707 1.00 77.94 319 LEU A C 1
ATOM 2434 O O . LEU A 1 319 ? -1.612 -9.128 23.539 1.00 77.94 319 LEU A O 1
ATOM 2438 N N . ILE A 1 320 ? -3.641 -9.909 22.967 1.00 74.50 320 ILE A N 1
ATOM 2439 C CA . ILE A 1 320 ? -4.267 -9.548 24.241 1.00 74.50 320 ILE A CA 1
ATOM 2440 C C . ILE A 1 320 ? -4.081 -10.642 25.303 1.00 74.50 320 ILE A C 1
ATOM 2442 O O . ILE A 1 320 ? -3.784 -10.318 26.448 1.00 74.50 320 ILE A O 1
ATOM 2446 N N . SER A 1 321 ? -4.167 -11.926 24.931 1.00 71.38 321 SER A N 1
ATOM 2447 C CA . SER A 1 321 ? -4.288 -13.054 25.873 1.00 71.38 321 SER A CA 1
ATOM 2448 C C . SER A 1 321 ? -2.999 -13.529 26.544 1.00 71.38 321 SER A C 1
ATOM 2450 O O . SER A 1 321 ? -3.080 -14.300 27.503 1.00 71.38 321 SER A O 1
ATOM 2452 N N . SER A 1 322 ? -1.815 -13.101 26.085 1.00 61.06 322 SER A N 1
ATOM 2453 C CA . SER A 1 322 ? -0.538 -13.699 26.509 1.00 61.06 322 SER A CA 1
ATOM 2454 C C . SER A 1 322 ? 0.368 -12.773 27.347 1.00 61.06 322 SER A C 1
ATOM 2456 O O . SER A 1 322 ? 1.476 -12.452 26.921 1.00 61.06 322 SER A O 1
ATOM 2458 N N . PRO A 1 323 ? 0.005 -12.363 28.583 1.00 51.72 323 PRO A N 1
ATOM 2459 C CA . PRO A 1 323 ? 0.874 -11.504 29.392 1.00 51.72 323 PRO A CA 1
ATOM 2460 C C . PRO A 1 323 ? 2.183 -12.147 29.883 1.00 51.72 323 PRO A C 1
ATOM 2462 O O . PRO A 1 323 ? 3.011 -11.438 30.444 1.00 51.72 323 PRO A O 1
ATOM 2465 N N . GLY A 1 324 ? 2.394 -13.465 29.730 1.00 47.59 324 GLY A N 1
ATOM 2466 C CA . GLY A 1 324 ? 3.488 -14.141 30.450 1.00 47.59 324 GLY A CA 1
ATOM 2467 C C . GLY A 1 324 ? 4.145 -15.364 29.809 1.00 47.59 324 GLY A C 1
ATOM 2468 O O . GLY A 1 324 ? 4.971 -15.983 30.472 1.00 47.59 324 GLY A O 1
ATOM 2469 N N . GLY A 1 325 ? 3.801 -15.748 28.573 1.00 41.97 325 GLY A N 1
ATOM 2470 C CA . GLY A 1 325 ? 4.191 -17.064 28.041 1.00 41.97 325 GLY A CA 1
ATOM 2471 C C . GLY A 1 325 ? 5.240 -17.100 26.928 1.00 41.97 325 GLY A C 1
ATOM 2472 O O . GLY A 1 325 ? 5.973 -18.080 26.831 1.00 41.97 325 GLY A O 1
ATOM 2473 N N . GLN A 1 326 ? 5.326 -16.089 26.063 1.00 53.22 326 GLN A N 1
ATOM 2474 C CA . GLN A 1 326 ? 6.139 -16.169 24.842 1.00 53.22 326 GLN A CA 1
ATOM 2475 C C . GLN A 1 326 ? 6.773 -14.811 24.536 1.00 53.22 326 GLN A C 1
ATOM 2477 O O . GLN A 1 326 ? 6.125 -13.782 24.689 1.00 53.22 326 GLN A O 1
ATOM 2482 N N . GLY A 1 327 ? 8.045 -14.799 24.122 1.00 48.75 327 GLY A N 1
ATOM 2483 C CA . GLY A 1 327 ? 8.897 -13.602 24.027 1.00 48.75 327 GLY A CA 1
ATOM 2484 C C . GLY A 1 327 ? 8.352 -12.412 23.217 1.00 48.75 327 GLY A C 1
ATOM 2485 O O . GLY A 1 327 ? 8.867 -11.309 23.378 1.00 48.75 327 GLY A O 1
ATOM 2486 N N . GLY A 1 328 ? 7.296 -12.593 22.417 1.00 51.34 328 GLY A N 1
ATOM 2487 C CA . GLY A 1 328 ? 6.610 -11.508 21.705 1.00 51.34 328 GLY A CA 1
ATOM 2488 C C . GLY A 1 328 ? 5.788 -10.571 22.602 1.00 51.34 328 GLY A C 1
ATOM 2489 O O . GLY A 1 328 ? 5.690 -9.381 22.307 1.00 51.34 328 GLY A O 1
ATOM 2490 N N . SER A 1 329 ? 5.247 -11.041 23.734 1.00 51.81 329 SER A N 1
ATOM 2491 C CA . SER A 1 329 ? 4.359 -10.209 24.563 1.00 51.81 329 SER A CA 1
ATOM 2492 C C . SER A 1 329 ? 5.088 -9.093 25.312 1.00 51.81 329 SER A C 1
ATOM 2494 O O . SER A 1 329 ? 4.572 -7.982 25.425 1.00 51.81 329 SER A O 1
ATOM 2496 N N . LEU A 1 330 ? 6.331 -9.333 25.742 1.00 50.06 330 LEU A N 1
ATOM 2497 C CA . LEU A 1 330 ? 7.186 -8.317 26.368 1.00 50.06 330 LEU A CA 1
ATOM 2498 C C . LEU A 1 330 ? 7.466 -7.136 25.429 1.00 50.06 330 LEU A C 1
ATOM 2500 O O . LEU A 1 330 ? 7.419 -5.989 25.868 1.00 50.06 330 LEU A O 1
ATOM 2504 N N . GLN A 1 331 ? 7.688 -7.388 24.135 1.00 57.72 331 GLN A N 1
ATOM 2505 C CA . GLN A 1 331 ? 7.918 -6.319 23.157 1.00 57.72 331 GLN A CA 1
ATOM 2506 C C . GLN A 1 331 ? 6.666 -5.453 22.940 1.00 57.72 331 GLN A C 1
ATOM 2508 O O . GLN A 1 331 ? 6.780 -4.253 22.704 1.00 57.72 331 GLN A O 1
ATOM 2513 N N . MET A 1 332 ? 5.464 -6.016 23.081 1.00 60.81 332 MET A N 1
ATOM 2514 C CA . MET A 1 332 ? 4.206 -5.296 22.849 1.00 60.81 332 MET A CA 1
ATOM 2515 C C . MET A 1 332 ? 3.804 -4.377 24.000 1.00 60.81 332 MET A C 1
ATOM 2517 O O . MET A 1 332 ? 3.267 -3.297 23.758 1.00 60.81 332 MET A O 1
ATOM 2521 N N . PHE A 1 333 ? 4.102 -4.745 25.250 1.00 64.06 333 PHE A N 1
ATOM 2522 C CA . PHE A 1 333 ? 3.849 -3.863 26.397 1.00 64.06 333 PHE A CA 1
ATOM 2523 C C . PHE A 1 333 ? 4.645 -2.557 26.314 1.00 64.06 333 PHE A C 1
ATOM 2525 O O . PHE A 1 333 ? 4.133 -1.500 26.684 1.00 64.06 333 PHE A O 1
ATOM 2532 N N . HIS A 1 334 ? 5.859 -2.601 25.761 1.00 69.44 334 HIS A N 1
ATOM 2533 C CA . HIS A 1 334 ? 6.657 -1.402 25.494 1.00 69.44 334 HIS A CA 1
ATOM 2534 C C . HIS A 1 334 ? 6.089 -0.524 24.362 1.00 69.44 334 HIS A C 1
ATOM 2536 O O . HIS A 1 334 ? 6.516 0.618 24.209 1.00 69.44 334 HIS A O 1
ATOM 2542 N N . ASN A 1 335 ? 5.097 -1.032 23.622 1.00 74.56 335 ASN A N 1
ATOM 2543 C CA . ASN A 1 335 ? 4.553 -0.473 22.384 1.00 74.56 335 ASN A CA 1
ATOM 2544 C C . ASN A 1 335 ? 3.030 -0.270 22.430 1.00 74.56 335 ASN A C 1
ATOM 2546 O O . ASN A 1 335 ? 2.365 -0.191 21.396 1.00 74.56 335 ASN A O 1
ATOM 2550 N N . ALA A 1 336 ? 2.457 -0.158 23.634 1.00 81.44 336 ALA A N 1
ATOM 2551 C CA . ALA A 1 336 ? 1.010 -0.076 23.832 1.00 81.44 336 ALA A CA 1
ATOM 2552 C C . ALA A 1 336 ? 0.328 1.031 23.010 1.00 81.44 336 ALA A C 1
ATOM 2554 O O . ALA A 1 336 ? -0.794 0.847 22.547 1.00 81.44 336 ALA A O 1
ATOM 2555 N N . GLY A 1 337 ? 1.005 2.160 22.775 1.00 84.00 337 GLY A N 1
ATOM 2556 C CA . GLY A 1 337 ? 0.496 3.233 21.917 1.00 84.00 337 GLY A CA 1
ATOM 2557 C C . GLY A 1 337 ? 0.239 2.786 20.472 1.00 84.00 337 GLY A C 1
ATOM 2558 O O . GLY A 1 337 ? -0.853 3.012 19.954 1.00 84.00 337 GLY A O 1
ATOM 2559 N N . ALA A 1 338 ? 1.204 2.109 19.843 1.00 82.19 338 ALA A N 1
ATOM 2560 C CA . ALA A 1 338 ? 1.076 1.638 18.465 1.00 82.19 338 ALA A CA 1
ATOM 2561 C C . ALA A 1 338 ? 0.057 0.495 18.344 1.00 82.19 338 ALA A C 1
ATOM 2563 O O . ALA A 1 338 ? -0.757 0.495 17.425 1.00 82.19 338 ALA A O 1
ATOM 2564 N N . VAL A 1 339 ? 0.017 -0.420 19.322 1.00 84.75 339 VAL A N 1
ATOM 2565 C CA . VAL A 1 339 ? -1.015 -1.473 19.384 1.00 84.75 339 VAL A CA 1
ATOM 2566 C C . VAL A 1 339 ? -2.412 -0.860 19.516 1.00 84.75 339 VAL A C 1
ATOM 2568 O O . VAL A 1 339 ? -3.335 -1.263 18.813 1.00 84.75 339 VAL A O 1
ATOM 2571 N N . ASN A 1 340 ? -2.577 0.162 20.361 1.00 86.62 340 ASN A N 1
ATOM 2572 C CA . ASN A 1 340 ? -3.855 0.857 20.494 1.00 86.62 340 ASN A CA 1
ATOM 2573 C C . ASN A 1 340 ? -4.291 1.543 19.192 1.00 86.62 340 ASN A C 1
ATOM 2575 O O . ASN A 1 340 ? -5.479 1.544 18.880 1.00 86.62 340 ASN A O 1
ATOM 2579 N N . ASN A 1 341 ? -3.353 2.130 18.444 1.00 85.81 341 ASN A N 1
ATOM 2580 C CA . ASN A 1 341 ? -3.647 2.739 17.147 1.00 85.81 341 ASN A CA 1
ATOM 2581 C C . ASN A 1 341 ? -4.028 1.690 16.102 1.00 85.81 341 ASN A C 1
ATOM 2583 O O . ASN A 1 341 ? -4.977 1.908 15.359 1.00 85.81 341 ASN A O 1
ATOM 2587 N N . LEU A 1 342 ? -3.357 0.537 16.096 1.00 86.62 342 LEU A N 1
ATOM 2588 C CA . LEU A 1 342 ? -3.708 -0.587 15.235 1.00 86.62 342 LEU A CA 1
ATOM 2589 C C . LEU A 1 342 ? -5.127 -1.106 15.516 1.00 86.62 342 LEU A C 1
ATOM 2591 O O . LEU A 1 342 ? -5.908 -1.280 14.584 1.00 86.62 342 LEU A O 1
ATOM 2595 N N . ILE A 1 343 ? -5.478 -1.325 16.789 1.00 87.81 343 ILE A N 1
ATOM 2596 C CA . ILE A 1 343 ? -6.823 -1.781 17.175 1.00 87.81 343 ILE A CA 1
ATOM 2597 C C . ILE A 1 343 ? -7.878 -0.745 16.771 1.00 87.81 343 ILE A C 1
ATOM 2599 O O . ILE A 1 343 ? -8.905 -1.112 16.204 1.00 87.81 343 ILE A O 1
ATOM 2603 N N . ALA A 1 344 ? -7.616 0.541 17.026 1.00 86.75 344 ALA A N 1
ATOM 2604 C CA . ALA A 1 344 ? -8.515 1.619 16.626 1.00 86.75 344 ALA A CA 1
ATOM 2605 C C . ALA A 1 344 ? -8.715 1.655 15.100 1.00 86.75 344 ALA A C 1
ATOM 2607 O O . ALA A 1 344 ? -9.851 1.695 14.645 1.00 86.75 344 ALA A O 1
ATOM 2608 N N . ALA A 1 345 ? -7.632 1.554 14.322 1.00 85.25 345 ALA A N 1
ATOM 2609 C CA . ALA A 1 345 ? -7.670 1.531 12.860 1.00 85.25 345 ALA A CA 1
ATOM 2610 C C . ALA A 1 345 ? -8.461 0.340 12.299 1.00 85.25 345 ALA A C 1
ATOM 2612 O O . ALA A 1 345 ? -9.263 0.507 11.384 1.00 85.25 345 ALA A O 1
ATOM 2613 N N . ALA A 1 346 ? -8.286 -0.854 12.867 1.00 87.00 346 ALA A N 1
ATOM 2614 C CA . ALA A 1 346 ? -9.068 -2.031 12.490 1.00 87.00 346 ALA A CA 1
ATOM 2615 C C . ALA A 1 346 ? -10.562 -1.872 12.807 1.00 87.00 346 ALA A C 1
ATOM 2617 O O . ALA A 1 346 ? -11.424 -2.366 12.077 1.00 87.00 346 ALA A O 1
ATOM 2618 N N . GLY A 1 347 ? -10.863 -1.163 13.898 1.00 85.31 347 GLY A N 1
ATOM 2619 C CA . GLY A 1 347 ? -12.211 -0.777 14.284 1.00 85.31 347 GLY A CA 1
ATOM 2620 C C . GLY A 1 347 ? -12.810 0.326 13.424 1.00 85.31 347 GLY A C 1
ATOM 2621 O O . GLY A 1 347 ? -13.974 0.647 13.608 1.00 85.31 347 GLY A O 1
ATOM 2622 N N . ASN A 1 348 ? -12.094 0.912 12.476 1.00 87.38 348 ASN A N 1
ATOM 2623 C CA . ASN A 1 348 ? -12.712 1.924 11.644 1.00 87.38 348 ASN A CA 1
ATOM 2624 C C . ASN A 1 348 ? -13.839 1.309 10.779 1.00 87.38 348 ASN A C 1
ATOM 2626 O O . ASN A 1 348 ? -13.616 0.257 10.179 1.00 87.38 348 ASN A O 1
ATOM 2630 N N . PRO A 1 349 ? -15.032 1.929 10.667 1.00 83.19 349 PRO A N 1
ATOM 2631 C CA . PRO A 1 349 ? -16.136 1.389 9.865 1.00 83.19 349 PRO A CA 1
ATOM 2632 C C . PRO A 1 349 ? -15.793 1.135 8.390 1.00 83.19 349 PRO A C 1
ATOM 2634 O O . PRO A 1 349 ? -16.389 0.255 7.768 1.00 83.19 349 PRO A O 1
ATOM 2637 N N . ASP A 1 350 ? -14.814 1.858 7.839 1.00 78.69 350 ASP A N 1
ATOM 2638 C CA . ASP A 1 350 ? -14.370 1.703 6.451 1.00 78.69 350 ASP A CA 1
ATOM 2639 C C . ASP A 1 350 ? -13.475 0.466 6.237 1.00 78.69 350 ASP A C 1
ATOM 2641 O O . ASP A 1 350 ? -13.135 0.144 5.101 1.00 78.69 350 ASP A O 1
ATOM 2645 N N . SER A 1 351 ? -13.097 -0.258 7.300 1.00 75.19 351 SER A N 1
ATOM 2646 C CA . SER A 1 351 ? -12.232 -1.445 7.219 1.00 75.19 351 SER A CA 1
ATOM 2647 C C . SER A 1 351 ? -12.909 -2.687 6.633 1.00 75.19 351 SER A C 1
ATOM 2649 O O . SER A 1 351 ? -12.270 -3.728 6.525 1.00 75.19 351 SER A O 1
ATOM 2651 N N . GLY A 1 352 ? -14.221 -2.647 6.371 1.00 79.50 352 GLY A N 1
ATOM 2652 C CA . GLY A 1 352 ? -15.000 -3.795 5.881 1.00 79.50 352 GLY A CA 1
ATOM 2653 C C . GLY A 1 352 ? -15.120 -4.977 6.860 1.00 79.50 352 GLY A C 1
ATOM 2654 O O . GLY A 1 352 ? -15.865 -5.916 6.586 1.00 79.50 352 GLY A O 1
ATOM 2655 N N . LYS A 1 353 ? -14.424 -4.930 8.004 1.00 85.62 353 LYS A N 1
ATOM 2656 C CA . LYS A 1 353 ? -14.310 -6.009 8.998 1.00 85.62 353 LYS A CA 1
ATOM 2657 C C . LYS A 1 353 ? -14.558 -5.559 10.437 1.00 85.62 353 LYS A C 1
ATOM 2659 O O . LYS A 1 353 ? -14.371 -6.338 11.373 1.00 85.62 353 LYS A O 1
ATOM 2664 N N . SER A 1 354 ? -15.028 -4.332 10.640 1.00 84.81 354 SER A N 1
ATOM 2665 C CA . SER A 1 354 ? -15.328 -3.826 11.980 1.00 84.81 354 SER A CA 1
ATOM 2666 C C . SER A 1 354 ? -16.364 -4.684 12.721 1.00 84.81 354 SER A C 1
ATOM 2668 O O . SER A 1 354 ? -16.218 -4.906 13.919 1.00 84.81 354 SER A O 1
ATOM 2670 N N . GLU A 1 355 ? -17.349 -5.267 12.026 1.00 86.62 355 GLU A N 1
ATOM 2671 C CA . GLU A 1 355 ? -18.314 -6.203 12.626 1.00 86.62 355 GLU A CA 1
ATOM 2672 C C . GLU A 1 355 ? -17.644 -7.491 13.140 1.00 86.62 355 GLU A C 1
ATOM 2674 O O . GLU A 1 355 ? -17.972 -7.973 14.224 1.00 86.62 355 GLU A O 1
ATOM 2679 N N . GLU A 1 356 ? -16.686 -8.046 12.392 1.00 88.81 356 GLU A N 1
ATOM 2680 C CA . GLU A 1 356 ? -15.918 -9.225 12.809 1.00 88.81 356 GLU A CA 1
ATOM 2681 C C . GLU A 1 356 ? -15.060 -8.906 14.039 1.00 88.81 356 GLU A C 1
ATOM 2683 O O . GLU A 1 356 ? -15.043 -9.673 15.003 1.00 88.81 356 GLU A O 1
ATOM 2688 N N . LEU A 1 357 ? -14.435 -7.725 14.061 1.00 88.38 357 LEU A N 1
ATOM 2689 C CA . LEU A 1 357 ? -13.693 -7.239 15.220 1.00 88.38 357 LEU A CA 1
ATOM 2690 C C . LEU A 1 357 ? -14.597 -7.055 16.452 1.00 88.38 357 LEU A C 1
ATOM 2692 O O . LEU A 1 357 ? -14.240 -7.492 17.545 1.00 88.38 357 LEU A O 1
ATOM 2696 N N . MET A 1 358 ? -15.786 -6.464 16.288 1.00 90.56 358 MET A N 1
ATOM 2697 C CA . MET A 1 358 ? -16.759 -6.322 17.378 1.00 90.56 358 MET A CA 1
ATOM 2698 C C . MET A 1 358 ? -17.232 -7.687 17.894 1.00 90.56 358 MET A C 1
ATOM 2700 O O . MET A 1 358 ? -17.346 -7.876 19.104 1.00 90.56 358 MET A O 1
ATOM 2704 N N . LYS A 1 359 ? -17.440 -8.673 17.011 1.00 89.19 359 LYS A N 1
ATOM 2705 C CA . LYS A 1 359 ? -17.745 -10.054 17.421 1.00 89.19 359 LYS A CA 1
ATOM 2706 C C . LYS A 1 359 ? -16.602 -10.659 18.229 1.00 89.19 359 LYS A C 1
ATOM 2708 O O . LYS A 1 359 ? -16.870 -11.297 19.243 1.00 89.19 359 LYS A O 1
ATOM 2713 N N . LEU A 1 360 ? -15.344 -10.439 17.844 1.00 87.19 360 LEU A N 1
ATOM 2714 C CA . LEU A 1 360 ? -14.201 -10.894 18.643 1.00 87.19 360 LEU A CA 1
ATOM 2715 C C . LEU A 1 360 ? -14.209 -10.270 20.045 1.00 87.19 360 LEU A C 1
ATOM 2717 O O . LEU A 1 360 ? -13.976 -10.984 21.020 1.00 87.19 360 LEU A O 1
ATOM 2721 N N . PHE A 1 361 ? -14.533 -8.979 20.169 1.00 89.50 361 PHE A N 1
ATOM 2722 C CA . PHE A 1 361 ? -14.674 -8.316 21.470 1.00 89.50 361 PHE A CA 1
ATOM 2723 C C . PHE A 1 361 ? -15.829 -8.896 22.299 1.00 89.50 361 PHE A C 1
ATOM 2725 O O . PHE A 1 361 ? -15.631 -9.185 23.475 1.00 89.50 361 PHE A O 1
ATOM 2732 N N . ALA A 1 362 ? -16.992 -9.146 21.687 1.00 87.50 362 ALA A N 1
ATOM 2733 C CA . ALA A 1 362 ? -18.162 -9.722 22.360 1.00 87.50 362 ALA A CA 1
ATOM 2734 C C . ALA A 1 362 ? -17.890 -11.106 22.976 1.00 87.50 362 ALA A C 1
ATOM 2736 O O . ALA A 1 362 ? -18.443 -11.447 24.018 1.00 87.50 362 ALA A O 1
ATOM 2737 N N . HIS A 1 363 ? -17.029 -11.906 22.342 1.00 87.88 363 HIS A N 1
ATOM 2738 C CA . HIS A 1 363 ? -16.721 -13.274 22.775 1.00 87.88 363 HIS A CA 1
ATOM 2739 C C . HIS A 1 363 ? -15.441 -13.373 23.619 1.00 87.88 363 HIS A C 1
ATOM 2741 O O . HIS A 1 363 ? -15.058 -14.470 24.032 1.00 87.88 363 HIS A O 1
ATOM 2747 N N . SER A 1 364 ? -14.770 -12.250 23.884 1.00 82.81 364 SER A N 1
ATOM 2748 C CA . SER A 1 364 ? -13.534 -12.218 24.662 1.00 82.81 364 SER A CA 1
ATOM 2749 C C . SER A 1 364 ? -13.817 -11.825 26.119 1.00 82.81 364 SER A C 1
ATOM 2751 O O . SER A 1 364 ? -14.484 -10.822 26.369 1.00 82.81 364 SER A O 1
ATOM 2753 N N . PRO A 1 365 ? -13.308 -12.563 27.122 1.00 82.44 365 PRO A N 1
ATOM 2754 C CA . PRO A 1 365 ? -13.494 -12.178 28.512 1.00 82.44 365 PRO A CA 1
ATOM 2755 C C . PRO A 1 365 ? -12.680 -10.917 28.864 1.00 82.44 365 PRO A C 1
ATOM 2757 O O . PRO A 1 365 ? -11.510 -10.818 28.480 1.00 82.44 365 PRO A O 1
ATOM 2760 N N . PRO A 1 366 ? -13.226 -9.978 29.667 1.00 75.56 366 PRO A N 1
ATOM 2761 C CA . PRO A 1 366 ? -12.532 -8.737 30.031 1.00 75.56 366 PRO A CA 1
ATOM 2762 C C . PRO A 1 366 ? -11.180 -8.957 30.721 1.00 75.56 366 PRO A C 1
ATOM 2764 O O . PRO A 1 366 ? -10.273 -8.136 30.566 1.00 75.56 366 PRO A O 1
ATOM 2767 N N . GLN A 1 367 ? -11.030 -10.082 31.439 1.00 77.62 367 GLN A N 1
ATOM 2768 C CA . GLN A 1 367 ? -9.803 -10.442 32.161 1.00 77.62 367 GLN A CA 1
ATOM 2769 C C . GLN A 1 367 ? -8.620 -10.750 31.242 1.00 77.62 367 GLN A C 1
ATOM 2771 O O . GLN A 1 367 ? -7.479 -10.753 31.698 1.00 77.62 367 GLN A O 1
ATOM 2776 N N . MET A 1 368 ? -8.879 -10.992 29.956 1.00 74.06 368 MET A N 1
ATOM 2777 C CA . MET A 1 368 ? -7.839 -11.300 28.981 1.00 74.06 368 MET A CA 1
ATOM 2778 C C . MET A 1 368 ? -7.140 -10.061 28.434 1.00 74.06 368 MET A C 1
ATOM 2780 O O . MET A 1 368 ? -6.151 -10.217 27.740 1.00 74.06 368 MET A O 1
ATOM 2784 N N . VAL A 1 369 ? -7.612 -8.844 28.709 1.00 77.00 369 VAL A N 1
ATOM 2785 C CA . VAL A 1 369 ? -7.040 -7.633 28.105 1.00 77.00 369 VAL A CA 1
ATOM 2786 C C . VAL A 1 369 ? -6.224 -6.862 29.118 1.00 77.00 369 VAL A C 1
ATOM 2788 O O . VAL A 1 369 ? -6.764 -6.312 30.074 1.00 77.00 369 VAL A O 1
ATOM 2791 N N . ALA A 1 370 ? -4.929 -6.719 28.857 1.00 79.94 370 ALA A N 1
ATOM 2792 C CA . ALA A 1 370 ? -4.101 -5.813 29.633 1.00 79.94 370 ALA A CA 1
ATOM 2793 C C . ALA A 1 370 ? -4.629 -4.367 29.578 1.00 79.94 370 ALA A C 1
ATOM 2795 O O . ALA A 1 370 ? -4.948 -3.856 28.504 1.00 79.94 370 ALA A O 1
ATOM 2796 N N . ASN A 1 371 ? -4.633 -3.672 30.724 1.00 80.00 371 ASN A N 1
ATOM 2797 C CA . ASN A 1 371 ? -5.105 -2.281 30.842 1.00 80.00 371 ASN A CA 1
ATOM 2798 C C . ASN A 1 371 ? -4.501 -1.341 29.790 1.00 80.00 371 ASN A C 1
ATOM 2800 O O . ASN A 1 371 ? -5.171 -0.428 29.317 1.00 80.00 371 ASN A O 1
ATOM 2804 N N . ALA A 1 372 ? -3.253 -1.592 29.391 1.00 81.69 372 ALA A N 1
ATOM 2805 C CA . ALA A 1 372 ? -2.540 -0.800 28.397 1.00 81.69 372 ALA A CA 1
ATOM 2806 C C . ALA A 1 372 ? -3.213 -0.783 27.008 1.00 81.69 372 ALA A C 1
ATOM 2808 O O . ALA A 1 372 ? -3.008 0.176 26.267 1.00 81.69 372 ALA A O 1
ATOM 2809 N N . PHE A 1 373 ? -4.021 -1.794 26.661 1.00 86.31 373 PHE A N 1
ATOM 2810 C CA . PHE A 1 373 ? -4.686 -1.912 25.353 1.00 86.31 373 PHE A CA 1
ATOM 2811 C C . PHE A 1 373 ? -6.161 -1.468 25.353 1.00 86.31 373 PHE A C 1
ATOM 2813 O O . PHE A 1 373 ? -6.800 -1.387 24.302 1.00 86.31 373 PHE A O 1
ATOM 2820 N N . LYS A 1 374 ? -6.718 -1.156 26.531 1.00 85.62 374 LYS A N 1
ATOM 2821 C CA . LYS A 1 374 ? -8.109 -0.699 26.676 1.00 85.62 374 LYS A CA 1
ATOM 2822 C C . LYS A 1 374 ? -8.406 0.583 25.886 1.00 85.62 374 LYS A C 1
ATOM 2824 O O . LYS A 1 374 ? -9.454 0.617 25.249 1.00 85.62 374 LYS A O 1
ATOM 2829 N N . PRO A 1 375 ? -7.514 1.595 25.814 1.00 88.19 375 PRO A N 1
ATOM 2830 C CA . PRO A 1 375 ? -7.794 2.806 25.038 1.00 88.19 375 PRO A CA 1
ATOM 2831 C C . PRO A 1 375 ? -7.991 2.565 23.533 1.00 88.19 375 PRO A C 1
ATOM 2833 O O . PRO A 1 375 ? -8.782 3.256 22.900 1.00 88.19 375 PRO A O 1
ATOM 2836 N N . GLY A 1 376 ? -7.273 1.613 22.928 1.00 86.62 376 GLY A N 1
ATOM 2837 C CA . GLY A 1 376 ? -7.437 1.259 21.514 1.00 86.62 376 GLY A CA 1
ATOM 2838 C C . GLY A 1 376 ? -8.748 0.527 21.251 1.00 86.62 376 GLY A C 1
ATOM 2839 O O . GLY A 1 376 ? -9.472 0.882 20.325 1.00 86.62 376 GLY A O 1
ATOM 2840 N N . ILE A 1 377 ? -9.087 -0.436 22.116 1.00 88.44 377 ILE A N 1
ATOM 2841 C CA . ILE A 1 377 ? -10.371 -1.155 22.078 1.00 88.44 377 ILE A CA 1
ATOM 2842 C C . ILE A 1 377 ? -11.530 -0.170 22.247 1.00 88.44 377 ILE A C 1
ATOM 2844 O O . ILE A 1 377 ? -12.465 -0.177 21.457 1.00 88.44 377 ILE A O 1
ATOM 2848 N N . ALA A 1 378 ? -11.445 0.723 23.230 1.00 87.25 378 ALA A N 1
ATOM 2849 C CA . ALA A 1 378 ? -12.458 1.734 23.489 1.00 87.25 378 ALA A CA 1
ATOM 2850 C C . ALA A 1 378 ? -12.664 2.688 22.305 1.00 87.25 378 ALA A C 1
ATOM 2852 O O . ALA A 1 378 ? -13.804 2.978 21.950 1.00 87.25 378 ALA A O 1
ATOM 2853 N N . ARG A 1 379 ? -11.579 3.124 21.647 1.00 87.50 379 ARG A N 1
ATOM 2854 C CA . ARG A 1 379 ? -11.661 3.904 20.403 1.00 87.50 379 ARG A CA 1
ATOM 2855 C C . ARG A 1 379 ? -12.344 3.117 19.285 1.00 87.50 379 ARG A C 1
ATOM 2857 O O . ARG A 1 379 ? -13.284 3.633 18.694 1.00 87.50 379 ARG A O 1
ATOM 2864 N N . ALA A 1 380 ? -11.943 1.866 19.048 1.00 89.06 380 ALA A N 1
ATOM 2865 C CA . ALA A 1 380 ? -12.579 0.993 18.056 1.00 89.06 380 ALA A CA 1
ATOM 2866 C C . ALA A 1 380 ? -14.087 0.810 18.318 1.00 89.06 380 ALA A C 1
ATOM 2868 O O . ALA A 1 380 ? -14.897 0.886 17.398 1.00 89.06 380 ALA A O 1
ATOM 2869 N N . VAL A 1 381 ? -14.482 0.612 19.577 1.00 88.38 381 VAL A N 1
ATOM 2870 C CA . VAL A 1 381 ? -15.891 0.514 19.995 1.00 88.38 381 VAL A CA 1
ATOM 2871 C C . VAL A 1 381 ? -16.620 1.844 19.776 1.00 88.38 381 VAL A C 1
ATOM 2873 O O . VAL A 1 381 ? -17.709 1.862 19.204 1.00 88.38 381 VAL A O 1
ATOM 2876 N N . GLY A 1 382 ? -16.000 2.965 20.153 1.00 81.88 382 GLY A N 1
ATOM 2877 C CA . GLY A 1 382 ? -16.535 4.311 19.949 1.00 81.88 382 GLY A CA 1
ATOM 2878 C C . GLY A 1 382 ? -16.752 4.674 18.474 1.00 81.88 382 GLY A C 1
ATOM 2879 O O . GLY A 1 382 ? -17.727 5.348 18.148 1.00 81.88 382 GLY A O 1
ATOM 2880 N N . GLU A 1 383 ? -15.894 4.209 17.562 1.00 85.06 383 GLU A N 1
ATOM 2881 C CA . GLU A 1 383 ? -16.082 4.411 16.117 1.00 85.06 383 GLU A CA 1
ATOM 2882 C C . GLU A 1 383 ? -17.214 3.547 15.530 1.00 85.06 383 GLU A C 1
ATOM 2884 O O . GLU A 1 383 ? -17.803 3.921 14.516 1.00 85.06 383 GLU A O 1
ATOM 2889 N N . ASN A 1 384 ? -17.584 2.447 16.197 1.00 87.69 384 ASN A N 1
ATOM 2890 C CA . ASN A 1 384 ? -18.634 1.514 15.767 1.00 87.69 384 ASN A CA 1
ATOM 2891 C C . ASN A 1 384 ? -19.955 1.642 16.532 1.00 87.69 384 ASN A C 1
ATOM 2893 O O . ASN A 1 384 ? -20.804 0.755 16.438 1.00 87.69 384 ASN A O 1
ATOM 2897 N N . ILE A 1 385 ? -20.195 2.755 17.227 1.00 84.75 385 ILE A N 1
ATOM 2898 C CA . ILE A 1 385 ? -21.485 3.048 17.875 1.00 84.75 385 ILE A CA 1
ATOM 2899 C C . ILE A 1 385 ? -22.710 2.773 16.971 1.00 84.75 385 ILE A C 1
ATOM 2901 O O . ILE A 1 385 ? -23.675 2.191 17.470 1.00 84.75 385 ILE A O 1
ATOM 2905 N N . PRO A 1 386 ? -22.706 3.085 15.654 1.00 83.56 386 PRO A N 1
ATOM 2906 C CA . PRO A 1 386 ? -23.834 2.752 14.778 1.00 83.56 386 PRO A CA 1
ATOM 2907 C C . PRO A 1 386 ? -24.108 1.247 14.679 1.00 83.56 386 PRO A C 1
ATOM 2909 O O . PRO A 1 386 ? -25.266 0.837 14.614 1.00 83.56 386 PRO A O 1
ATOM 2912 N N . LEU A 1 387 ? -23.056 0.421 14.663 1.00 85.25 387 LEU A N 1
ATOM 2913 C CA . LEU A 1 387 ? -23.192 -1.036 14.650 1.00 85.25 387 LEU A CA 1
ATOM 2914 C C . LEU A 1 387 ? -23.735 -1.531 15.990 1.00 85.25 387 LEU A C 1
ATOM 2916 O O . LEU A 1 387 ? -24.649 -2.350 16.005 1.00 85.25 387 LEU A O 1
ATOM 2920 N N . LEU A 1 388 ? -23.237 -0.987 17.105 1.00 84.00 388 LEU A N 1
ATOM 2921 C CA . LEU A 1 388 ? -23.682 -1.370 18.450 1.00 84.00 388 LEU A CA 1
ATOM 2922 C C . LEU A 1 388 ? -25.158 -1.038 18.685 1.00 84.00 388 LEU A C 1
ATOM 2924 O O . LEU A 1 388 ? -25.893 -1.862 19.214 1.00 84.00 388 LEU A O 1
ATOM 2928 N N . LEU A 1 389 ? -25.629 0.125 18.228 1.00 79.38 389 LEU A N 1
ATOM 2929 C CA . LEU A 1 389 ? -27.039 0.519 18.343 1.00 79.38 389 LEU A CA 1
ATOM 2930 C C . LEU A 1 389 ? -28.009 -0.448 17.645 1.00 79.38 389 LEU A C 1
ATOM 2932 O O . LEU A 1 389 ? -29.184 -0.501 18.011 1.00 79.38 389 LEU A O 1
ATOM 2936 N N . ASN A 1 390 ? -27.522 -1.190 16.649 1.00 83.31 390 ASN A N 1
ATOM 2937 C CA . ASN A 1 390 ? -28.293 -2.167 15.883 1.00 83.31 390 ASN A CA 1
ATOM 2938 C C . ASN A 1 390 ? -27.939 -3.625 16.237 1.00 83.31 390 ASN A C 1
ATOM 2940 O O . ASN A 1 390 ? -28.513 -4.548 15.657 1.00 83.31 390 ASN A O 1
ATOM 2944 N N . GLY A 1 391 ? -26.994 -3.836 17.156 1.00 85.00 391 GLY A N 1
ATOM 2945 C CA . GLY A 1 391 ? -26.513 -5.152 17.560 1.00 85.00 391 GLY A CA 1
ATOM 2946 C C . GLY A 1 391 ? -27.477 -5.892 18.488 1.00 85.00 391 GLY A C 1
ATOM 2947 O O . GLY A 1 391 ? -28.436 -5.331 19.025 1.00 85.00 391 GLY A O 1
ATOM 2948 N N . ASN A 1 392 ? -27.210 -7.182 18.707 1.00 91.25 392 ASN A N 1
ATOM 2949 C CA . ASN A 1 392 ? -27.880 -7.935 19.765 1.00 91.25 392 ASN A CA 1
ATOM 2950 C C . ASN A 1 392 ? -27.479 -7.350 21.127 1.00 91.25 392 ASN A C 1
ATOM 2952 O O . ASN A 1 392 ? -26.297 -7.127 21.374 1.00 91.25 392 ASN A O 1
ATOM 2956 N N . LYS A 1 393 ? -28.456 -7.141 22.018 1.00 85.19 393 LYS A N 1
ATOM 2957 C CA . LYS A 1 393 ? -28.226 -6.615 23.367 1.00 85.19 393 LYS A CA 1
ATOM 2958 C C . LYS A 1 393 ? -27.119 -7.366 24.120 1.00 85.19 393 LYS A C 1
ATOM 2960 O O . LYS A 1 393 ? -26.286 -6.722 24.734 1.00 85.19 393 LYS A O 1
ATOM 2965 N N . GLU A 1 394 ? -27.092 -8.696 24.061 1.00 87.88 394 GLU A N 1
ATOM 2966 C CA . GLU A 1 394 ? -26.074 -9.492 24.761 1.00 87.88 394 GLU A CA 1
ATOM 2967 C C . GLU A 1 394 ? -24.661 -9.223 24.223 1.00 87.88 394 GLU A C 1
ATOM 2969 O O . GLU A 1 394 ? -23.733 -9.022 25.004 1.00 87.88 394 GLU A O 1
ATOM 2974 N N . ASP A 1 395 ? -24.505 -9.142 22.899 1.00 87.69 395 ASP A N 1
ATOM 2975 C CA . ASP A 1 395 ? -23.218 -8.828 22.273 1.00 87.69 395 ASP A CA 1
ATOM 2976 C C . ASP A 1 395 ? -22.768 -7.410 22.624 1.00 87.69 395 ASP A C 1
ATOM 2978 O O . ASP A 1 395 ? -21.610 -7.198 22.971 1.00 87.69 395 ASP A O 1
ATOM 2982 N N . VAL A 1 396 ? -23.688 -6.442 22.578 1.00 83.75 396 VAL A N 1
ATOM 2983 C CA . VAL A 1 396 ? -23.422 -5.046 22.951 1.00 83.75 396 VAL A CA 1
ATOM 2984 C C . VAL A 1 396 ? -22.980 -4.958 24.409 1.00 83.75 396 VAL A C 1
ATOM 2986 O O . VAL A 1 396 ? -21.959 -4.330 24.692 1.00 83.75 396 VAL A O 1
ATOM 2989 N N . ASP A 1 397 ? -23.687 -5.638 25.313 1.00 82.44 397 ASP A N 1
ATOM 2990 C CA . ASP A 1 397 ? -23.358 -5.658 26.736 1.00 82.44 397 ASP A CA 1
ATOM 2991 C C . ASP A 1 397 ? -21.963 -6.263 26.971 1.00 82.44 397 ASP A C 1
ATOM 2993 O O . ASP A 1 397 ? -21.164 -5.742 27.754 1.00 82.44 397 ASP A O 1
ATOM 2997 N N . ASN A 1 398 ? -21.637 -7.346 26.263 1.00 84.44 398 ASN A N 1
ATOM 2998 C CA . ASN A 1 398 ? -20.334 -7.994 26.362 1.00 84.44 398 ASN A CA 1
ATOM 2999 C C . ASN A 1 398 ? -19.206 -7.130 25.778 1.00 84.44 398 ASN A C 1
ATOM 3001 O O . ASN A 1 398 ? -18.152 -7.022 26.404 1.00 84.44 398 ASN A O 1
ATOM 3005 N N . ILE A 1 399 ? -19.419 -6.475 24.631 1.00 84.44 399 ILE A N 1
ATOM 3006 C CA . ILE A 1 399 ? -18.443 -5.562 24.011 1.00 84.44 399 ILE A CA 1
ATOM 3007 C C . ILE A 1 399 ? -18.140 -4.394 24.943 1.00 84.44 399 ILE A C 1
ATOM 3009 O O . ILE A 1 399 ? -16.975 -4.044 25.143 1.00 84.44 399 ILE A O 1
ATOM 3013 N N . LEU A 1 400 ? -19.178 -3.787 25.520 1.00 83.12 400 LEU A N 1
ATOM 3014 C CA . LEU A 1 400 ? -19.007 -2.627 26.381 1.00 83.12 400 LEU A CA 1
ATOM 3015 C C . LEU A 1 400 ? -18.279 -3.022 27.663 1.00 83.12 400 LEU A C 1
ATOM 3017 O O . LEU A 1 400 ? -17.255 -2.414 27.953 1.00 83.12 400 LEU A O 1
ATOM 3021 N N . ARG A 1 401 ? -18.661 -4.122 28.325 1.00 82.38 401 ARG A N 1
ATOM 3022 C CA . ARG A 1 401 ? -17.901 -4.674 29.464 1.00 82.38 401 ARG A CA 1
ATOM 3023 C C . ARG A 1 401 ? -16.455 -5.011 29.110 1.00 82.38 401 ARG A C 1
ATOM 3025 O O . ARG A 1 401 ? -15.542 -4.752 29.894 1.00 82.38 401 ARG A O 1
ATOM 3032 N N . PHE A 1 402 ? -16.225 -5.593 27.935 1.00 82.12 402 PHE A N 1
ATOM 3033 C CA . PHE A 1 402 ? -14.885 -5.904 27.448 1.00 82.12 402 PHE A CA 1
ATOM 3034 C C . PHE A 1 402 ? -14.037 -4.643 27.259 1.00 82.12 402 PHE A C 1
ATOM 3036 O O . PHE A 1 402 ? -12.840 -4.661 27.553 1.00 82.12 402 PHE A O 1
ATOM 3043 N N . ALA A 1 403 ? -14.637 -3.539 26.821 1.00 82.25 403 ALA A N 1
ATOM 3044 C CA . ALA A 1 403 ? -13.946 -2.274 26.631 1.00 82.25 403 ALA A CA 1
ATOM 3045 C C . ALA A 1 403 ? -13.767 -1.484 27.940 1.00 82.25 403 ALA A C 1
ATOM 3047 O O . ALA A 1 403 ? -12.701 -0.906 28.144 1.00 82.25 403 ALA A O 1
ATOM 3048 N N . THR A 1 404 ? -14.759 -1.480 28.835 1.00 81.81 404 THR A N 1
ATOM 3049 C CA . THR A 1 404 ? -14.821 -0.585 30.005 1.00 81.81 404 THR A CA 1
ATOM 3050 C C . THR A 1 404 ? -14.387 -1.215 31.322 1.00 81.81 404 THR A C 1
ATOM 3052 O O . THR A 1 404 ? -14.159 -0.468 32.266 1.00 81.81 404 THR A O 1
ATOM 3055 N N . LEU A 1 405 ? -14.229 -2.538 31.433 1.00 79.69 405 LEU A N 1
ATOM 3056 C CA . LEU A 1 405 ? -13.768 -3.174 32.676 1.00 79.69 405 LEU A CA 1
ATOM 3057 C C . LEU A 1 405 ? -12.282 -3.544 32.616 1.00 79.69 405 LEU A C 1
ATOM 3059 O O . LEU A 1 405 ? -11.811 -4.112 31.631 1.00 79.69 405 LEU A O 1
ATOM 3063 N N . ASN A 1 406 ? -11.540 -3.272 33.686 1.00 79.06 406 ASN A N 1
ATOM 3064 C CA . ASN A 1 406 ? -10.188 -3.783 33.918 1.00 79.06 406 ASN A CA 1
ATOM 3065 C C . ASN A 1 406 ? -10.216 -5.306 34.185 1.00 79.06 406 ASN A C 1
ATOM 3067 O O . ASN A 1 406 ? -11.275 -5.863 34.487 1.00 79.06 406 ASN A O 1
ATOM 3071 N N . PRO A 1 407 ? -9.067 -6.012 34.136 1.00 79.44 407 PRO A N 1
ATOM 3072 C CA . PRO A 1 407 ? -9.015 -7.445 34.407 1.00 79.44 407 PRO A CA 1
ATOM 3073 C C . PRO A 1 407 ? -9.511 -7.881 35.783 1.00 79.44 407 PRO A C 1
ATOM 3075 O O . PRO A 1 407 ? -9.956 -9.015 35.938 1.00 79.44 407 PRO A O 1
ATOM 3078 N N . ASP A 1 408 ? -9.442 -6.994 36.774 1.00 82.38 408 ASP A N 1
ATOM 3079 C CA . ASP A 1 408 ? -9.968 -7.220 38.121 1.00 82.38 408 ASP A CA 1
ATOM 3080 C C . ASP A 1 408 ? -11.483 -6.955 38.238 1.00 82.38 408 ASP A C 1
ATOM 3082 O O . ASP A 1 408 ? -12.056 -7.137 39.310 1.00 82.38 408 ASP A O 1
ATOM 3086 N N . GLY A 1 409 ? -12.137 -6.553 37.143 1.00 81.06 409 GLY A N 1
ATOM 3087 C CA . GLY A 1 409 ? -13.558 -6.221 37.085 1.00 81.06 409 GLY A CA 1
ATOM 3088 C C . GLY A 1 409 ? -13.897 -4.790 37.509 1.00 81.06 409 GLY A C 1
ATOM 3089 O O . GLY A 1 409 ? -15.073 -4.440 37.505 1.00 81.06 409 GLY A O 1
ATOM 3090 N N . SER A 1 410 ? -12.911 -3.960 37.866 1.00 81.19 410 SER A N 1
ATOM 3091 C CA . SER A 1 410 ? -13.138 -2.536 38.147 1.00 81.19 410 SER A CA 1
ATOM 3092 C C . SER A 1 410 ? -13.385 -1.736 36.863 1.00 81.19 410 SER A C 1
ATOM 3094 O O . SER A 1 410 ? -12.931 -2.123 35.788 1.00 81.19 410 SER A O 1
ATOM 3096 N N . ALA A 1 411 ? -14.089 -0.608 36.963 1.00 77.31 411 ALA A N 1
ATOM 3097 C CA . ALA A 1 411 ? -14.310 0.281 35.825 1.00 77.31 411 ALA A CA 1
ATOM 3098 C C . ALA A 1 411 ? -13.000 0.933 35.335 1.00 77.31 411 ALA A C 1
ATOM 3100 O O . ALA A 1 411 ? -12.087 1.226 36.111 1.00 77.31 411 ALA A O 1
ATOM 3101 N N . ASN A 1 412 ? -12.914 1.166 34.028 1.00 79.69 412 ASN A N 1
ATOM 3102 C CA . ASN A 1 412 ? -11.827 1.850 33.345 1.00 79.69 412 ASN A CA 1
ATOM 3103 C C . ASN A 1 412 ? -12.343 3.173 32.764 1.00 79.69 412 ASN A C 1
ATOM 3105 O O . ASN A 1 412 ? -12.869 3.228 31.650 1.00 79.69 412 ASN A O 1
ATOM 3109 N N . ASP A 1 413 ? -12.179 4.245 33.537 1.00 76.25 413 ASP A N 1
ATOM 3110 C CA . ASP A 1 413 ? -12.678 5.582 33.196 1.00 76.25 413 ASP A CA 1
ATOM 3111 C C . ASP A 1 413 ? -12.129 6.105 31.859 1.00 76.25 413 ASP A C 1
ATOM 3113 O O . ASP A 1 413 ? -12.842 6.779 31.116 1.00 76.25 413 ASP A O 1
ATOM 3117 N N . ASP A 1 414 ? -10.871 5.789 31.534 1.00 77.12 414 ASP A N 1
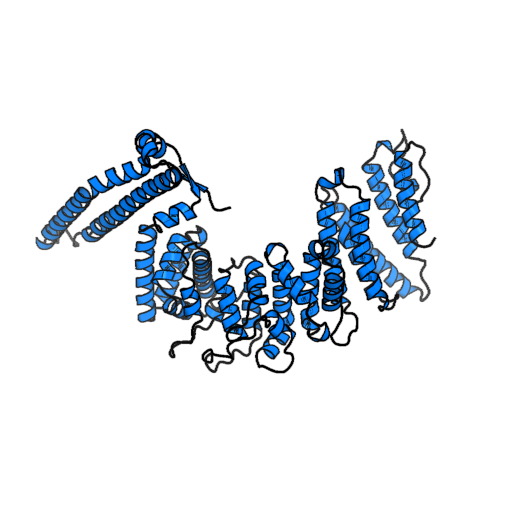ATOM 3118 C CA . ASP A 1 414 ? -10.228 6.239 30.295 1.00 77.12 414 ASP A CA 1
ATOM 3119 C C . ASP A 1 414 ? -10.853 5.566 29.068 1.00 77.12 414 ASP A C 1
ATOM 3121 O O . ASP A 1 414 ? -11.104 6.220 28.056 1.00 77.12 414 ASP A O 1
ATOM 3125 N N . ALA A 1 415 ? -11.174 4.276 29.170 1.00 76.62 415 ALA A N 1
ATOM 3126 C CA . ALA A 1 415 ? -11.903 3.564 28.131 1.00 76.62 415 ALA A CA 1
ATOM 3127 C C . ALA A 1 415 ? -13.339 4.088 27.974 1.00 76.62 415 ALA A C 1
ATOM 3129 O O . ALA A 1 415 ? -13.788 4.336 26.854 1.00 76.62 415 ALA A O 1
ATOM 3130 N N . ALA A 1 416 ? -14.050 4.319 29.081 1.00 74.81 416 ALA A N 1
ATOM 3131 C CA . ALA A 1 416 ? -15.394 4.894 29.037 1.00 74.81 416 ALA A CA 1
ATOM 3132 C C . ALA A 1 416 ? -15.402 6.277 28.359 1.00 74.81 416 ALA A C 1
ATOM 3134 O O . ALA A 1 416 ? -16.286 6.571 27.551 1.00 74.81 416 ALA A O 1
ATOM 3135 N N . LEU A 1 417 ? -14.386 7.104 28.629 1.00 76.38 417 LEU A N 1
ATOM 3136 C CA . LEU A 1 417 ? -14.229 8.416 28.007 1.00 76.38 417 LEU A CA 1
ATOM 3137 C C . LEU A 1 417 ? -14.008 8.322 26.488 1.00 76.38 417 LEU A C 1
ATOM 3139 O O . LEU A 1 417 ? -14.598 9.100 25.741 1.00 76.38 417 LEU A O 1
ATOM 3143 N N . GLU A 1 418 ? -13.187 7.384 26.010 1.00 80.50 418 GLU A N 1
ATOM 3144 C CA . GLU A 1 418 ? -12.959 7.194 24.568 1.00 80.50 418 GLU A CA 1
ATOM 3145 C C . GLU A 1 418 ? -14.219 6.708 23.830 1.00 80.50 418 GLU A C 1
ATOM 3147 O O . GLU A 1 418 ? -14.536 7.224 22.755 1.00 80.50 418 GLU A O 1
ATOM 3152 N N . ILE A 1 419 ? -14.997 5.797 24.427 1.00 76.88 419 ILE A N 1
ATOM 3153 C CA . ILE A 1 419 ? -16.293 5.372 23.866 1.00 76.88 419 ILE A CA 1
ATOM 3154 C C . ILE A 1 419 ? -17.255 6.561 23.799 1.00 76.88 419 ILE A C 1
ATOM 3156 O O . ILE A 1 419 ? -17.901 6.784 22.773 1.00 76.88 419 ILE A O 1
ATOM 3160 N N . ALA A 1 420 ? -17.314 7.364 24.864 1.00 72.31 420 ALA A N 1
ATOM 3161 C CA . ALA A 1 420 ? -18.149 8.556 24.919 1.00 72.31 420 ALA A CA 1
ATOM 3162 C C . ALA A 1 420 ? -17.777 9.588 23.839 1.00 72.31 420 ALA A C 1
ATOM 3164 O O . ALA A 1 420 ? -18.665 10.154 23.199 1.00 72.31 420 ALA A O 1
ATOM 3165 N N . LYS A 1 421 ? -16.478 9.797 23.572 1.00 78.62 421 LYS A N 1
ATOM 3166 C CA . LYS A 1 421 ? -16.008 10.642 22.458 1.00 78.62 421 LYS A CA 1
ATOM 3167 C C . LYS A 1 421 ? -16.492 10.114 21.105 1.00 78.62 421 LYS A C 1
ATOM 3169 O O . LYS A 1 421 ? -16.969 10.897 20.283 1.00 78.62 421 LYS A O 1
ATOM 3174 N N . GLY A 1 422 ? -16.400 8.803 20.876 1.00 75.19 422 GLY A N 1
ATOM 3175 C CA . GLY A 1 422 ? -16.893 8.161 19.654 1.00 75.19 422 GLY A CA 1
ATOM 3176 C C . GLY A 1 422 ? -18.406 8.317 19.466 1.00 75.19 422 GLY A C 1
ATOM 3177 O O . GLY A 1 422 ? -18.861 8.728 18.397 1.00 75.19 422 GLY A O 1
ATOM 3178 N N . ALA A 1 423 ? -19.180 8.111 20.535 1.00 73.62 423 ALA A N 1
ATOM 3179 C CA . ALA A 1 423 ? -20.623 8.349 20.539 1.00 73.62 423 ALA A CA 1
ATOM 3180 C C . ALA A 1 423 ? -20.963 9.813 20.224 1.00 73.62 423 ALA A C 1
ATOM 3182 O O . ALA A 1 423 ? -21.810 10.076 19.370 1.00 73.62 423 ALA A O 1
ATOM 3183 N N . GLY A 1 424 ? -20.256 10.766 20.840 1.00 69.50 424 GLY A N 1
ATOM 3184 C CA . GLY A 1 424 ? -20.396 12.193 20.543 1.00 69.50 424 GLY A CA 1
ATOM 3185 C C . GLY A 1 424 ? -20.110 12.520 19.074 1.00 69.50 424 GLY A C 1
ATOM 3186 O O . GLY A 1 424 ? -20.895 13.223 18.438 1.00 69.50 424 GLY A O 1
ATOM 3187 N N . LYS A 1 425 ? -19.043 11.946 18.497 1.00 76.38 425 LYS A N 1
ATOM 3188 C CA . LYS A 1 425 ? -18.704 12.093 17.071 1.00 76.38 425 LYS A CA 1
ATOM 3189 C C . LYS A 1 425 ? -19.822 11.573 16.167 1.00 76.38 425 LYS A C 1
ATOM 3191 O O . LYS A 1 425 ? -20.216 12.279 15.243 1.00 76.38 425 LYS A O 1
ATOM 3196 N N . TYR A 1 426 ? -20.351 10.377 16.432 1.00 74.81 426 TYR A N 1
ATOM 3197 C CA . TYR A 1 426 ? -21.466 9.816 15.664 1.00 74.81 426 TYR A CA 1
ATOM 3198 C C . TYR A 1 426 ? -22.729 10.681 15.756 1.00 74.81 426 TYR A C 1
ATOM 3200 O O . TYR A 1 426 ? -23.353 10.978 14.740 1.00 74.81 426 TYR A O 1
ATOM 3208 N N . LEU A 1 427 ? -23.091 11.144 16.953 1.00 66.38 427 LEU A N 1
ATOM 3209 C CA . LEU A 1 427 ? -24.227 12.051 17.112 1.00 66.38 427 LEU A CA 1
ATOM 3210 C C . LEU A 1 427 ? -24.011 13.347 16.324 1.00 66.38 427 LEU A C 1
ATOM 3212 O O . LEU A 1 427 ? -24.916 13.790 15.623 1.00 66.38 427 LEU A O 1
ATOM 3216 N N . GLY A 1 428 ? -22.796 13.899 16.342 1.00 66.06 428 GLY A N 1
ATOM 3217 C CA . GLY A 1 428 ? -22.422 15.047 15.518 1.00 66.06 428 GLY A CA 1
ATOM 3218 C C . GLY A 1 428 ? -22.584 14.804 14.010 1.00 66.06 428 GLY A C 1
ATOM 3219 O O . GLY A 1 428 ? -23.043 15.695 13.293 1.00 66.06 428 GLY A O 1
ATOM 3220 N N . THR A 1 429 ? -22.267 13.605 13.499 1.00 71.88 429 THR A N 1
ATOM 3221 C CA . THR A 1 429 ? -22.481 13.288 12.071 1.00 71.88 429 THR A CA 1
ATOM 3222 C C . THR A 1 429 ? -23.957 13.145 11.723 1.00 71.88 429 THR A C 1
ATOM 3224 O O . THR A 1 429 ? -24.367 13.624 10.664 1.00 71.88 429 THR A O 1
ATOM 3227 N N . GLN A 1 430 ? -24.768 12.569 12.618 1.00 65.44 430 GLN A N 1
ATOM 3228 C CA . GLN A 1 430 ? -26.223 12.560 12.458 1.00 65.44 430 GLN A CA 1
ATOM 3229 C C . GLN A 1 430 ? -26.761 13.994 12.416 1.00 65.44 430 GLN A C 1
ATOM 3231 O O . GLN A 1 430 ? -27.535 14.305 11.512 1.00 65.44 430 GLN A O 1
ATOM 3236 N N . VAL A 1 431 ? -26.261 14.871 13.305 1.00 62.28 431 VAL A N 1
ATOM 3237 C CA . VAL A 1 431 ? -26.616 16.299 13.395 1.00 62.28 431 VAL A CA 1
ATOM 3238 C C . VAL A 1 431 ? -26.299 17.095 12.121 1.00 62.28 431 VAL A C 1
ATOM 3240 O O . VAL A 1 431 ? -27.103 17.907 11.668 1.00 62.28 431 VAL A O 1
ATOM 3243 N N . ASN A 1 432 ? -25.143 16.842 11.509 1.00 60.22 432 ASN A N 1
ATOM 3244 C CA . ASN A 1 432 ? -24.695 17.557 10.310 1.00 60.22 432 ASN A CA 1
ATOM 3245 C C . ASN A 1 432 ? -25.316 17.045 8.999 1.00 60.22 432 ASN A C 1
ATOM 3247 O O . ASN A 1 432 ? -25.226 17.718 7.967 1.00 60.22 432 ASN A O 1
ATOM 3251 N N . SER A 1 433 ? -25.921 15.855 8.992 1.00 58.12 433 SER A N 1
ATOM 3252 C CA . SER A 1 433 ? -26.564 15.332 7.789 1.00 58.12 433 SER A CA 1
ATOM 3253 C C . SER A 1 433 ? -27.822 16.154 7.462 1.00 58.12 433 SER A C 1
ATOM 3255 O O . SER A 1 433 ? -28.693 16.356 8.304 1.00 58.12 433 SER A O 1
ATOM 3257 N N . ARG A 1 434 ? -27.943 16.643 6.217 1.00 47.06 434 ARG A N 1
ATOM 3258 C CA . ARG A 1 434 ? -29.098 17.441 5.736 1.00 47.06 434 ARG A CA 1
ATOM 3259 C C . ARG A 1 434 ? -30.460 16.745 5.899 1.00 47.06 434 ARG A C 1
ATOM 3261 O O . ARG A 1 434 ? -31.479 17.393 5.709 1.00 47.06 434 ARG A O 1
ATOM 3268 N N . GLU A 1 435 ? -30.494 15.463 6.257 1.00 46.75 435 GLU A N 1
ATOM 3269 C CA . GLU A 1 435 ? -31.725 14.736 6.594 1.00 46.75 435 GLU A CA 1
ATOM 3270 C C . GLU A 1 435 ? -32.393 15.218 7.893 1.00 46.75 435 GLU A C 1
ATOM 3272 O O . GLU A 1 435 ? -33.533 14.851 8.169 1.00 46.75 435 GLU A O 1
ATOM 3277 N N . LEU A 1 436 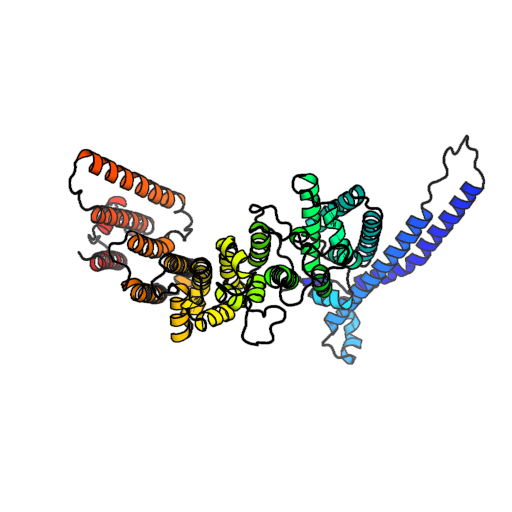? -31.734 16.062 8.689 1.00 46.56 436 LEU A N 1
ATOM 3278 C CA . LEU A 1 436 ? -32.306 16.594 9.927 1.00 46.56 436 LEU A CA 1
ATOM 3279 C C . LEU A 1 436 ? -33.381 17.662 9.761 1.00 46.56 436 LEU A C 1
ATOM 3281 O O . LEU A 1 436 ? -34.077 17.965 10.724 1.00 46.56 436 LEU A O 1
ATOM 3285 N N . THR A 1 437 ? -33.574 18.202 8.558 1.00 47.38 437 THR A N 1
ATOM 3286 C CA . THR A 1 437 ? -34.810 18.945 8.283 1.00 47.38 437 THR A CA 1
ATOM 3287 C C . THR A 1 437 ? -36.042 18.034 8.265 1.00 47.38 437 THR A C 1
ATOM 3289 O O . THR A 1 437 ? -37.140 18.539 8.474 1.00 47.38 437 THR A O 1
ATOM 3292 N N . ASP A 1 438 ? -35.868 16.714 8.099 1.00 43.25 438 ASP A N 1
ATOM 3293 C CA . ASP A 1 438 ? -36.974 15.754 7.978 1.00 43.25 438 ASP A CA 1
ATOM 3294 C C . ASP A 1 438 ? -37.070 14.756 9.153 1.00 43.25 438 ASP A C 1
ATOM 3296 O O . ASP A 1 438 ? -38.162 14.262 9.446 1.00 43.25 438 ASP A O 1
ATOM 3300 N N . LYS A 1 439 ? -35.967 14.450 9.854 1.00 44.84 439 LYS A N 1
ATOM 3301 C CA . LYS A 1 439 ? -35.966 13.564 11.036 1.00 44.84 439 LYS A CA 1
ATOM 3302 C C . LYS A 1 439 ? -36.174 14.348 12.334 1.00 44.84 439 LYS A C 1
ATOM 3304 O O . LYS A 1 439 ? -35.510 15.344 12.597 1.00 44.84 439 LYS A O 1
ATOM 3309 N N . ASN A 1 440 ? -37.089 13.865 13.173 1.00 53.78 440 ASN A N 1
ATOM 3310 C CA . ASN A 1 440 ? -37.442 14.490 14.444 1.00 53.78 440 ASN A CA 1
ATOM 3311 C C . ASN A 1 440 ? -36.239 14.427 15.407 1.00 53.78 440 ASN A C 1
ATOM 3313 O O . ASN A 1 440 ? -35.712 13.343 15.659 1.00 53.78 440 ASN A O 1
ATOM 3317 N N . LEU A 1 441 ? -35.827 15.561 15.986 1.00 44.31 441 LEU A N 1
ATOM 3318 C CA . LEU A 1 441 ? -34.755 15.656 17.000 1.00 44.31 441 LEU A CA 1
ATOM 3319 C C . LEU A 1 441 ? -34.909 14.628 18.141 1.00 44.31 441 LEU A C 1
ATOM 3321 O O . LEU A 1 441 ? -33.919 14.169 18.707 1.00 44.31 441 LEU A O 1
ATOM 3325 N N . TYR A 1 442 ? -36.149 14.225 18.431 1.00 44.62 442 TYR A N 1
ATOM 3326 C CA . TYR A 1 442 ? -36.499 13.182 19.394 1.00 44.62 442 TYR A CA 1
ATOM 3327 C C . TYR A 1 442 ? -35.919 11.794 19.080 1.00 44.62 442 TYR A C 1
ATOM 3329 O O . TYR A 1 442 ? -35.531 11.091 20.011 1.00 44.62 442 TYR A O 1
ATOM 3337 N N . ASP A 1 443 ? -35.814 11.393 17.810 1.00 53.59 443 ASP A N 1
ATOM 3338 C CA . ASP A 1 443 ? -35.308 10.059 17.449 1.00 53.59 443 ASP A CA 1
ATOM 3339 C C . ASP A 1 443 ? -33.788 9.965 17.655 1.00 53.59 443 ASP A C 1
ATOM 3341 O O . ASP A 1 443 ? -33.275 8.949 18.132 1.00 53.59 443 ASP A O 1
ATOM 3345 N N . ILE A 1 444 ? -33.070 11.058 17.377 1.00 51.12 444 ILE A N 1
ATOM 3346 C CA . ILE A 1 444 ? -31.629 11.177 17.640 1.00 51.12 444 ILE A CA 1
ATOM 3347 C C . ILE A 1 444 ? -31.374 11.278 19.148 1.00 51.12 444 ILE A C 1
ATOM 3349 O O . ILE A 1 444 ? -30.503 10.581 19.670 1.00 51.12 444 ILE A O 1
ATOM 3353 N N . ALA A 1 445 ? -32.172 12.076 19.867 1.00 47.75 445 ALA A N 1
ATOM 3354 C CA . ALA A 1 445 ? -32.100 12.175 21.323 1.00 47.75 445 ALA A CA 1
ATOM 3355 C C . ALA A 1 445 ? -32.362 10.820 22.003 1.00 47.75 445 ALA A C 1
ATOM 3357 O O . ALA A 1 445 ? -31.662 10.469 22.946 1.00 47.75 445 ALA A O 1
ATOM 3358 N N . GLY A 1 446 ? -33.296 10.014 21.486 1.00 59.12 446 GLY A N 1
ATOM 3359 C CA . GLY A 1 446 ? -33.574 8.674 22.003 1.00 59.12 446 GLY A CA 1
ATOM 3360 C C . GLY A 1 446 ? -32.423 7.680 21.806 1.00 59.12 446 GLY A C 1
ATOM 3361 O O . GLY A 1 446 ? -32.177 6.848 22.679 1.00 59.12 446 GLY A O 1
ATOM 3362 N N . GLN A 1 447 ? -31.688 7.755 20.691 1.00 56.69 447 GLN A N 1
ATOM 3363 C CA . GLN A 1 447 ? -30.494 6.922 20.478 1.00 56.69 447 GLN A CA 1
ATOM 3364 C C . GLN A 1 447 ? -29.316 7.374 21.344 1.00 56.69 447 GLN A C 1
ATOM 3366 O O . GLN A 1 447 ? -28.651 6.532 21.948 1.00 56.69 447 GLN A O 1
ATOM 3371 N N . ALA A 1 448 ? -29.096 8.688 21.449 1.00 52.41 448 ALA A N 1
ATOM 3372 C CA . ALA A 1 448 ? -28.103 9.261 22.351 1.00 52.41 448 ALA A CA 1
ATOM 3373 C C . ALA A 1 448 ? -28.377 8.830 23.795 1.00 52.41 448 ALA A C 1
ATOM 3375 O O . ALA A 1 448 ? -27.495 8.303 24.462 1.00 52.41 448 ALA A O 1
ATOM 3376 N N . GLN A 1 449 ? -29.624 8.972 24.245 1.00 54.38 449 GLN A N 1
ATOM 3377 C CA . GLN A 1 449 ? -30.025 8.632 25.600 1.00 54.38 449 GLN A CA 1
ATOM 3378 C C . GLN A 1 449 ? -29.830 7.147 25.909 1.00 54.38 449 GLN A C 1
ATOM 3380 O O . GLN A 1 449 ? -29.307 6.841 26.964 1.00 54.38 449 GLN A O 1
ATOM 3385 N N . LYS A 1 450 ? -30.095 6.223 24.977 1.00 60.28 450 LYS A N 1
ATOM 3386 C CA . LYS A 1 450 ? -29.788 4.795 25.192 1.00 60.28 450 LYS A CA 1
ATOM 3387 C C . LYS A 1 450 ? -28.301 4.518 25.428 1.00 60.28 450 LYS A C 1
ATOM 3389 O O . LYS A 1 450 ? -27.972 3.686 26.266 1.00 60.28 450 LYS A O 1
ATOM 3394 N N . ILE A 1 451 ? -27.412 5.194 24.699 1.00 55.16 451 ILE A N 1
ATOM 3395 C CA . ILE A 1 451 ? -25.959 5.048 24.893 1.00 55.16 451 ILE A CA 1
ATOM 3396 C C . ILE A 1 451 ? -25.547 5.653 26.236 1.00 55.16 451 ILE A C 1
ATOM 3398 O O . ILE A 1 451 ? -24.724 5.085 26.947 1.00 55.16 451 ILE A O 1
ATOM 3402 N N . LEU A 1 452 ? -26.126 6.800 26.587 1.00 53.91 452 LEU A N 1
ATOM 3403 C CA . LEU A 1 452 ? -25.819 7.504 27.825 1.00 53.91 452 LEU A CA 1
ATOM 3404 C C . LEU A 1 452 ? -26.363 6.801 29.060 1.00 53.91 452 LEU A C 1
ATOM 3406 O O . LEU A 1 452 ? -25.636 6.716 30.038 1.00 53.91 452 LEU A O 1
ATOM 3410 N N . ASP A 1 453 ? -27.578 6.267 29.004 1.00 57.78 453 ASP A N 1
ATOM 3411 C CA . ASP A 1 453 ? -28.185 5.469 30.067 1.00 57.78 453 ASP A CA 1
ATOM 3412 C C . ASP A 1 453 ? -27.350 4.206 30.307 1.00 57.78 453 ASP A C 1
ATOM 3414 O O . ASP A 1 453 ? -27.049 3.879 31.450 1.00 57.78 453 ASP A O 1
ATOM 3418 N N . TYR A 1 454 ? -26.881 3.559 29.234 1.00 55.06 454 TYR A N 1
ATOM 3419 C CA . TYR A 1 454 ? -25.986 2.409 29.337 1.00 55.06 454 TYR A CA 1
ATOM 3420 C C . TYR A 1 454 ? -24.645 2.770 29.989 1.00 55.06 454 TYR A C 1
ATOM 3422 O O . TYR A 1 454 ? -24.221 2.121 30.943 1.00 55.06 454 TYR A O 1
ATOM 3430 N N . LEU A 1 455 ? -23.977 3.826 29.499 1.00 54.88 455 LEU A N 1
ATOM 3431 C CA . LEU A 1 455 ? -22.745 4.310 30.121 1.00 54.88 455 LEU A CA 1
ATOM 3432 C C . LEU A 1 455 ? -23.016 4.676 31.586 1.00 54.88 455 LEU A C 1
ATOM 3434 O O . LEU A 1 455 ? -22.230 4.336 32.453 1.00 54.88 455 LEU A O 1
ATOM 3438 N N . HIS A 1 456 ? -24.142 5.311 31.898 1.00 53.66 456 HIS A N 1
ATOM 3439 C CA . HIS A 1 456 ? -24.487 5.736 33.250 1.00 53.66 456 HIS A CA 1
ATOM 3440 C C . HIS A 1 456 ? -24.739 4.571 34.223 1.00 53.66 456 HIS A C 1
ATOM 3442 O O . HIS A 1 456 ? -24.289 4.657 35.364 1.00 53.66 456 HIS A O 1
ATOM 3448 N N . GLU A 1 457 ? -25.398 3.489 33.791 1.00 54.72 457 GLU A N 1
ATOM 3449 C CA . GLU A 1 457 ? -25.637 2.289 34.612 1.00 54.72 457 GLU A CA 1
ATOM 3450 C C . GLU A 1 457 ? -24.334 1.559 34.984 1.00 54.72 457 GLU A C 1
ATOM 3452 O O . GLU A 1 457 ? -24.191 1.119 36.122 1.00 54.72 457 GLU A O 1
ATOM 3457 N N . ASP A 1 458 ? -23.347 1.493 34.085 1.00 49.12 458 ASP A N 1
ATOM 3458 C CA . ASP A 1 458 ? -22.021 0.932 34.402 1.00 49.12 458 ASP A CA 1
ATOM 3459 C C . ASP A 1 458 ? -21.142 1.925 35.197 1.00 49.12 458 ASP A C 1
ATOM 3461 O O . ASP A 1 458 ? -20.331 1.528 36.038 1.00 49.12 458 ASP A O 1
ATOM 3465 N N . LEU A 1 459 ? -21.320 3.236 34.986 1.00 43.50 459 LEU A N 1
ATOM 3466 C CA . LEU A 1 459 ? -20.592 4.299 35.692 1.00 43.50 459 LEU A CA 1
ATOM 3467 C C . LEU A 1 459 ? -21.172 4.620 37.079 1.00 43.50 459 LEU A C 1
ATOM 3469 O O . LEU A 1 459 ? -20.563 5.404 37.804 1.00 43.50 459 LEU A O 1
ATOM 3473 N N . SER A 1 460 ? -22.295 4.024 37.501 1.00 44.44 460 SER A N 1
ATOM 3474 C CA . SER A 1 460 ? -22.858 4.240 38.848 1.00 44.44 460 SER A CA 1
ATOM 3475 C C . SER A 1 460 ? -21.951 3.724 39.978 1.00 44.44 460 SER A C 1
ATOM 3477 O O . SER A 1 460 ? -22.223 3.966 41.151 1.00 44.44 460 SER A O 1
ATOM 3479 N N . GLY A 1 461 ? -20.880 2.997 39.635 1.00 48.75 461 GLY A N 1
ATOM 3480 C CA . GLY A 1 461 ? -19.787 2.640 40.543 1.00 48.75 461 GLY A CA 1
ATOM 3481 C C . GLY A 1 461 ? -18.696 3.711 40.698 1.00 48.75 461 GLY A C 1
ATOM 3482 O O . GLY A 1 461 ? -17.834 3.560 41.562 1.00 48.75 461 GLY A O 1
ATOM 3483 N N . ILE A 1 462 ? -18.709 4.779 39.891 1.00 45.00 462 ILE A N 1
ATOM 3484 C CA . ILE A 1 462 ? -17.802 5.925 40.033 1.00 45.00 462 ILE A CA 1
ATOM 3485 C C . ILE A 1 462 ? -18.392 6.867 41.079 1.00 45.00 462 ILE A C 1
ATOM 3487 O O . ILE A 1 462 ? -19.534 7.304 40.943 1.00 45.00 462 ILE A O 1
ATOM 3491 N N . GLU A 1 463 ? -17.614 7.204 42.112 1.00 48.94 463 GLU A N 1
ATOM 3492 C CA . GLU A 1 463 ? -18.024 8.199 43.108 1.00 48.94 463 GLU A CA 1
ATOM 3493 C C . GLU A 1 463 ? -18.481 9.492 42.414 1.00 48.94 463 GLU A C 1
ATOM 3495 O O . GLU A 1 463 ? -17.743 10.093 41.627 1.00 48.94 463 GLU A O 1
ATOM 3500 N N . GLU A 1 464 ? -19.712 9.908 42.718 1.00 45.38 464 GLU A N 1
ATOM 3501 C CA . GLU A 1 464 ? -20.430 11.009 42.061 1.00 45.38 464 GLU A CA 1
ATOM 3502 C C . GLU A 1 464 ? -19.677 12.356 42.145 1.00 45.38 464 GLU A C 1
ATOM 3504 O O . GLU A 1 464 ? -19.851 13.229 41.294 1.00 45.38 464 GLU A O 1
ATOM 3509 N N . ASP A 1 465 ? -18.760 12.472 43.109 1.00 51.69 465 ASP A N 1
ATOM 3510 C CA . ASP A 1 465 ? -17.967 13.666 43.415 1.00 51.69 465 ASP A CA 1
ATOM 3511 C C . ASP A 1 465 ? -16.605 13.720 42.695 1.00 51.69 465 ASP A C 1
ATOM 3513 O O . ASP A 1 465 ? -15.819 14.657 42.883 1.00 51.69 465 ASP A O 1
ATOM 3517 N N . SER A 1 466 ? -16.273 12.728 41.864 1.00 55.62 466 SER A N 1
ATOM 3518 C CA . SER A 1 466 ? -14.984 12.717 41.177 1.00 55.62 466 SER A CA 1
ATOM 3519 C C . SER A 1 466 ? -14.943 13.794 40.079 1.00 55.62 466 SER A C 1
ATOM 3521 O O . SER A 1 466 ? -15.810 13.885 39.206 1.00 55.62 466 SER A O 1
ATOM 3523 N N . LYS A 1 467 ? -13.867 14.597 40.063 1.00 55.19 467 LYS A N 1
ATOM 3524 C CA . LYS A 1 467 ? -13.552 15.564 38.986 1.00 55.19 467 LYS A CA 1
ATOM 3525 C C . LYS A 1 467 ? -13.661 14.933 37.584 1.00 55.19 467 LYS A C 1
ATOM 3527 O O . LYS A 1 467 ? -13.945 15.628 36.612 1.00 55.19 467 LYS A O 1
ATOM 3532 N N . ARG A 1 468 ? -13.463 13.616 37.500 1.00 51.84 468 ARG A N 1
ATOM 3533 C CA . ARG A 1 468 ? -13.489 12.808 36.282 1.00 51.84 468 ARG A CA 1
ATOM 3534 C C . ARG A 1 468 ? -14.913 12.478 35.822 1.00 51.84 468 ARG A C 1
ATOM 3536 O O . ARG A 1 468 ? -15.174 12.546 34.627 1.00 51.84 468 ARG A O 1
ATOM 3543 N N . ALA A 1 469 ? -15.855 12.233 36.738 1.00 53.38 469 ALA A N 1
ATOM 3544 C CA . ALA A 1 469 ? -17.276 12.066 36.410 1.00 53.38 469 ALA A CA 1
ATOM 3545 C C . ALA A 1 469 ? -17.865 13.351 35.797 1.00 53.38 469 ALA A C 1
ATOM 3547 O O . ALA A 1 469 ? -18.622 13.301 34.824 1.00 53.38 469 ALA A O 1
ATOM 3548 N N . ALA A 1 470 ? -17.452 14.514 36.311 1.00 56.09 470 ALA A N 1
ATOM 3549 C CA . ALA A 1 470 ? -17.805 15.811 35.740 1.00 56.09 470 ALA A CA 1
ATOM 3550 C C . ALA A 1 470 ? -17.198 16.023 34.340 1.00 56.09 470 ALA A C 1
ATOM 3552 O O . ALA A 1 470 ? -17.882 16.519 33.446 1.00 56.09 470 ALA A O 1
ATOM 3553 N N . GLU A 1 471 ? -15.943 15.616 34.121 1.00 54.41 471 GLU A N 1
ATOM 3554 C CA . GLU A 1 471 ? -15.279 15.686 32.811 1.00 54.41 471 GLU A CA 1
ATOM 3555 C C . GLU A 1 471 ? -15.929 14.750 31.782 1.00 54.41 471 GLU A C 1
ATOM 3557 O O . GLU A 1 471 ? -16.099 15.142 30.630 1.00 54.41 471 GLU A O 1
ATOM 3562 N N . LEU A 1 472 ? -16.383 13.565 32.197 1.00 51.41 472 LEU A N 1
ATOM 3563 C CA . LEU A 1 472 ? -17.088 12.615 31.337 1.00 51.41 472 LEU A CA 1
ATOM 3564 C C . LEU A 1 472 ? -18.460 13.155 30.900 1.00 51.41 472 LEU A C 1
ATOM 3566 O O . LEU A 1 472 ? -18.748 13.208 29.705 1.00 51.41 472 LEU A O 1
ATOM 3570 N N . ARG A 1 473 ? -19.275 13.641 31.854 1.00 55.09 473 ARG A N 1
ATOM 3571 C CA . ARG A 1 473 ? -20.579 14.281 31.572 1.00 55.09 473 ARG A CA 1
ATOM 3572 C C . ARG A 1 473 ? -20.416 15.519 30.682 1.00 55.09 473 ARG A C 1
ATOM 3574 O O . ARG A 1 473 ? -21.175 15.700 29.735 1.00 55.09 473 ARG A O 1
ATOM 3581 N N . SER A 1 474 ? -19.392 16.331 30.953 1.00 53.16 474 SER A N 1
ATOM 3582 C CA . SER A 1 474 ? -19.016 17.492 30.140 1.00 53.16 474 SER A CA 1
ATOM 3583 C C . SER A 1 474 ? -18.609 17.081 28.720 1.00 53.16 474 SER A C 1
ATOM 3585 O O . SER A 1 474 ? -19.163 17.593 27.758 1.00 53.16 474 SER A O 1
ATOM 3587 N N . THR A 1 475 ? -17.722 16.099 28.552 1.00 51.16 475 THR A N 1
ATOM 3588 C CA . THR A 1 475 ? -17.278 15.621 27.227 1.00 51.16 475 THR A CA 1
ATOM 3589 C C . THR A 1 475 ? -18.437 15.074 26.396 1.00 51.16 475 THR A C 1
ATOM 3591 O O . THR A 1 475 ? -18.505 15.329 25.198 1.00 51.16 475 THR A O 1
ATOM 3594 N N . ILE A 1 476 ? -19.377 14.374 27.030 1.00 50.50 476 ILE A N 1
ATOM 3595 C CA . ILE A 1 476 ? -20.604 13.885 26.395 1.00 50.50 476 ILE A CA 1
ATOM 3596 C C . ILE A 1 476 ? -21.491 15.045 25.916 1.00 50.50 476 ILE A C 1
ATOM 3598 O O . ILE A 1 476 ? -21.915 15.060 24.762 1.00 50.50 476 ILE A O 1
ATOM 3602 N N . MET A 1 477 ? -21.762 16.026 26.786 1.00 48.75 477 MET A N 1
ATOM 3603 C CA . MET A 1 477 ? -22.622 17.171 26.460 1.00 48.75 477 MET A CA 1
ATOM 3604 C C . MET A 1 477 ? -21.981 18.129 25.448 1.00 48.75 477 MET A C 1
ATOM 3606 O O . MET A 1 477 ? -22.657 18.607 24.541 1.00 48.75 477 MET A O 1
ATOM 3610 N N . PHE A 1 478 ? -20.687 18.420 25.593 1.00 46.72 478 PHE A N 1
ATOM 3611 C CA . PHE A 1 478 ? -19.971 19.405 24.780 1.00 46.72 478 PHE A CA 1
ATOM 3612 C C . PHE A 1 478 ? -19.337 18.808 23.525 1.00 46.72 478 PHE A C 1
ATOM 3614 O O . PHE A 1 478 ? -19.248 19.508 22.525 1.00 46.72 478 PHE A O 1
ATOM 3621 N N . GLY A 1 479 ? -18.978 17.522 23.505 1.00 43.94 479 GLY A N 1
ATOM 3622 C CA . GLY A 1 479 ? -18.500 16.848 22.291 1.00 43.94 479 GLY A CA 1
ATOM 3623 C C . GLY A 1 479 ? -19.545 16.833 21.169 1.00 43.94 479 GLY A C 1
ATOM 3624 O O . GLY A 1 479 ? -19.189 16.898 19.995 1.00 43.94 479 GLY A O 1
ATOM 3625 N N . ALA A 1 480 ? -20.834 16.844 21.521 1.00 40.38 480 ALA A N 1
ATOM 3626 C CA . ALA A 1 480 ? -21.934 17.034 20.576 1.00 40.38 480 ALA A CA 1
ATOM 3627 C C . ALA A 1 480 ? -22.047 18.483 20.045 1.00 40.38 480 ALA A C 1
ATOM 3629 O O . ALA A 1 480 ? -22.596 18.696 18.967 1.00 40.38 480 ALA A O 1
ATOM 3630 N N . LEU A 1 481 ? -21.522 19.473 20.779 1.00 36.16 481 LEU A N 1
ATOM 3631 C CA . LEU A 1 481 ? -21.601 20.906 20.459 1.00 36.16 481 LEU A CA 1
ATOM 3632 C C . LEU A 1 481 ? -20.335 21.442 19.758 1.00 36.16 481 LEU A C 1
ATOM 3634 O O . LEU A 1 481 ? -20.455 22.288 18.875 1.00 36.16 481 LEU A O 1
ATOM 3638 N N . ASP A 1 482 ? -19.143 20.930 20.088 1.00 36.28 482 ASP A N 1
ATOM 3639 C CA . ASP A 1 482 ? -17.847 21.353 19.518 1.00 36.28 482 ASP A CA 1
ATOM 3640 C C . ASP A 1 482 ? -17.627 20.883 18.063 1.00 36.28 482 ASP A C 1
ATOM 3642 O O . ASP A 1 482 ? -16.774 21.419 17.354 1.00 36.28 482 ASP A O 1
ATOM 3646 N N . LEU A 1 483 ? -18.391 19.894 17.581 1.00 37.56 483 LEU A N 1
ATOM 3647 C CA . LEU A 1 483 ? -18.212 19.278 16.255 1.00 37.56 483 LEU A CA 1
ATOM 3648 C C . LEU A 1 483 ? -19.125 19.851 15.154 1.00 37.56 483 LEU A C 1
ATOM 3650 O O . LEU A 1 483 ? -19.210 19.282 14.061 1.00 37.56 483 LEU A O 1
ATOM 3654 N N . VAL A 1 484 ? -19.792 20.982 15.403 1.00 37.00 484 VAL A N 1
ATOM 3655 C CA . VAL A 1 484 ? -20.668 21.631 14.418 1.00 37.00 484 VAL A CA 1
ATOM 3656 C C . VAL A 1 484 ? -19.956 22.829 13.771 1.00 37.00 484 VAL A C 1
ATOM 3658 O O . VAL A 1 484 ? -19.921 23.915 14.354 1.00 37.00 484 VAL A O 1
ATOM 3661 N N . PRO A 1 485 ? -19.426 22.717 12.537 1.00 35.47 485 PRO A N 1
ATOM 3662 C CA . PRO A 1 485 ? -19.077 23.892 11.760 1.00 35.47 485 PRO A CA 1
ATOM 3663 C C . PRO A 1 485 ? -20.374 24.497 11.209 1.00 35.47 485 PRO A C 1
ATOM 3665 O O . PRO A 1 485 ? -20.763 24.236 10.074 1.00 35.47 485 PRO A O 1
ATOM 3668 N N . ILE A 1 486 ? -21.061 25.316 12.008 1.00 39.09 486 ILE A N 1
ATOM 3669 C CA . ILE A 1 486 ? -22.093 26.215 11.479 1.00 39.09 486 ILE A CA 1
ATOM 3670 C C . ILE A 1 486 ? -21.356 27.376 10.793 1.00 39.09 486 ILE A C 1
ATOM 3672 O O . ILE A 1 486 ? -20.626 28.110 11.474 1.00 39.09 486 ILE A O 1
ATOM 3676 N N . PRO A 1 487 ? -21.516 27.597 9.475 1.00 30.91 487 PRO A N 1
ATOM 3677 C CA . PRO A 1 487 ? -20.926 28.755 8.813 1.00 30.91 487 PRO A CA 1
ATOM 3678 C C . PRO A 1 487 ? -21.415 30.048 9.492 1.00 30.91 487 PRO A C 1
ATOM 3680 O O . PRO A 1 487 ? -22.609 30.340 9.489 1.00 30.91 487 PRO A O 1
ATOM 3683 N N . GLY A 1 488 ? -20.496 30.800 10.113 1.00 41.66 488 GLY A N 1
ATOM 3684 C CA . GLY A 1 488 ? -20.788 32.061 10.816 1.00 41.66 488 GLY A CA 1
ATOM 3685 C C . GLY A 1 488 ? -20.808 32.018 12.355 1.00 41.66 488 GLY A C 1
ATOM 3686 O O . GLY A 1 488 ? -21.252 32.991 12.965 1.00 41.66 488 GLY A O 1
ATOM 3687 N N . LEU A 1 489 ? -20.354 30.930 12.994 1.00 39.69 489 LEU A N 1
ATOM 3688 C CA . LEU A 1 489 ? -20.223 30.819 14.466 1.00 39.69 489 LEU A CA 1
ATOM 3689 C C . LEU A 1 489 ? -18.804 30.467 14.966 1.00 39.69 489 LEU A C 1
ATOM 3691 O O . LEU A 1 489 ? -18.546 30.540 16.165 1.00 39.69 489 LEU A O 1
ATOM 3695 N N . GLY A 1 490 ? -17.870 30.140 14.065 1.00 38.34 490 GLY A N 1
ATOM 3696 C CA . GLY A 1 490 ? -16.536 29.629 14.418 1.00 38.34 490 GLY A CA 1
ATOM 3697 C C . GLY A 1 490 ? -15.597 30.617 15.124 1.00 38.34 490 GLY A C 1
ATOM 3698 O O . GLY A 1 490 ? -14.754 30.186 15.904 1.00 38.34 490 GLY A O 1
ATOM 3699 N N . GLU A 1 491 ? -15.742 31.927 14.906 1.00 40.22 491 GLU A N 1
ATOM 3700 C CA . GLU A 1 491 ? -14.893 32.928 15.580 1.00 40.22 491 GLU A CA 1
ATOM 3701 C C . GLU A 1 491 ? -15.421 33.279 16.980 1.00 40.22 491 GLU A C 1
ATOM 3703 O O . GLU A 1 491 ? -14.644 33.372 17.925 1.00 40.22 491 GLU A O 1
ATOM 3708 N N . GLY A 1 492 ? -16.746 33.343 17.161 1.00 38.00 492 GLY A N 1
ATOM 3709 C CA . GLY A 1 492 ? -17.354 33.659 18.458 1.00 38.00 492 GLY A CA 1
ATOM 3710 C C . GLY A 1 492 ? -17.307 32.509 19.468 1.00 38.00 492 GLY A C 1
ATOM 3711 O O . GLY A 1 492 ? -17.081 32.749 20.649 1.00 38.00 492 GLY A O 1
ATOM 3712 N N . ALA A 1 493 ? -17.484 31.256 19.030 1.00 41.53 493 ALA A N 1
ATOM 3713 C CA . ALA A 1 493 ? -17.511 30.095 19.928 1.00 41.53 493 ALA A CA 1
ATOM 3714 C C . ALA A 1 493 ? -16.134 29.781 20.540 1.00 41.53 493 ALA A C 1
ATOM 3716 O O . ALA A 1 493 ? -16.037 29.423 21.714 1.00 41.53 493 ALA A O 1
ATOM 3717 N N . LYS A 1 494 ? -15.062 29.988 19.767 1.00 39.25 494 LYS A N 1
ATOM 3718 C CA . LYS A 1 494 ? -13.683 29.805 20.231 1.00 39.25 494 LYS A CA 1
ATOM 3719 C C . LYS A 1 494 ? -13.279 30.887 21.240 1.00 39.25 494 LYS A C 1
ATOM 3721 O O . LYS A 1 494 ? -12.703 30.569 22.276 1.00 39.25 494 LYS A O 1
ATOM 3726 N N . GLU A 1 495 ? -13.670 32.141 21.000 1.00 39.06 495 GLU A N 1
ATOM 3727 C CA . GLU A 1 495 ? -13.472 33.236 21.960 1.00 39.06 495 GLU A CA 1
ATOM 3728 C C . GLU A 1 495 ? -14.321 33.068 23.235 1.00 39.06 495 GLU A C 1
ATOM 3730 O O . GLU A 1 495 ? -13.831 33.346 24.328 1.00 39.06 495 GLU A O 1
ATOM 3735 N N . LEU A 1 496 ? -15.551 32.547 23.134 1.00 39.66 496 LEU A N 1
ATOM 3736 C CA . LEU A 1 496 ? -16.426 32.234 24.277 1.00 39.66 496 LEU A CA 1
ATOM 3737 C C . LEU A 1 496 ? -15.866 31.111 25.166 1.00 39.66 496 LEU A C 1
ATOM 3739 O O . LEU A 1 496 ? -15.894 31.228 26.394 1.00 39.66 496 LEU A O 1
ATOM 3743 N N . ALA A 1 497 ? -15.324 30.049 24.564 1.00 39.69 497 ALA A N 1
ATOM 3744 C CA . ALA A 1 497 ? -14.725 28.931 25.292 1.00 39.69 497 ALA A CA 1
ATOM 3745 C C . ALA A 1 497 ? -13.414 29.329 26.001 1.00 39.69 497 ALA A C 1
ATOM 3747 O O . ALA A 1 497 ? -13.193 28.955 27.159 1.00 39.69 497 ALA A O 1
ATOM 3748 N N . ASP A 1 498 ? -12.576 30.141 25.349 1.00 42.25 498 ASP A N 1
ATOM 3749 C CA . ASP A 1 498 ? -11.294 30.590 25.904 1.00 42.25 498 ASP A CA 1
ATOM 3750 C C . ASP A 1 498 ? -11.462 31.712 26.950 1.00 42.25 498 ASP A C 1
ATOM 3752 O O . ASP A 1 498 ? -10.791 31.701 27.992 1.00 42.25 498 ASP A O 1
ATOM 3756 N N . ALA A 1 499 ? -12.406 32.643 26.748 1.00 38.34 499 ALA A N 1
ATOM 3757 C CA . ALA A 1 499 ? -12.735 33.681 27.729 1.00 38.34 499 ALA A CA 1
ATOM 3758 C C . ALA A 1 499 ? -13.396 33.092 28.987 1.00 38.34 499 ALA A C 1
ATOM 3760 O O . ALA A 1 499 ? -13.030 33.465 30.106 1.00 38.34 499 ALA A O 1
ATOM 3761 N N . GLY A 1 500 ? -14.300 32.119 28.822 1.00 37.03 500 GLY A N 1
ATOM 3762 C CA . GLY A 1 500 ? -14.953 31.417 29.929 1.00 37.03 500 GLY A CA 1
ATOM 3763 C C . GLY A 1 500 ? -13.971 30.627 30.800 1.00 37.03 500 GLY A C 1
ATOM 3764 O O . GLY A 1 500 ? -14.007 30.736 32.027 1.00 37.03 500 GLY A O 1
ATOM 3765 N N . LYS A 1 501 ? -13.024 29.899 30.188 1.00 39.34 501 LYS A N 1
ATOM 3766 C CA . LYS A 1 501 ? -11.988 29.140 30.917 1.00 39.34 501 LYS A CA 1
ATOM 3767 C C . LYS A 1 501 ? -10.999 30.039 31.663 1.00 39.34 501 LYS A C 1
ATOM 3769 O O . LYS A 1 501 ? -10.678 29.769 32.819 1.00 39.34 501 LYS A O 1
ATOM 3774 N N . SER A 1 502 ? -10.513 31.108 31.031 1.00 36.50 502 SER A N 1
ATOM 3775 C CA . SER A 1 502 ? -9.476 31.980 31.609 1.00 36.50 502 SER A CA 1
ATOM 3776 C C . SER A 1 502 ? -9.992 32.830 32.779 1.00 36.50 502 SER A C 1
ATOM 3778 O O . SER A 1 502 ? -9.289 33.005 33.779 1.00 36.50 502 SER A O 1
ATOM 3780 N N . VAL A 1 503 ? -11.232 33.324 32.690 1.00 36.19 503 VAL A N 1
ATOM 3781 C CA . VAL A 1 503 ? -11.838 34.181 33.721 1.00 36.19 503 VAL A CA 1
ATOM 3782 C C . VAL A 1 503 ? -12.314 33.362 34.921 1.00 36.19 503 VAL A C 1
ATOM 3784 O O . VAL A 1 503 ? -12.053 33.763 36.054 1.00 36.19 503 VAL A O 1
ATOM 3787 N N . ALA A 1 504 ? -12.925 32.192 34.705 1.00 37.91 504 ALA A N 1
ATOM 3788 C CA . ALA A 1 504 ? -13.415 31.345 35.795 1.00 37.91 504 ALA A CA 1
ATOM 3789 C C . ALA A 1 504 ? -12.277 30.778 36.661 1.00 37.91 504 ALA A C 1
ATOM 3791 O O . ALA A 1 504 ? -12.370 30.794 37.888 1.00 37.91 504 ALA A O 1
ATOM 3792 N N . ILE A 1 505 ? -11.170 30.350 36.042 1.00 43.03 505 ILE A N 1
ATOM 3793 C CA . ILE A 1 505 ? -10.008 29.810 36.764 1.00 43.03 505 ILE A CA 1
ATOM 3794 C C . ILE A 1 505 ? -9.304 30.917 37.562 1.00 43.03 505 ILE A C 1
ATOM 3796 O O . ILE A 1 505 ? -9.057 30.753 38.755 1.00 43.03 505 ILE A O 1
ATOM 3800 N N . ARG A 1 506 ? -9.056 32.090 36.958 1.00 40.69 506 ARG A N 1
ATOM 3801 C CA . ARG A 1 506 ? -8.362 33.194 37.647 1.00 40.69 506 ARG A CA 1
ATOM 3802 C C . ARG A 1 506 ? -9.219 33.872 38.714 1.00 40.69 506 ARG A C 1
ATOM 3804 O O . ARG A 1 506 ? -8.674 34.283 39.733 1.00 40.69 506 ARG A O 1
ATOM 3811 N N . ALA A 1 507 ? -10.535 33.978 38.521 1.00 36.91 507 ALA A N 1
ATOM 3812 C CA . ALA A 1 507 ? -11.439 34.538 39.526 1.00 36.91 507 ALA A CA 1
ATOM 3813 C C . ALA A 1 507 ? -11.586 33.608 40.743 1.00 36.91 507 ALA A C 1
ATOM 3815 O O . ALA A 1 507 ? -11.558 34.084 41.878 1.00 36.91 507 ALA A O 1
ATOM 3816 N N . TYR A 1 508 ? -11.662 32.291 40.519 1.00 39.78 508 TYR A N 1
ATOM 3817 C CA . TYR A 1 508 ? -11.709 31.285 41.583 1.00 39.78 508 TYR A CA 1
ATOM 3818 C C . TYR A 1 508 ? -10.398 31.233 42.388 1.00 39.78 508 TYR A C 1
ATOM 3820 O O . TYR A 1 508 ? -10.423 31.257 43.620 1.00 39.78 508 TYR A O 1
ATOM 3828 N N . GLU A 1 509 ? -9.243 31.237 41.714 1.00 43.94 509 GLU A N 1
ATOM 3829 C CA . GLU A 1 509 ? -7.927 31.225 42.370 1.00 43.94 509 GLU A CA 1
ATOM 3830 C C . GLU A 1 509 ? -7.621 32.538 43.108 1.00 43.94 509 GLU A C 1
ATOM 3832 O O . GLU A 1 509 ? -7.141 32.510 44.243 1.00 43.94 509 GLU A O 1
ATOM 3837 N N . PHE A 1 510 ? -7.965 33.692 42.522 1.00 40.06 510 PHE A N 1
ATOM 3838 C CA . PHE A 1 510 ? -7.790 34.998 43.161 1.00 40.06 510 PHE A CA 1
ATOM 3839 C C . PHE A 1 510 ? -8.664 35.135 44.416 1.00 40.06 510 PHE A C 1
ATOM 3841 O O . PHE A 1 510 ? -8.152 35.502 45.474 1.00 40.06 510 PHE A O 1
ATOM 3848 N N . TYR A 1 511 ? -9.946 34.763 44.347 1.00 37.81 511 TYR A N 1
ATOM 3849 C CA . TYR A 1 511 ? -10.878 34.871 45.476 1.00 37.81 511 TYR A CA 1
ATOM 3850 C C . TYR A 1 511 ? -10.508 33.933 46.638 1.00 37.81 511 TYR A C 1
ATOM 3852 O O . TYR A 1 511 ? -10.436 34.361 47.793 1.00 37.81 511 TYR A O 1
ATOM 3860 N N . LYS A 1 512 ? -10.165 32.672 46.336 1.00 44.56 512 LYS A N 1
ATOM 3861 C CA . LYS A 1 512 ? -9.733 31.683 47.338 1.00 44.56 512 LYS A CA 1
ATOM 3862 C C . LYS A 1 512 ? -8.410 32.077 48.007 1.00 44.56 512 LYS A C 1
ATOM 3864 O O . LYS A 1 512 ? -8.248 31.859 49.206 1.00 44.56 512 LYS A O 1
ATOM 3869 N N . SER A 1 513 ? -7.498 32.709 47.258 1.00 42.97 513 SER A N 1
ATOM 3870 C CA . SER A 1 513 ? -6.221 33.213 47.789 1.00 42.97 513 SER A CA 1
ATOM 3871 C C . SER A 1 513 ? -6.362 34.440 48.700 1.00 42.97 513 SER A C 1
ATOM 3873 O O . SER A 1 513 ? -5.492 34.667 49.538 1.00 42.97 513 SER A O 1
ATOM 3875 N N . GLN A 1 514 ? -7.440 35.223 48.561 1.00 36.44 514 GLN A N 1
ATOM 3876 C CA . GLN A 1 514 ? -7.623 36.480 49.294 1.00 36.44 514 GLN A CA 1
ATOM 3877 C C . GLN A 1 514 ? -8.519 36.342 50.532 1.00 36.44 514 GLN A C 1
ATOM 3879 O O . GLN A 1 514 ? -8.337 37.106 51.482 1.00 36.44 514 GLN A O 1
ATOM 3884 N N . HIS A 1 515 ? -9.493 35.421 50.549 1.00 41.41 515 HIS A N 1
ATOM 3885 C CA . HIS A 1 515 ? -10.594 35.503 51.527 1.00 41.41 515 HIS A CA 1
ATOM 3886 C C . HIS A 1 515 ? -10.903 34.248 52.349 1.00 41.41 515 HIS A C 1
ATOM 3888 O O . HIS A 1 515 ? -11.740 34.335 53.241 1.00 41.41 515 HIS A O 1
ATOM 3894 N N . GLY A 1 516 ? -10.208 33.123 52.145 1.00 41.38 516 GLY A N 1
ATOM 3895 C CA . GLY A 1 516 ? -10.230 31.993 53.090 1.00 41.38 516 GLY A CA 1
ATOM 3896 C C . GLY A 1 516 ? -11.620 31.467 53.499 1.00 41.38 516 GLY A C 1
ATOM 3897 O O . GLY A 1 516 ? -11.747 30.930 54.597 1.00 41.38 516 GLY A O 1
ATOM 3898 N N . GLY A 1 517 ? -12.644 31.627 52.653 1.00 51.62 517 GLY A N 1
ATOM 3899 C CA . GLY A 1 517 ? -14.026 31.214 52.912 1.00 51.62 517 GLY A CA 1
ATOM 3900 C C . GLY A 1 517 ? -14.806 30.904 51.628 1.00 51.62 517 GLY A C 1
ATOM 3901 O O . GLY A 1 517 ? -14.348 31.236 50.531 1.00 51.62 517 GLY A O 1
ATOM 3902 N N . ASP A 1 518 ? -15.956 30.238 51.787 1.00 53.22 518 ASP A N 1
ATOM 3903 C CA . ASP A 1 518 ? -16.796 29.692 50.711 1.00 53.22 518 ASP A CA 1
ATOM 3904 C C . ASP A 1 518 ? -17.301 30.774 49.739 1.00 53.22 518 ASP A C 1
ATOM 3906 O O . ASP A 1 518 ? -17.905 31.772 50.135 1.00 53.22 518 ASP A O 1
ATOM 3910 N N . ALA A 1 519 ? -17.030 30.572 48.448 1.00 41.91 519 ALA A N 1
ATOM 3911 C CA . ALA A 1 519 ? -17.427 31.463 47.359 1.00 41.91 519 ALA A CA 1
ATOM 3912 C C . ALA A 1 519 ? -18.905 31.247 46.951 1.00 41.91 519 ALA A C 1
ATOM 3914 O O . ALA A 1 519 ? -19.414 30.136 47.109 1.00 41.91 519 ALA A O 1
ATOM 3915 N N . PRO A 1 520 ? -19.602 32.266 46.402 1.00 46.09 520 PRO A N 1
ATOM 3916 C CA . PRO A 1 520 ? -20.986 32.127 45.938 1.00 46.09 520 PRO A CA 1
ATOM 3917 C C . PRO A 1 520 ? -21.113 31.151 44.756 1.00 46.09 520 PRO A C 1
ATOM 3919 O O . PRO A 1 520 ? -20.171 30.988 43.979 1.00 46.09 520 PRO A O 1
ATOM 3922 N N . ASP A 1 521 ? -22.292 30.527 44.626 1.00 53.00 521 ASP A N 1
ATOM 3923 C CA . ASP A 1 521 ? -22.568 29.416 43.706 1.00 53.00 521 ASP A CA 1
ATOM 3924 C C . ASP A 1 521 ? -22.289 29.779 42.234 1.00 53.00 521 ASP A C 1
ATOM 3926 O O . ASP A 1 521 ? -23.052 30.466 41.547 1.00 53.00 521 ASP A O 1
ATOM 3930 N N . ALA A 1 522 ? -21.138 29.315 41.749 1.00 43.41 522 ALA A N 1
ATOM 3931 C CA . ALA A 1 522 ? -20.665 29.524 40.389 1.00 43.41 522 ALA A CA 1
ATOM 3932 C C . ALA A 1 522 ? -21.539 28.808 39.343 1.00 43.41 522 ALA A C 1
ATOM 3934 O O . ALA A 1 522 ? -21.502 29.174 38.167 1.00 43.41 522 ALA A O 1
ATOM 3935 N N . LYS A 1 523 ? -22.341 27.819 39.758 1.00 44.38 523 LYS A N 1
ATOM 3936 C CA . LYS A 1 523 ? -23.175 27.004 38.874 1.00 44.38 523 LYS A CA 1
ATOM 3937 C C . LYS A 1 523 ? -24.363 27.799 38.333 1.00 44.38 523 LYS A C 1
ATOM 3939 O O . LYS A 1 523 ? -24.587 27.790 37.125 1.00 44.38 523 LYS A O 1
ATOM 3944 N N . THR A 1 524 ? -25.045 28.569 39.183 1.00 48.88 524 THR A N 1
ATOM 3945 C CA . THR A 1 524 ? -26.183 29.418 38.784 1.00 48.88 524 THR A CA 1
ATOM 3946 C C . THR A 1 524 ? -25.752 30.526 37.819 1.00 48.88 524 THR A C 1
ATOM 3948 O O . THR A 1 524 ? -26.426 30.790 36.827 1.00 48.88 524 THR A O 1
ATOM 3951 N N . ASN A 1 525 ? -24.584 31.136 38.048 1.00 45.47 525 ASN A N 1
ATOM 3952 C CA . ASN A 1 525 ? -24.067 32.203 37.182 1.00 45.47 525 ASN A CA 1
ATOM 3953 C C . ASN A 1 525 ? -23.566 31.683 35.821 1.00 45.47 525 ASN A C 1
ATOM 3955 O O . ASN A 1 525 ? -23.694 32.376 34.809 1.00 45.47 525 ASN A O 1
ATOM 3959 N N . LEU A 1 526 ? -23.025 30.460 35.779 1.00 46.56 526 LEU A N 1
ATOM 3960 C CA . LEU A 1 526 ? -22.634 29.791 34.537 1.00 46.56 526 LEU A CA 1
ATOM 3961 C C . LEU A 1 526 ? -23.863 29.388 33.708 1.00 46.56 526 LEU A C 1
ATOM 3963 O O . LEU A 1 526 ? -23.887 29.653 32.507 1.00 46.56 526 LEU A O 1
ATOM 3967 N N . ALA A 1 527 ? -24.891 28.821 34.349 1.00 51.00 527 ALA A N 1
ATOM 3968 C CA . ALA A 1 527 ? -26.152 28.463 33.698 1.00 51.00 527 ALA A CA 1
ATOM 3969 C C . ALA A 1 527 ? -26.818 29.689 33.054 1.00 51.00 527 ALA A C 1
ATOM 3971 O O . ALA A 1 527 ? -27.085 29.679 31.855 1.00 51.00 527 ALA A O 1
ATOM 3972 N N . LEU A 1 528 ? -26.950 30.796 33.796 1.00 52.78 528 LEU A N 1
ATOM 3973 C CA . LEU A 1 528 ? -27.522 32.044 33.274 1.00 52.78 528 LEU A CA 1
ATOM 3974 C C . LEU A 1 528 ? -26.726 32.626 32.096 1.00 52.78 528 LEU A C 1
ATOM 3976 O O . LEU A 1 528 ? -27.302 33.213 31.181 1.00 52.78 528 LEU A O 1
ATOM 3980 N N . SER A 1 529 ? -25.400 32.469 32.103 1.00 50.62 529 SER A N 1
ATOM 3981 C CA . SER A 1 529 ? -24.537 32.967 31.024 1.00 50.62 529 SER A CA 1
ATOM 3982 C C . SER A 1 529 ? -24.699 32.149 29.738 1.00 50.62 529 SER A C 1
ATOM 3984 O O . SER A 1 529 ? -24.742 32.724 28.650 1.00 50.62 529 SER A O 1
ATOM 3986 N N . ILE A 1 530 ? -24.841 30.824 29.855 1.00 50.62 530 ILE A N 1
ATOM 3987 C CA . ILE A 1 530 ? -25.112 29.925 28.722 1.00 50.62 530 ILE A CA 1
ATOM 3988 C C . ILE A 1 530 ? -26.526 30.171 28.180 1.00 50.62 530 ILE A C 1
ATOM 3990 O O . ILE A 1 530 ? -26.690 30.361 26.975 1.00 50.62 530 ILE A O 1
ATOM 3994 N N . GLU A 1 531 ? -27.529 30.257 29.059 1.00 57.88 531 GLU A N 1
ATOM 3995 C CA . GLU A 1 531 ? -28.920 30.563 28.694 1.00 57.88 531 GLU A CA 1
ATOM 3996 C C . GLU A 1 531 ? -29.026 31.913 27.961 1.00 57.88 531 GLU A C 1
ATOM 3998 O O . GLU A 1 531 ? -29.694 32.011 26.931 1.00 57.88 531 GLU A O 1
ATOM 4003 N N . SER A 1 532 ? -28.303 32.939 28.425 1.00 60.19 532 SER A N 1
ATOM 4004 C CA . SER A 1 532 ? -28.268 34.271 27.801 1.00 60.19 532 SER A CA 1
ATOM 4005 C C . SER A 1 532 ? -27.607 34.271 26.420 1.00 60.19 532 SER A C 1
ATOM 4007 O O . SER A 1 532 ? -28.107 34.903 25.483 1.00 60.19 532 SER A O 1
ATOM 4009 N N . ALA A 1 533 ? -26.528 33.504 26.242 1.00 54.66 533 ALA A N 1
ATOM 4010 C CA . ALA A 1 533 ? -25.857 33.372 24.951 1.00 54.66 533 ALA A CA 1
ATOM 4011 C C . ALA A 1 533 ? -26.722 32.623 23.918 1.00 54.66 533 ALA A C 1
ATOM 4013 O O . ALA A 1 533 ? -26.842 33.068 22.771 1.00 54.66 533 ALA A O 1
ATOM 4014 N N . VAL A 1 534 ? -27.373 31.529 24.332 1.00 56.69 534 VAL A N 1
ATOM 4015 C CA . VAL A 1 534 ? -28.300 30.758 23.487 1.00 56.69 534 VAL A CA 1
ATOM 4016 C C . VAL A 1 534 ? -29.503 31.615 23.090 1.00 56.69 534 VAL A C 1
ATOM 4018 O O . VAL A 1 534 ? -29.830 31.697 21.904 1.00 56.69 534 VAL A O 1
ATOM 4021 N N . ALA A 1 535 ? -30.111 32.327 24.044 1.00 64.62 535 ALA A N 1
ATOM 4022 C CA . ALA A 1 535 ? -31.242 33.210 23.778 1.00 64.62 535 ALA A CA 1
ATOM 4023 C C . ALA A 1 535 ? -30.876 34.367 22.833 1.00 64.62 535 ALA A C 1
ATOM 4025 O O . ALA A 1 535 ? -31.627 34.670 21.908 1.00 64.62 535 ALA A O 1
ATOM 4026 N N . THR A 1 536 ? -29.690 34.964 22.994 1.00 65.75 536 THR A N 1
ATOM 4027 C CA . THR A 1 536 ? -29.204 36.042 22.113 1.00 65.75 536 THR A CA 1
ATOM 4028 C C . THR A 1 536 ? -29.045 35.561 20.678 1.00 65.75 536 THR A C 1
ATOM 4030 O O . THR A 1 536 ? -29.448 36.245 19.734 1.00 65.75 536 THR A O 1
ATOM 4033 N N . ARG A 1 537 ? -28.500 34.355 20.488 1.00 58.97 537 ARG A N 1
ATOM 4034 C CA . ARG A 1 537 ? -28.331 33.793 19.147 1.00 58.97 537 ARG A CA 1
ATOM 4035 C C . ARG A 1 537 ? -29.664 33.395 18.517 1.00 58.97 537 ARG A C 1
ATOM 4037 O O . ARG A 1 537 ? -29.834 33.600 17.319 1.00 58.97 537 ARG A O 1
ATOM 4044 N N . TYR A 1 538 ? -30.601 32.883 19.310 1.00 61.81 538 TYR A N 1
ATOM 4045 C CA . TYR A 1 538 ? -31.945 32.557 18.844 1.00 61.81 538 TYR A CA 1
ATOM 4046 C C . TYR A 1 538 ? -32.703 33.804 18.369 1.00 61.81 538 TYR A C 1
ATOM 4048 O O . TYR A 1 538 ? -33.213 33.816 17.253 1.00 61.81 538 TYR A O 1
ATOM 4056 N N . VAL A 1 539 ? -32.678 34.896 19.143 1.00 70.94 539 VAL A N 1
ATOM 4057 C CA . VAL A 1 539 ? -33.284 36.180 18.740 1.00 70.94 539 VAL A CA 1
ATOM 4058 C C . VAL A 1 539 ? -32.636 36.745 17.469 1.00 70.94 539 VAL A C 1
ATOM 4060 O O . VAL A 1 539 ? -33.321 37.313 16.624 1.00 70.94 539 VAL A O 1
ATOM 4063 N N . ALA A 1 540 ? -31.329 36.548 17.279 1.00 64.75 540 ALA A N 1
ATOM 4064 C CA . ALA A 1 540 ? -30.646 36.969 16.055 1.00 64.75 540 ALA A CA 1
ATOM 4065 C C . ALA A 1 540 ? -31.047 36.151 14.809 1.00 64.75 540 ALA A C 1
ATOM 4067 O O . ALA A 1 540 ? -31.027 36.684 13.700 1.00 64.75 540 ALA A O 1
ATOM 4068 N N . LEU A 1 541 ? -31.386 34.867 14.975 1.00 55.59 541 LEU A N 1
ATOM 4069 C CA . LEU A 1 541 ? -31.845 33.987 13.891 1.00 55.59 541 LEU A CA 1
ATOM 4070 C C . LEU A 1 541 ? -33.338 34.161 13.576 1.00 55.59 541 LEU A C 1
ATOM 4072 O O . LEU A 1 541 ? -33.755 33.892 12.451 1.00 55.59 541 LEU A O 1
ATOM 4076 N N . HIS A 1 542 ? -34.108 34.654 14.545 1.00 64.69 542 HIS A N 1
ATOM 4077 C CA . HIS A 1 542 ? -35.542 34.903 14.449 1.00 64.69 542 HIS A CA 1
ATOM 4078 C C . HIS A 1 542 ? -35.841 36.380 14.761 1.00 64.69 542 HIS A C 1
ATOM 4080 O O . HIS A 1 542 ? -36.349 36.707 15.837 1.00 64.69 542 HIS A O 1
ATOM 4086 N N . PRO A 1 543 ? -35.486 37.312 13.853 1.00 74.25 543 PRO A N 1
ATOM 4087 C CA . PRO A 1 543 ? -35.655 38.748 14.087 1.00 74.25 543 PRO A CA 1
ATOM 4088 C C . PRO A 1 543 ? -37.126 39.165 14.231 1.00 74.25 543 PRO A C 1
ATOM 4090 O O . PRO A 1 543 ? -37.413 40.228 14.773 1.00 74.25 543 PRO A O 1
ATOM 4093 N N . ASP A 1 544 ? -38.059 38.326 13.783 1.00 75.56 544 ASP A N 1
ATOM 4094 C CA . ASP A 1 544 ? -39.501 38.446 13.999 1.00 75.56 544 ASP A CA 1
ATOM 4095 C C . ASP A 1 544 ? -39.911 38.342 15.479 1.00 75.56 544 ASP A C 1
ATOM 4097 O O . ASP A 1 544 ? -40.983 38.818 15.852 1.00 75.56 544 ASP A O 1
ATOM 4101 N N . LEU A 1 545 ? -39.039 37.804 16.342 1.00 69.44 545 LEU A N 1
ATOM 4102 C CA . LEU A 1 545 ? -39.222 37.802 17.796 1.00 69.44 545 LEU A CA 1
ATOM 4103 C C . LEU A 1 545 ? -39.011 39.179 18.435 1.00 69.44 545 LEU A C 1
ATOM 4105 O O . LEU A 1 545 ? -39.419 39.386 19.578 1.00 69.44 545 LEU A O 1
ATOM 4109 N N . VAL A 1 546 ? -38.373 40.114 17.726 1.00 81.25 546 VAL A N 1
ATOM 4110 C CA . VAL A 1 546 ? -38.117 41.469 18.215 1.00 81.25 546 VAL A CA 1
ATOM 4111 C C . VAL A 1 546 ? -39.214 42.389 17.696 1.00 81.25 546 VAL A C 1
ATOM 4113 O O . VAL A 1 546 ? -39.228 42.785 16.529 1.00 81.25 546 VAL A O 1
ATOM 4116 N N . GLY A 1 547 ? -40.156 42.743 18.570 1.00 80.50 547 GLY A N 1
ATOM 4117 C CA . GLY A 1 547 ? -41.234 43.662 18.230 1.00 80.50 547 GLY A CA 1
ATOM 4118 C C . GLY A 1 547 ? -40.714 45.047 17.810 1.00 80.50 547 GLY A C 1
ATOM 4119 O O . GLY A 1 547 ? -39.608 45.445 18.190 1.00 80.50 547 GLY A O 1
ATOM 4120 N N . PRO A 1 548 ? -41.500 45.834 17.048 1.00 77.00 548 PRO A N 1
ATOM 4121 C CA . PRO A 1 548 ? -41.086 47.162 16.603 1.00 77.00 548 PRO A CA 1
ATOM 4122 C C . PRO A 1 548 ? -40.676 48.059 17.781 1.00 77.00 548 PRO A C 1
ATOM 4124 O O . PRO A 1 548 ? -41.505 48.419 18.616 1.00 77.00 548 PRO A O 1
ATOM 4127 N N . GLY A 1 549 ? -39.395 48.434 17.832 1.00 83.44 549 GLY A N 1
ATOM 4128 C CA . GLY A 1 549 ? -38.830 49.285 18.884 1.00 83.44 549 GLY A CA 1
ATOM 4129 C C . GLY A 1 549 ? -38.304 48.551 20.124 1.00 83.44 549 GLY A C 1
ATOM 4130 O O . GLY A 1 549 ? -37.882 49.227 21.058 1.00 83.44 549 GLY A O 1
ATOM 4131 N N . GLN A 1 550 ? -38.306 47.214 20.149 1.00 82.81 550 GLN A N 1
ATOM 4132 C CA . GLN A 1 550 ? -37.649 46.432 21.202 1.00 82.81 550 GLN A CA 1
ATOM 4133 C C . GLN A 1 550 ? -36.153 46.249 20.908 1.00 82.81 550 GLN A C 1
ATOM 4135 O O . GLN A 1 550 ? -35.749 46.155 19.748 1.00 82.81 550 GLN A O 1
ATOM 4140 N N . ASP A 1 551 ? -35.332 46.188 21.959 1.00 83.81 551 ASP A N 1
ATOM 4141 C CA . ASP A 1 551 ? -33.920 45.816 21.846 1.00 83.81 551 ASP A CA 1
ATOM 4142 C C . ASP A 1 551 ? -33.805 44.278 21.769 1.00 83.81 551 ASP A C 1
ATOM 4144 O O . ASP A 1 551 ? -34.251 43.591 22.695 1.00 83.81 551 ASP A O 1
ATOM 4148 N N . PRO A 1 552 ? -33.204 43.709 20.704 1.00 76.75 552 PRO A N 1
ATOM 4149 C CA . PRO A 1 552 ? -32.957 42.269 20.587 1.00 76.75 552 PRO A CA 1
ATOM 4150 C C . PRO A 1 552 ? -32.249 41.661 21.807 1.00 76.75 552 PRO A C 1
ATOM 4152 O O . PRO A 1 552 ? -32.520 40.524 22.189 1.00 76.75 552 PRO A O 1
ATOM 4155 N N . THR A 1 553 ? -31.363 42.427 22.444 1.00 75.56 553 THR A N 1
ATOM 4156 C CA . THR A 1 553 ? -30.608 42.010 23.633 1.00 75.56 553 THR A CA 1
ATOM 4157 C C . THR A 1 553 ? -31.520 41.871 24.849 1.00 75.56 553 THR A C 1
ATOM 4159 O O . THR A 1 553 ? -31.351 40.970 25.669 1.00 75.56 553 THR A O 1
ATOM 4162 N N . GLU A 1 554 ? -32.521 42.742 24.960 1.00 81.75 554 GLU A N 1
ATOM 4163 C CA . GLU A 1 554 ? -33.493 42.717 26.050 1.00 81.75 554 GLU A CA 1
ATOM 4164 C C . GLU A 1 554 ? -34.468 41.544 25.890 1.00 81.75 554 GLU A C 1
ATOM 4166 O O . GLU A 1 554 ? -34.738 40.832 26.856 1.00 81.75 554 GLU A O 1
ATOM 4171 N N . VAL A 1 555 ? -34.919 41.270 24.659 1.00 77.94 555 VAL A N 1
ATOM 4172 C CA . VAL A 1 555 ? -35.749 40.091 24.342 1.00 77.94 555 VAL A CA 1
ATOM 4173 C C . VAL A 1 555 ? -34.988 38.792 24.631 1.00 77.94 555 VAL A C 1
ATOM 4175 O O . VAL A 1 555 ? -35.539 37.858 25.215 1.00 77.94 555 VAL A O 1
ATOM 4178 N N . ALA A 1 556 ? -33.700 38.741 24.290 1.00 76.56 556 ALA A N 1
ATOM 4179 C CA . ALA A 1 556 ? -32.834 37.611 24.604 1.00 76.56 556 ALA A CA 1
ATOM 4180 C C . ALA A 1 556 ? -32.655 37.405 26.117 1.00 76.56 556 ALA A C 1
ATOM 4182 O O . ALA A 1 556 ? -32.766 36.282 26.606 1.00 76.56 556 ALA A O 1
ATOM 4183 N N . ALA A 1 557 ? -32.440 38.479 26.879 1.00 78.06 557 ALA A N 1
ATOM 4184 C CA . ALA A 1 557 ? -32.327 38.402 28.334 1.00 78.06 557 ALA A CA 1
ATOM 4185 C C . ALA A 1 557 ? -33.637 37.930 28.999 1.00 78.06 557 ALA A C 1
ATOM 4187 O O . ALA A 1 557 ? -33.610 37.149 29.955 1.00 78.06 557 ALA A O 1
ATOM 4188 N N . GLN A 1 558 ? -34.793 38.353 28.478 1.00 78.94 558 GLN A N 1
ATOM 4189 C CA . GLN A 1 558 ? -36.104 37.885 28.942 1.00 78.94 558 GLN A CA 1
ATOM 4190 C C . GLN A 1 558 ? -36.287 36.384 28.681 1.00 78.94 558 GLN A C 1
ATOM 4192 O O . GLN A 1 558 ? -36.662 35.644 29.590 1.00 78.94 558 GLN A O 1
ATOM 4197 N N . LEU A 1 559 ? -35.929 35.912 27.483 1.00 72.44 559 LEU A N 1
ATOM 4198 C CA . LEU A 1 559 ? -35.958 34.487 27.146 1.00 72.44 559 LEU A CA 1
ATOM 4199 C C . LEU A 1 559 ? -35.040 33.660 28.056 1.00 72.44 559 LEU A C 1
ATOM 4201 O O . LEU A 1 559 ? -35.480 32.656 28.613 1.00 72.44 559 LEU A O 1
ATOM 4205 N N . ALA A 1 560 ? -33.803 34.109 28.270 1.00 71.31 560 ALA A N 1
ATOM 4206 C CA . ALA A 1 560 ? -32.827 33.426 29.121 1.00 71.31 560 ALA A CA 1
ATOM 4207 C C . ALA A 1 560 ? -33.289 33.298 30.578 1.00 71.31 560 ALA A C 1
ATOM 4209 O O . ALA A 1 560 ? -33.113 32.274 31.229 1.00 71.31 560 ALA A O 1
ATOM 4210 N N . THR A 1 561 ? -33.958 34.324 31.098 1.00 75.88 561 THR A N 1
ATOM 4211 C CA . THR A 1 561 ? -34.476 34.302 32.472 1.00 75.88 561 THR A CA 1
ATOM 4212 C C . THR A 1 561 ? -35.782 33.519 32.616 1.00 75.88 561 THR A C 1
ATOM 4214 O O . THR A 1 561 ? -36.265 33.344 33.734 1.00 75.88 561 THR A O 1
ATOM 4217 N N . GLY A 1 562 ? -36.334 32.972 31.527 1.00 66.31 562 GLY A N 1
ATOM 4218 C CA . GLY A 1 562 ? -37.614 32.266 31.549 1.00 66.31 562 GLY A CA 1
ATOM 4219 C C . GLY A 1 562 ? -38.806 33.209 31.728 1.00 66.31 562 GLY A C 1
ATOM 4220 O O . GLY A 1 562 ? -39.854 32.795 32.232 1.00 66.31 562 GLY A O 1
ATOM 4221 N N . GLN A 1 563 ? -38.675 34.472 31.313 1.00 73.06 563 GLN A N 1
ATOM 4222 C CA . GLN A 1 563 ? -39.811 35.371 31.136 1.00 73.06 563 GLN A CA 1
ATOM 4223 C C . GLN A 1 563 ? -40.402 35.161 29.743 1.00 73.06 563 GLN A C 1
ATOM 4225 O O . GLN A 1 563 ? -39.692 35.159 28.742 1.00 73.06 563 GLN A O 1
ATOM 4230 N N . GLN A 1 564 ? -41.715 34.943 29.682 1.00 60.69 564 GLN A N 1
ATOM 4231 C CA . GLN A 1 564 ? -42.403 34.695 28.421 1.00 60.69 564 GLN A CA 1
ATOM 4232 C C . GLN A 1 564 ? -42.503 36.013 27.627 1.00 60.69 564 GLN A C 1
ATOM 4234 O O . GLN A 1 564 ? -43.146 36.948 28.118 1.00 60.69 564 GLN A O 1
ATOM 4239 N N . PRO A 1 565 ? -41.895 36.126 26.431 1.00 57.81 565 PRO A N 1
ATOM 4240 C CA . PRO A 1 565 ? -42.042 37.325 25.614 1.00 57.81 565 PRO A CA 1
ATOM 4241 C C . PRO A 1 565 ? -43.481 37.448 25.069 1.00 57.81 565 PRO A C 1
ATOM 4243 O O . PRO A 1 565 ? -44.218 36.457 25.006 1.00 57.81 565 PRO A O 1
ATOM 4246 N N . PRO A 1 566 ? -43.932 38.661 24.703 1.00 54.25 566 PRO A N 1
ATOM 4247 C CA . PRO A 1 566 ? -45.261 38.861 24.136 1.00 54.25 566 PRO A CA 1
ATOM 4248 C C . PRO A 1 566 ? -45.298 38.452 22.649 1.00 54.25 566 PRO A C 1
ATOM 4250 O O . PRO A 1 566 ? -44.777 39.177 21.805 1.00 54.25 566 PRO A O 1
ATOM 4253 N N . GLY A 1 567 ? -45.952 37.333 22.305 1.00 59.25 567 GLY A N 1
ATOM 4254 C CA . GLY A 1 567 ? -46.092 36.894 20.905 1.00 59.25 567 GLY A CA 1
ATOM 4255 C C . GLY A 1 567 ? -46.481 35.422 20.700 1.00 59.25 567 GLY A C 1
ATOM 4256 O O . GLY A 1 567 ? -46.632 34.671 21.658 1.00 59.25 567 GLY A O 1
ATOM 4257 N N . GLU A 1 568 ? -46.732 35.047 19.438 1.00 58.22 568 GLU A N 1
ATOM 4258 C CA . GLU A 1 568 ? -47.358 33.793 18.972 1.00 58.22 568 GLU A CA 1
ATOM 4259 C C . GLU A 1 568 ? -46.585 32.481 19.263 1.00 58.22 568 GLU A C 1
ATOM 4261 O O . GLU A 1 568 ? -45.477 32.455 19.790 1.00 58.22 568 GLU A O 1
ATOM 4266 N N . LYS A 1 569 ? -47.245 31.366 18.915 1.00 51.31 569 LYS A N 1
ATOM 4267 C CA . LYS A 1 569 ? -46.971 29.948 19.213 1.00 51.31 569 LYS A CA 1
ATOM 4268 C C . LYS A 1 569 ? -45.497 29.497 19.171 1.00 51.31 569 LYS A C 1
ATOM 4270 O O . LYS A 1 569 ? -45.128 28.700 20.026 1.00 51.31 569 LYS A O 1
ATOM 4275 N N . ASP A 1 570 ? -44.662 30.035 18.287 1.00 53.47 570 ASP A N 1
ATOM 4276 C CA . ASP A 1 570 ? -43.252 29.626 18.140 1.00 53.47 570 ASP A CA 1
ATOM 4277 C C . ASP A 1 570 ? -42.366 30.087 19.321 1.00 53.47 570 ASP A C 1
ATOM 4279 O O . ASP A 1 570 ? -41.331 29.491 19.621 1.00 53.47 570 ASP A O 1
ATOM 4283 N N . GLN A 1 571 ? -42.817 31.090 20.086 1.00 57.59 571 GLN A N 1
ATOM 4284 C CA . GLN A 1 571 ? -42.177 31.514 21.338 1.00 57.59 571 GLN A CA 1
ATOM 4285 C C . GLN A 1 571 ? -42.422 30.529 22.492 1.00 57.59 571 GLN A C 1
ATOM 4287 O O . GLN A 1 571 ? -41.611 30.454 23.416 1.00 57.59 571 GLN A O 1
ATOM 4292 N N . LYS A 1 572 ? -43.510 29.742 22.448 1.00 55.19 572 LYS A N 1
ATOM 4293 C CA . LYS A 1 572 ? -43.819 28.739 23.482 1.00 55.19 572 LYS A CA 1
ATOM 4294 C C . LYS A 1 572 ? -42.898 27.526 23.424 1.00 55.19 572 LYS A C 1
ATOM 4296 O O . LYS A 1 572 ? -42.637 26.949 24.477 1.00 55.19 572 LYS A O 1
ATOM 4301 N N . ASP A 1 573 ? -42.406 27.151 22.250 1.00 54.31 573 ASP A N 1
ATOM 4302 C CA . ASP A 1 573 ? -41.603 25.935 22.089 1.00 54.31 573 ASP A CA 1
ATOM 4303 C C . ASP A 1 573 ? -40.177 26.137 22.626 1.00 54.31 573 ASP A C 1
ATOM 4305 O O . ASP A 1 573 ? -39.700 25.323 23.418 1.00 54.31 573 ASP A O 1
ATOM 4309 N N . MET A 1 574 ? -39.544 27.282 22.335 1.00 58.44 574 MET A N 1
ATOM 4310 C CA . MET A 1 574 ? -38.257 27.651 22.949 1.00 58.44 574 MET A CA 1
ATOM 4311 C C . MET A 1 574 ? -38.392 27.907 24.457 1.00 58.44 574 MET A C 1
ATOM 4313 O O . MET A 1 574 ? -37.553 27.477 25.246 1.00 58.44 574 MET A O 1
ATOM 4317 N N . TYR A 1 575 ? -39.484 28.552 24.880 1.00 55.25 575 TYR A N 1
ATOM 4318 C CA . TYR A 1 575 ? -39.787 28.727 26.300 1.00 55.25 575 TYR A CA 1
ATOM 4319 C C . TYR A 1 575 ? -39.914 27.381 27.024 1.00 55.25 575 TYR A C 1
ATOM 4321 O O . TYR A 1 575 ? -39.350 27.205 28.099 1.00 55.25 575 TYR A O 1
ATOM 4329 N N . SER A 1 576 ? -40.596 26.407 26.416 1.00 53.06 576 SER A N 1
ATOM 4330 C CA . SER A 1 576 ? -40.752 25.058 26.971 1.00 53.06 576 SER A CA 1
ATOM 4331 C C . SER A 1 576 ? -39.424 24.297 27.023 1.00 53.06 576 SER A C 1
ATOM 4333 O O . SER A 1 576 ? -39.184 23.577 27.988 1.00 53.06 576 SER A O 1
ATOM 4335 N N . PHE A 1 577 ? -38.540 24.491 26.039 1.00 49.97 577 PHE A N 1
ATOM 4336 C CA . PHE A 1 577 ? -37.190 23.920 26.028 1.00 49.97 577 PHE A CA 1
ATOM 4337 C C . PHE A 1 577 ? -36.307 24.473 27.161 1.00 49.97 577 PHE A C 1
ATOM 4339 O O . PHE A 1 577 ? -35.677 23.703 27.887 1.00 49.97 577 PHE A O 1
ATOM 4346 N N . LEU A 1 578 ? -36.311 25.794 27.372 1.00 49.19 578 LEU A N 1
ATOM 4347 C CA . LEU A 1 578 ? -35.565 26.431 28.464 1.00 49.19 578 LEU A CA 1
ATOM 4348 C C . LEU A 1 578 ? -36.156 26.089 29.846 1.00 49.19 578 LEU A C 1
ATOM 4350 O O . LEU A 1 578 ? -35.414 25.874 30.802 1.00 49.19 578 LEU A O 1
ATOM 4354 N N . LEU A 1 579 ? -37.483 25.956 29.961 1.00 49.75 579 LEU A N 1
ATOM 4355 C CA . LEU A 1 579 ? -38.127 25.510 31.203 1.00 49.75 579 LEU A CA 1
ATOM 4356 C C . LEU A 1 579 ? -37.815 24.037 31.523 1.00 49.75 579 LEU A C 1
ATOM 4358 O O . LEU A 1 579 ? -37.608 23.680 32.684 1.00 49.75 579 LEU A O 1
ATOM 4362 N N . PHE A 1 580 ? -37.763 23.179 30.498 1.00 46.12 580 PHE A N 1
ATOM 4363 C CA . PHE A 1 580 ? -37.374 21.774 30.631 1.00 46.12 580 PHE A CA 1
ATOM 4364 C C . PHE A 1 580 ? -35.942 21.639 31.167 1.00 46.12 580 PHE A C 1
ATOM 4366 O O . PHE A 1 580 ? -35.720 20.870 32.100 1.00 46.12 580 PHE A O 1
ATOM 4373 N N . GLN A 1 581 ? -35.003 22.447 30.661 1.00 45.22 581 GLN A N 1
ATOM 4374 C CA . GLN A 1 581 ? -33.626 22.518 31.172 1.00 45.22 581 GLN A CA 1
ATOM 4375 C C . GLN A 1 581 ? -33.577 22.881 32.666 1.00 45.22 581 GLN A C 1
ATOM 4377 O O . GLN A 1 581 ? -32.909 22.193 33.437 1.00 45.22 581 GLN A O 1
ATOM 4382 N N . LYS A 1 582 ? -34.342 23.892 33.106 1.00 47.59 582 LYS A N 1
ATOM 4383 C CA . LYS A 1 582 ? -34.404 24.287 34.529 1.00 47.59 582 LYS A CA 1
ATOM 4384 C C . LYS A 1 582 ? -34.962 23.185 35.430 1.00 47.59 582 LYS A C 1
ATOM 4386 O O . LYS A 1 582 ? -34.379 22.883 36.466 1.00 47.59 582 LYS A O 1
ATOM 4391 N N . THR A 1 583 ? -36.022 22.510 34.986 1.00 44.25 583 THR A N 1
ATOM 4392 C CA . THR A 1 583 ? -36.665 21.426 35.754 1.00 44.25 583 THR A CA 1
ATOM 4393 C C . THR A 1 583 ? -35.751 20.196 35.902 1.00 44.25 583 THR A C 1
ATOM 4395 O O . THR A 1 583 ? -35.822 19.480 36.898 1.00 44.25 583 THR A O 1
ATOM 4398 N N . PHE A 1 584 ? -34.864 19.947 34.932 1.00 36.53 584 PHE A N 1
ATOM 4399 C CA . PHE A 1 584 ? -33.923 18.819 34.948 1.00 36.53 584 PHE A CA 1
ATOM 4400 C C . PHE A 1 584 ? -32.692 19.065 35.841 1.00 36.53 584 PHE A C 1
ATOM 4402 O O . PHE A 1 584 ? -32.023 18.119 36.255 1.00 36.53 584 PHE A O 1
ATOM 4409 N N . HIS A 1 585 ? -32.396 20.328 36.169 1.00 38.44 585 HIS A N 1
ATOM 4410 C CA . HIS A 1 585 ? -31.255 20.715 37.004 1.00 38.44 585 HIS A CA 1
ATOM 4411 C C . HIS A 1 585 ? -31.576 20.903 38.495 1.00 38.44 585 HIS A C 1
ATOM 4413 O O . HIS A 1 585 ? -30.661 21.204 39.264 1.00 38.44 585 HIS A O 1
ATOM 4419 N N . GLY A 1 586 ? -32.811 20.618 38.920 1.00 36.00 586 GLY A N 1
ATOM 4420 C CA . GLY A 1 586 ? -33.183 20.569 40.335 1.00 36.00 586 GLY A CA 1
ATOM 4421 C C . GLY A 1 586 ? -33.302 21.939 41.007 1.00 36.00 586 GLY A C 1
ATOM 4422 O O . GLY A 1 586 ? -32.902 22.068 42.164 1.00 36.00 586 GLY A O 1
ATOM 4423 N N . GLU A 1 587 ? -33.849 22.928 40.295 1.00 41.75 587 GLU A N 1
ATOM 4424 C CA . GLU A 1 587 ? -34.499 24.106 40.897 1.00 41.75 587 GLU A CA 1
ATOM 4425 C C . GLU A 1 587 ? -36.025 23.956 40.901 1.00 41.75 587 GLU A C 1
ATOM 4427 O O . GLU A 1 587 ? -36.580 23.458 39.891 1.00 41.75 587 GLU A O 1
#

Sequence (587 aa):
MGETVSAVPSVLTGWAAWAQAHNPTLTSAARRADAAIQAFNNSKPDPAVVTRPVPYPGENVVSFAARNGIVDQWVGKVGEAFFAIATKNIPPEALQYESSYYSNRRISADESAVEQQVGGDPVAQAKAAGDAAEMHEAIDRSDGSTVRRMADGLAPYVQNGDGAYLLAYYKDLGPDYTVKATHFMDNLNDPAQAATLKTFDQGLVTATNQPGWDSSFDDRVFAEGTDDHPADPHRFLLLHDASAPHAPSYSTHFLEKAGDAYFFQYMNAPKLPDTVVIGSEPTNWVLNAISLNHQAAADWLTGRPPGEENEGTTRLWLLISSPGGQGGSLQMFHNAGAVNNLIAAAGNPDSGKSEELMKLFAHSPPQMVANAFKPGIARAVGENIPLLLNGNKEDVDNILRFATLNPDGSANDDAALEIAKGAGKYLGTQVNSRELTDKNLYDIAGQAQKILDYLHEDLSGIEEDSKRAAELRSTIMFGALDLVPIPGLGEGAKELADAGKSVAIRAYEFYKSQHGGDAPDAKTNLALSIESAVATRYVALHPDLVGPGQDPTEVAAQLATGQQPPGEKDQKDMYSFLLFQKTFHGE

pLDDT: mean 71.28, std 17.39, range [30.91, 97.12]

Radius of gyration: 34.24 Å; chains: 1; bounding box: 90×74×98 Å

Foldseek 3Di:
DFDKDKDQLLVLLVQLVVLLVCLVVQLVVLVVVQVVLCVVVVVVPDCVVVVDRDDRCSVVSNVVSVLVNVQSVLSNQLSVQLLCVQCVPPPPVRCVVCVVVSNGDMGMDRPVSSCVRRPFRVNLLVVLLVLLVQLVVCLVVVVLVSLLVSLVVLQVCLVVLVLRSLLSNDVNNALVSLLSSLVSLVPCVDVSSVVSLVSNLSSQQSNQPDPPHDLVSLCVNLAADPPVAHRPVLSSQDDDDPPPPPPDQRDLSNLLSSLLSPQVCPPDHPDHPVPPVPDLRSNLRSLQSCLVQLQSLQCNQQDPRPPDPDPPDGNVLVQQQPCDDDPRNVSVVSNLVSLLSSLLSPLAPVNVCVVVSLQVQLPDQLLSGAPSNLLSLLNSLLNCLVVLLVDDPSSSLSSCQSNQAHNVRDGDLNSLLNSLLSLLVVLLVVVPPPCVVPDDPVVSVVSLVVSVVSSCVNCVPPDPPDPSVVVSVCCNVCSNVVSDPDPPCVVVVVCVVVVVVVCVVCVVVVCCVPPVDDDPDPPVVVLLVVLLVVLLVVCVVPVVLAPVPRDSSVSSNCLSVLNQRPDDDVSVVSSVVNVVVVVVVPD

Secondary structure (DSSP, 8-state):
-PPEEEE-HHHHHHHHHHHHHHHHHHHHHHHHHHHHHHHHHHT---TTT-SSPPP--HHHHHHHHHHHHHHHHHHHHHHHHHHHHHHTTS-HHHHHHHHHHHHHSPEEEEHHHHHHHH-S-HHHHHHHHHHHHHHHHHHHTT-HHHHHHHHHTTHHHHHHT-HHHHHHHHHHHHHHHHHHHHTTS--TTSHHHHHHHHHHHHHHHHHHTSTT--HHHHHHHSSS--TT----TTTTS----TT-TT-PPPPHHHHHHHHHHHH-TTTTSPPPPS-----HHHHHHHHHHHHTSHHHHHHHHHSPPTT---TT--HHHHHHH-SSSSTHHHHHHTTHHHHHHHHHHHTSGGGS-HHHHHHHHHTS-GGGS-GGGHHHHHHHHHHTHHHHHTS-HHHHHHHHHHHHB-TTS-B-HHHHHHHHHHHHHHHHHHHHSGGGGTS-HHHHHHHHHHHHHHHHHHHTTS-TT-HHHHHHHHHHHHHHHHT---TTTHHHHHHHHHHHHHHHHHHHHHHHHHH-SPPP-HHHHHHHHHHHHHHHHHHHH-GGGS-TT--HHHHHHHHHTTPPPSS-THHHHHHHHHHHHHHHTT-